Protein AF-0000000074030271 (afdb_homodimer)

Structure (mmCIF, N/CA/C/O backbone):
data_AF-0000000074030271-model_v1
#
loop_
_entity.id
_entity.type
_entity.pdbx_description
1 polymer 'Four helix bundle sensory module for signal transduction'
#
loop_
_atom_site.group_PDB
_atom_site.id
_atom_site.type_symbol
_atom_site.label_atom_id
_atom_site.label_alt_id
_atom_site.label_comp_id
_atom_site.label_asym_id
_atom_site.label_entity_id
_atom_site.label_seq_id
_atom_site.pdbx_PDB_ins_code
_atom_site.Cartn_x
_atom_site.Cartn_y
_atom_site.Cartn_z
_atom_site.occupancy
_atom_site.B_iso_or_equiv
_atom_site.auth_seq_id
_atom_site.auth_comp_id
_atom_site.auth_asym_id
_atom_site.auth_atom_id
_atom_site.pdbx_PDB_model_num
ATOM 1 N N . MET A 1 1 ? -1.617 58.812 40.75 1 40.09 1 MET A N 1
ATOM 2 C CA . MET A 1 1 ? -1.594 57.375 41.031 1 40.09 1 MET A CA 1
ATOM 3 C C . MET A 1 1 ? -2.535 56.625 40.062 1 40.09 1 MET A C 1
ATOM 5 O O . MET A 1 1 ? -2.219 55.531 39.594 1 40.09 1 MET A O 1
ATOM 9 N N . LYS A 1 2 ? -3.684 57.156 39.75 1 51.41 2 LYS A N 1
ATOM 10 C CA . LYS A 1 2 ? -4.723 56.469 38.969 1 51.41 2 LYS A CA 1
ATOM 11 C C . LYS A 1 2 ? -4.305 56.344 37.5 1 51.41 2 LYS A C 1
ATOM 13 O O . LYS A 1 2 ? -4.676 55.375 36.844 1 51.41 2 LYS A O 1
ATOM 18 N N . LYS A 1 3 ? -3.527 57.219 36.969 1 54.62 3 LYS A N 1
ATOM 19 C CA . LYS A 1 3 ? -3.115 57.344 35.562 1 54.62 3 LYS A CA 1
ATOM 20 C C . LYS A 1 3 ? -2.092 56.25 35.219 1 54.62 3 LYS A C 1
ATOM 22 O O . LYS A 1 3 ? -2.176 55.656 34.156 1 54.62 3 LYS A O 1
ATOM 27 N N . LEU A 1 4 ? -1.103 56.094 36.094 1 49.91 4 LEU A N 1
ATOM 28 C CA . LEU A 1 4 ? -0.085 55.062 35.969 1 49.91 4 LEU A CA 1
ATOM 29 C C . LEU A 1 4 ? -0.724 53.688 35.938 1 49.91 4 LEU A C 1
ATOM 31 O O . LEU A 1 4 ? -0.273 52.812 35.188 1 49.91 4 LEU A O 1
ATOM 35 N N . THR A 1 5 ? -1.769 53.594 36.594 1 52.84 5 THR A N 1
ATOM 36 C CA . THR A 1 5 ? -2.416 52.281 36.688 1 52.84 5 THR A CA 1
ATOM 37 C C . THR A 1 5 ? -3.115 51.938 35.406 1 52.84 5 THR A C 1
ATOM 39 O O . THR A 1 5 ? -3.135 50.75 35 1 52.84 5 THR A O 1
ATOM 42 N N . LYS A 1 6 ? -3.594 52.938 34.75 1 62.94 6 LYS A N 1
ATOM 43 C CA . LYS A 1 6 ? -4.363 52.688 33.531 1 62.94 6 LYS A CA 1
ATOM 44 C C . LYS A 1 6 ? -3.443 52.312 32.375 1 62.94 6 LYS A C 1
ATOM 46 O O . LYS A 1 6 ? -3.75 51.438 31.594 1 62.94 6 LYS A O 1
ATOM 51 N N . ASN A 1 7 ? -2.359 53 32.219 1 60.28 7 ASN A N 1
ATOM 52 C CA . ASN A 1 7 ? -1.354 52.656 31.234 1 60.28 7 ASN A CA 1
ATOM 53 C C . ASN A 1 7 ? -0.821 51.25 31.422 1 60.28 7 ASN A C 1
ATOM 55 O O . ASN A 1 7 ? -0.583 50.531 30.453 1 60.28 7 ASN A O 1
ATOM 59 N N . MET A 1 8 ? -0.765 50.969 32.656 1 60.94 8 MET A N 1
ATOM 60 C CA . MET A 1 8 ? -0.316 49.625 32.969 1 60.94 8 MET A CA 1
ATOM 61 C C . MET A 1 8 ? -1.331 48.594 32.531 1 60.94 8 MET A C 1
ATOM 63 O O . MET A 1 8 ? -0.954 47.531 32.031 1 60.94 8 MET A O 1
ATOM 67 N N . ARG A 1 9 ? -2.414 49.125 32.5 1 74.38 9 ARG A N 1
ATOM 68 C CA . ARG A 1 9 ? -3.475 48.188 32.125 1 74.38 9 ARG A CA 1
ATOM 69 C C . ARG A 1 9 ? -3.469 47.938 30.609 1 74.38 9 ARG A C 1
ATOM 71 O O . ARG A 1 9 ? -3.637 46.812 30.156 1 74.38 9 ARG A O 1
ATOM 78 N N . ILE A 1 10 ? -3.137 48.969 29.812 1 74.81 10 ILE A N 1
ATOM 79 C CA . ILE A 1 10 ? -3.121 48.844 28.359 1 74.81 10 ILE A CA 1
ATOM 80 C C . ILE A 1 10 ? -1.909 48 27.922 1 74.81 10 ILE A C 1
ATOM 82 O O . ILE A 1 10 ? -2.021 47.125 27.078 1 74.81 10 ILE A O 1
ATOM 86 N N . THR A 1 11 ? -0.782 48.312 28.578 1 75.88 11 THR A N 1
ATOM 87 C CA . THR A 1 11 ? 0.435 47.594 28.281 1 75.88 11 THR A CA 1
ATOM 88 C C . THR A 1 11 ? 0.246 46.094 28.562 1 75.88 11 THR A C 1
ATOM 90 O O . THR A 1 11 ? 0.6 45.25 27.734 1 75.88 11 THR A O 1
ATOM 93 N N . HIS A 1 12 ? -0.32 45.781 29.656 1 80.62 12 HIS A N 1
ATOM 94 C CA . HIS A 1 12 ? -0.56 44.406 30.016 1 80.62 12 HIS A CA 1
ATOM 95 C C . HIS A 1 12 ? -1.546 43.75 29.062 1 80.62 12 HIS A C 1
ATOM 97 O O . HIS A 1 12 ? -1.407 42.562 28.75 1 80.62 12 HIS A O 1
ATOM 103 N N . SER A 1 13 ? -2.465 44.531 28.609 1 79 13 SER A N 1
ATOM 104 C CA . SER A 1 13 ? -3.459 44 27.688 1 79 13 SER A CA 1
ATOM 105 C C . SER A 1 13 ? -2.83 43.656 26.344 1 79 13 SER A C 1
ATOM 107 O O . SER A 1 13 ? -3.152 42.625 25.75 1 79 13 SER A O 1
ATOM 109 N N . ILE A 1 14 ? -1.935 44.469 25.922 1 77.94 14 ILE A N 1
ATOM 110 C CA . ILE A 1 14 ? -1.261 44.219 24.641 1 77.94 14 ILE A CA 1
ATOM 111 C C . ILE A 1 14 ? -0.367 43 24.766 1 77.94 14 ILE A C 1
ATOM 113 O O . ILE A 1 14 ? -0.355 42.125 23.875 1 77.94 14 ILE A O 1
ATOM 117 N N . ILE A 1 15 ? 0.317 42.906 25.828 1 81.12 15 ILE A N 1
ATOM 118 C CA . ILE A 1 15 ? 1.186 41.75 26.062 1 81.12 15 ILE A CA 1
ATOM 119 C C . ILE A 1 15 ? 0.352 40.469 26.125 1 81.12 15 ILE A C 1
ATOM 121 O O . ILE A 1 15 ? 0.75 39.438 25.578 1 81.12 15 ILE A O 1
ATOM 125 N N . MET A 1 16 ? -0.776 40.531 26.688 1 83.44 16 MET A N 1
ATOM 126 C CA . MET A 1 16 ? -1.656 39.375 26.797 1 83.44 16 MET A CA 1
ATOM 127 C C . MET A 1 16 ? -2.129 38.938 25.422 1 83.44 16 MET A C 1
ATOM 129 O O . MET A 1 16 ? -2.195 37.75 25.141 1 83.44 16 MET A O 1
ATOM 133 N N . VAL A 1 17 ? -2.41 39.875 24.516 1 82.19 17 VAL A N 1
ATOM 134 C CA . VAL A 1 17 ? -2.861 39.531 23.172 1 82.19 17 VAL A CA 1
ATOM 135 C C . VAL A 1 17 ? -1.744 38.812 22.406 1 82.19 17 VAL A C 1
ATOM 137 O O . VAL A 1 17 ? -1.992 37.844 21.703 1 82.19 17 VAL A O 1
ATOM 140 N N . VAL A 1 18 ? -0.563 39.281 22.578 1 83.38 18 VAL A N 1
ATOM 141 C CA . VAL A 1 18 ? 0.571 38.688 21.891 1 83.38 18 VAL A CA 1
ATOM 142 C C . VAL A 1 18 ? 0.82 37.281 22.422 1 83.38 18 VAL A C 1
ATOM 144 O O . VAL A 1 18 ? 1.066 36.344 21.656 1 83.38 18 VAL A O 1
ATOM 147 N N . ILE A 1 19 ? 0.762 37.156 23.688 1 86.81 19 ILE A N 1
ATOM 148 C CA . ILE A 1 19 ? 0.962 35.844 24.297 1 86.81 19 ILE A CA 1
ATOM 149 C C . ILE A 1 19 ? -0.121 34.875 23.828 1 86.81 19 ILE A C 1
ATOM 151 O O . ILE A 1 19 ? 0.172 33.719 23.469 1 86.81 19 ILE A O 1
ATOM 155 N N . LEU A 1 20 ? -1.35 35.312 23.797 1 88.38 20 LEU A N 1
ATOM 156 C CA . LEU A 1 20 ? -2.461 34.5 23.359 1 88.38 20 LEU A CA 1
ATOM 157 C C . LEU A 1 20 ? -2.309 34.125 21.891 1 88.38 20 LEU A C 1
ATOM 159 O O . LEU A 1 20 ? -2.523 32.969 21.516 1 88.38 20 LEU A O 1
ATOM 163 N N . ALA A 1 21 ? -1.987 35.094 21.094 1 88.75 21 ALA A N 1
ATOM 164 C CA . ALA A 1 21 ? -1.786 34.844 19.672 1 88.75 21 ALA A CA 1
ATOM 165 C C . ALA A 1 21 ? -0.687 33.781 19.453 1 88.75 21 ALA A C 1
ATOM 167 O O . ALA A 1 21 ? -0.844 32.875 18.641 1 88.75 21 ALA A O 1
ATOM 168 N N . THR A 1 22 ? 0.373 33.906 20.172 1 88.5 22 THR A N 1
ATOM 169 C CA . THR A 1 22 ? 1.487 32.969 20.047 1 88.5 22 THR A CA 1
ATOM 170 C C . THR A 1 22 ? 1.075 31.562 20.516 1 88.5 22 THR A C 1
ATOM 172 O O . THR A 1 22 ? 1.45 30.562 19.906 1 88.5 22 THR A O 1
ATOM 175 N N . ALA A 1 23 ? 0.358 31.531 21.562 1 91.31 23 ALA A N 1
ATOM 176 C CA . ALA A 1 23 ? -0.125 30.25 22.062 1 91.31 23 ALA A CA 1
ATOM 177 C C . ALA A 1 23 ? -1.013 29.547 21.047 1 91.31 23 ALA A C 1
ATOM 179 O O . ALA A 1 23 ? -0.868 28.359 20.797 1 91.31 23 ALA A O 1
ATOM 180 N N . PHE A 1 24 ? -1.935 30.312 20.469 1 92.12 24 PHE A N 1
ATOM 181 C CA . PHE A 1 24 ? -2.809 29.734 19.453 1 92.12 24 PHE A CA 1
ATOM 182 C C . PHE A 1 24 ? -2.004 29.266 18.25 1 92.12 24 PHE A C 1
ATOM 184 O O . PHE A 1 24 ? -2.297 28.219 17.672 1 92.12 24 PHE A O 1
ATOM 191 N N . LEU A 1 25 ? -1.047 30.016 17.828 1 91 25 LEU A N 1
ATOM 192 C CA . LEU A 1 25 ? -0.182 29.625 16.719 1 91 25 LEU A CA 1
ATOM 193 C C . LEU A 1 25 ? 0.548 28.328 17.031 1 91 25 LEU A C 1
ATOM 195 O O . LEU A 1 25 ? 0.653 27.438 16.172 1 91 25 LEU A O 1
ATOM 199 N N . ALA A 1 26 ? 0.992 28.172 18.234 1 91.38 26 ALA A N 1
ATOM 200 C CA . ALA A 1 26 ? 1.697 26.969 18.656 1 91.38 26 ALA A CA 1
ATOM 201 C C . ALA A 1 26 ? 0.771 25.766 18.641 1 91.38 26 ALA A C 1
ATOM 203 O O . ALA A 1 26 ? 1.164 24.672 18.203 1 91.38 26 ALA A O 1
ATOM 204 N N . ILE A 1 27 ? -0.412 25.969 19.062 1 93.06 27 ILE A N 1
ATOM 205 C CA . ILE A 1 27 ? -1.376 24.875 19.109 1 93.06 27 ILE A CA 1
ATOM 206 C C . ILE A 1 27 ? -1.747 24.438 17.703 1 93.06 27 ILE A C 1
ATOM 208 O O . ILE A 1 27 ? -1.701 23.25 17.375 1 93.06 27 ILE A O 1
ATOM 212 N N . VAL A 1 28 ? -2.072 25.391 16.859 1 91.06 28 VAL A N 1
ATOM 213 C CA . VAL A 1 28 ? -2.443 25.094 15.477 1 91.06 28 VAL A CA 1
ATOM 214 C C . VAL A 1 28 ? -1.264 24.453 14.75 1 91.06 28 VAL A C 1
ATOM 216 O O . VAL A 1 28 ? -1.426 23.438 14.055 1 91.06 28 VAL A O 1
ATOM 219 N N . GLY A 1 29 ? -0.155 25.031 14.922 1 90.06 29 GLY A N 1
ATOM 220 C CA . GLY A 1 29 ? 1.042 24.453 14.328 1 90.06 29 GLY A CA 1
ATOM 221 C C . GLY A 1 29 ? 1.34 23.047 14.828 1 90.06 29 GLY A C 1
ATOM 222 O O . GLY A 1 29 ? 1.712 22.172 14.047 1 90.06 29 GLY A O 1
ATOM 223 N N . GLY A 1 30 ? 1.19 22.844 16.078 1 92.12 30 GLY A N 1
ATOM 224 C CA . GLY A 1 30 ? 1.409 21.531 16.672 1 92.12 30 GLY A CA 1
ATOM 225 C C . GLY A 1 30 ? 0.472 20.469 16.141 1 92.12 30 GLY A C 1
ATOM 226 O O . GLY A 1 30 ? 0.9 19.359 15.828 1 92.12 30 GLY A O 1
ATOM 227 N N . ILE A 1 31 ? -0.787 20.812 16.047 1 91.75 31 ILE A N 1
ATOM 228 C CA . ILE A 1 31 ? -1.775 19.906 15.492 1 91.75 31 ILE A CA 1
ATOM 229 C C . ILE A 1 31 ? -1.393 19.547 14.062 1 91.75 31 ILE A C 1
ATOM 231 O O . ILE A 1 31 ? -1.421 18.359 13.68 1 91.75 31 ILE A O 1
ATOM 235 N N . GLY A 1 32 ? -1.044 20.578 13.312 1 91.06 32 GLY A N 1
ATOM 236 C CA . GLY A 1 32 ? -0.61 20.328 11.953 1 91.06 32 GLY A CA 1
ATOM 237 C C . GLY A 1 32 ? 0.611 19.422 11.859 1 91.06 32 GLY A C 1
ATOM 238 O O . GLY A 1 32 ? 0.625 18.469 11.094 1 91.06 32 GLY A O 1
ATOM 239 N N . TYR A 1 33 ? 1.562 19.703 12.695 1 92.19 33 TYR A N 1
ATOM 240 C CA . TYR A 1 33 ? 2.812 18.953 12.719 1 92.19 33 TYR A CA 1
ATOM 241 C C . TYR A 1 33 ? 2.566 17.484 13.078 1 92.19 33 TYR A C 1
ATOM 243 O O . TYR A 1 33 ? 3.018 16.578 12.375 1 92.19 33 TYR A O 1
ATOM 251 N N . LYS A 1 34 ? 1.853 17.25 14.047 1 93.75 34 LYS A N 1
ATOM 252 C CA . LYS A 1 34 ? 1.583 15.891 14.516 1 93.75 34 LYS A CA 1
ATOM 253 C C . LYS A 1 34 ? 0.728 15.125 13.508 1 93.75 34 LYS A C 1
ATOM 255 O O . LYS A 1 34 ? 0.978 13.945 13.25 1 93.75 34 LYS A O 1
ATOM 260 N N . GLY A 1 35 ? -0.294 15.812 13.039 1 94.69 35 GLY A N 1
ATOM 261 C CA . GLY A 1 35 ? -1.165 15.172 12.07 1 94.69 35 GLY A CA 1
ATOM 262 C C . GLY A 1 35 ? -0.434 14.727 10.82 1 94.69 35 GLY A C 1
ATOM 263 O O . GLY A 1 35 ? -0.551 13.57 10.406 1 94.69 35 GLY A O 1
ATOM 264 N N . ILE A 1 36 ? 0.38 15.578 10.25 1 94.94 36 ILE A N 1
ATOM 265 C CA . ILE A 1 36 ? 1.126 15.297 9.031 1 94.94 36 ILE A CA 1
ATOM 266 C C . ILE A 1 36 ? 2.127 14.172 9.289 1 94.94 36 ILE A C 1
ATOM 268 O O . ILE A 1 36 ? 2.264 13.258 8.477 1 94.94 36 ILE A O 1
ATOM 272 N N . GLY A 1 37 ? 2.811 14.328 10.383 1 96 37 GLY A N 1
ATOM 273 C CA . GLY A 1 37 ? 3.799 13.312 10.719 1 96 37 GLY A CA 1
ATOM 274 C C . GLY A 1 37 ? 3.197 11.938 10.906 1 96 37 GLY A C 1
ATOM 275 O O . GLY A 1 37 ? 3.75 10.945 10.43 1 96 37 GLY A O 1
ATOM 276 N N . SER A 1 38 ? 2.076 11.852 11.539 1 96.56 38 SER A N 1
ATOM 277 C CA . SER A 1 38 ? 1.425 10.57 11.82 1 96.56 38 SER A CA 1
ATOM 278 C C . SER A 1 38 ? 0.935 9.906 10.539 1 96.56 38 SER A C 1
ATOM 280 O O . SER A 1 38 ? 1.139 8.703 10.344 1 96.56 38 SER A O 1
ATOM 282 N N . ILE A 1 39 ? 0.315 10.625 9.695 1 97.25 39 ILE A N 1
ATOM 283 C CA . ILE A 1 39 ? -0.21 10.039 8.469 1 97.25 39 ILE A CA 1
ATOM 284 C C . ILE A 1 39 ? 0.944 9.656 7.543 1 97.25 39 ILE A C 1
ATOM 286 O O . ILE A 1 39 ? 0.882 8.641 6.852 1 97.25 39 ILE A O 1
ATOM 290 N N . ASN A 1 40 ? 1.958 10.484 7.531 1 96.88 40 ASN A N 1
ATOM 291 C CA . ASN A 1 40 ? 3.135 10.141 6.738 1 96.88 40 ASN A CA 1
ATOM 292 C C . ASN A 1 40 ? 3.775 8.844 7.227 1 96.88 40 ASN A C 1
ATOM 294 O O . ASN A 1 40 ? 4.266 8.055 6.422 1 96.88 40 ASN A O 1
ATOM 298 N N . ASN A 1 41 ? 3.828 8.703 8.484 1 97.44 41 ASN A N 1
ATOM 299 C CA . ASN A 1 41 ? 4.32 7.445 9.039 1 97.44 41 ASN A CA 1
ATOM 300 C C . ASN A 1 41 ? 3.48 6.258 8.578 1 97.44 41 ASN A C 1
ATOM 302 O O . ASN A 1 41 ? 4.02 5.191 8.281 1 97.44 41 ASN A O 1
ATOM 306 N N . ASN A 1 42 ? 2.17 6.453 8.508 1 97.31 42 ASN A N 1
ATOM 307 C CA . ASN A 1 42 ? 1.295 5.402 8.008 1 97.31 42 ASN A CA 1
ATOM 308 C C . ASN A 1 42 ? 1.606 5.066 6.551 1 97.31 42 ASN A C 1
ATOM 310 O O . ASN A 1 42 ? 1.612 3.895 6.164 1 97.31 42 ASN A O 1
ATOM 314 N N . VAL A 1 43 ? 1.882 6.078 5.727 1 97.81 43 VAL A N 1
ATOM 315 C CA . VAL A 1 43 ? 2.277 5.859 4.34 1 97.81 43 VAL A CA 1
ATOM 316 C C . VAL A 1 43 ? 3.529 4.984 4.293 1 97.81 43 VAL A C 1
ATOM 318 O O . VAL A 1 43 ? 3.586 4.012 3.537 1 97.81 43 VAL A O 1
ATOM 321 N N . SER A 1 44 ? 4.473 5.359 5.121 1 97.25 44 SER A N 1
ATOM 322 C CA . SER A 1 44 ? 5.734 4.629 5.16 1 97.25 44 SER A CA 1
ATOM 323 C C . SER A 1 44 ? 5.516 3.17 5.555 1 97.25 44 SER A C 1
ATOM 325 O O . SER A 1 44 ? 6.094 2.266 4.945 1 97.25 44 SER A O 1
ATOM 327 N N . GLN A 1 45 ? 4.691 2.955 6.477 1 96.44 45 GLN A N 1
ATOM 328 C CA . GLN A 1 45 ? 4.41 1.602 6.941 1 96.44 45 GLN A CA 1
ATOM 329 C C . GLN A 1 45 ? 3.668 0.799 5.875 1 96.44 45 GLN A C 1
ATOM 331 O O . GLN A 1 45 ? 3.99 -0.365 5.629 1 96.44 45 GLN A O 1
ATOM 336 N N . ILE A 1 46 ? 2.709 1.427 5.246 1 97.38 46 ILE A N 1
ATOM 337 C CA . ILE A 1 46 ? 1.968 0.732 4.199 1 97.38 46 ILE A CA 1
ATOM 338 C C . ILE A 1 46 ? 2.918 0.33 3.074 1 97.38 46 ILE A C 1
ATOM 340 O O . ILE A 1 46 ? 2.875 -0.804 2.594 1 97.38 46 ILE A O 1
ATOM 344 N N . TYR A 1 47 ? 3.777 1.213 2.693 1 97.31 47 TYR A N 1
ATOM 345 C CA . TYR A 1 47 ? 4.676 0.932 1.58 1 97.31 47 TYR A CA 1
ATOM 346 C C . TYR A 1 47 ? 5.68 -0.154 1.952 1 97.31 47 TYR A C 1
ATOM 348 O O . TYR A 1 47 ? 5.828 -1.143 1.229 1 97.31 47 TYR A O 1
ATOM 356 N N . ASN A 1 48 ? 6.305 -0.022 3.098 1 93.94 48 ASN A N 1
ATOM 357 C CA . ASN A 1 48 ? 7.422 -0.889 3.463 1 93.94 48 ASN A CA 1
ATOM 358 C C . ASN A 1 48 ? 6.934 -2.232 4 1 93.94 48 ASN A C 1
ATOM 360 O O . ASN A 1 48 ? 7.547 -3.268 3.738 1 93.94 48 ASN A O 1
ATOM 364 N N . GLU A 1 49 ? 5.797 -2.188 4.691 1 92.25 49 GLU A N 1
ATOM 365 C CA . GLU A 1 49 ? 5.402 -3.379 5.438 1 92.25 49 GLU A CA 1
ATOM 366 C C . GLU A 1 49 ? 4.23 -4.086 4.766 1 92.25 49 GLU A C 1
ATOM 368 O O . GLU A 1 49 ? 3.902 -5.223 5.117 1 92.25 49 GLU A O 1
ATOM 373 N N . ALA A 1 50 ? 3.629 -3.451 3.787 1 93.62 50 ALA A N 1
ATOM 374 C CA . ALA A 1 50 ? 2.533 -4.113 3.08 1 93.62 50 ALA A CA 1
ATOM 375 C C . ALA A 1 50 ? 2.852 -4.266 1.596 1 93.62 50 ALA A C 1
ATOM 377 O O . ALA A 1 50 ? 2.951 -5.383 1.088 1 93.62 50 ALA A O 1
ATOM 378 N N . VAL A 1 51 ? 3.168 -3.197 0.96 1 95.5 51 VAL A N 1
ATOM 379 C CA . VAL A 1 51 ? 3.355 -3.215 -0.487 1 95.5 51 VAL A CA 1
ATOM 380 C C . VAL A 1 51 ? 4.613 -4.008 -0.835 1 95.5 51 VAL A C 1
ATOM 382 O O . VAL A 1 51 ? 4.555 -4.973 -1.602 1 95.5 51 VAL A O 1
ATOM 385 N N . LEU A 1 52 ? 5.766 -3.699 -0.262 1 94.19 52 LEU A N 1
ATOM 386 C CA . LEU A 1 52 ? 7.023 -4.363 -0.596 1 94.19 52 LEU A CA 1
ATOM 387 C C . LEU A 1 52 ? 6.992 -5.828 -0.174 1 94.19 52 LEU A C 1
ATOM 389 O O . LEU A 1 52 ? 7.48 -6.695 -0.9 1 94.19 52 LEU A O 1
ATOM 393 N N . LYS A 1 53 ? 6.43 -6.078 0.937 1 93.06 53 LYS A N 1
ATOM 394 C CA . LYS A 1 53 ? 6.348 -7.457 1.415 1 93.06 53 LYS A CA 1
ATOM 395 C C . LYS A 1 53 ? 5.426 -8.289 0.53 1 93.06 53 LYS A C 1
ATOM 397 O O . LYS A 1 53 ? 5.723 -9.453 0.242 1 93.06 53 LYS A O 1
ATOM 402 N N . THR A 1 54 ? 4.324 -7.684 0.145 1 93.88 54 THR A N 1
ATOM 403 C CA . THR A 1 54 ? 3.418 -8.383 -0.761 1 93.88 54 THR A CA 1
ATOM 404 C C . THR A 1 54 ? 4.102 -8.672 -2.094 1 93.88 54 THR A C 1
ATOM 406 O O . THR A 1 54 ? 3.93 -9.75 -2.664 1 93.88 54 THR A O 1
ATOM 409 N N . GLN A 1 55 ? 4.887 -7.754 -2.574 1 93.31 55 GLN A N 1
ATOM 410 C CA . GLN A 1 55 ? 5.637 -7.969 -3.807 1 93.31 55 GLN A CA 1
ATOM 411 C C . GLN A 1 55 ? 6.605 -9.141 -3.664 1 93.31 55 GLN A C 1
ATOM 413 O O . GLN A 1 55 ? 6.711 -9.977 -4.562 1 93.31 55 GLN A O 1
ATOM 418 N N . LEU A 1 56 ? 7.273 -9.203 -2.625 1 93.38 56 LEU A N 1
ATOM 419 C CA . LEU A 1 56 ? 8.227 -10.281 -2.383 1 93.38 56 LEU A CA 1
ATOM 420 C C . LEU A 1 56 ? 7.52 -11.625 -2.326 1 93.38 56 LEU A C 1
ATOM 422 O O . LEU A 1 56 ? 7.98 -12.602 -2.93 1 93.38 56 LEU A O 1
ATOM 426 N N . VAL A 1 57 ? 6.414 -11.688 -1.634 1 93.94 57 VAL A N 1
ATOM 427 C CA . VAL A 1 57 ? 5.668 -12.93 -1.515 1 93.94 57 VAL A CA 1
ATOM 428 C C . VAL A 1 57 ? 5.129 -13.344 -2.883 1 93.94 57 VAL A C 1
ATOM 430 O O . VAL A 1 57 ? 5.066 -14.531 -3.201 1 93.94 57 VAL A O 1
ATOM 433 N N . THR A 1 58 ? 4.695 -12.398 -3.635 1 92.5 58 THR A N 1
ATOM 434 C CA . THR A 1 58 ? 4.211 -12.68 -4.98 1 92.5 58 THR A CA 1
ATOM 435 C C . THR A 1 58 ? 5.32 -13.281 -5.84 1 92.5 58 THR A C 1
ATOM 437 O O . THR A 1 58 ? 5.082 -14.219 -6.605 1 92.5 58 THR A O 1
ATOM 440 N N . GLU A 1 59 ? 6.512 -12.781 -5.707 1 93 59 GLU A N 1
ATOM 441 C CA . GLU A 1 59 ? 7.648 -13.336 -6.434 1 93 59 GLU A CA 1
ATOM 442 C C . GLU A 1 59 ? 7.957 -14.758 -5.965 1 93 59 GLU A C 1
ATOM 444 O O . GLU A 1 59 ? 8.25 -15.641 -6.781 1 93 59 GLU A O 1
ATOM 449 N N . ILE A 1 60 ? 7.914 -14.969 -4.691 1 95.06 60 ILE A N 1
ATOM 450 C CA . ILE A 1 60 ? 8.102 -16.312 -4.137 1 95.06 60 ILE A CA 1
ATOM 451 C C . ILE A 1 60 ? 7.062 -17.266 -4.727 1 95.06 60 ILE A C 1
ATOM 453 O O . ILE A 1 60 ? 7.406 -18.359 -5.188 1 95.06 60 ILE A O 1
ATOM 457 N N . ASN A 1 61 ? 5.844 -16.844 -4.664 1 93.81 61 ASN A N 1
ATOM 458 C CA . ASN A 1 61 ? 4.758 -17.641 -5.227 1 93.81 61 ASN A CA 1
ATOM 459 C C . ASN A 1 61 ? 4.992 -17.953 -6.699 1 93.81 61 ASN A C 1
ATOM 461 O O . ASN A 1 61 ? 4.793 -19.078 -7.137 1 93.81 61 ASN A O 1
ATOM 465 N N . HIS A 1 62 ? 5.387 -16.969 -7.43 1 91.19 62 HIS A N 1
ATOM 466 C CA . HIS A 1 62 ? 5.664 -17.141 -8.852 1 91.19 62 HIS A CA 1
ATOM 467 C C . HIS A 1 62 ? 6.746 -18.203 -9.07 1 91.19 62 HIS A C 1
ATOM 469 O O . HIS A 1 62 ? 6.59 -19.094 -9.914 1 91.19 62 HIS A O 1
ATOM 475 N N . LYS A 1 63 ? 7.805 -18.062 -8.406 1 94.38 63 LYS A N 1
ATOM 476 C CA . LYS A 1 63 ? 8.891 -19.031 -8.539 1 94.38 63 LYS A CA 1
ATOM 477 C C . LYS A 1 63 ? 8.422 -20.438 -8.148 1 94.38 63 LYS A C 1
ATOM 479 O O . LYS A 1 63 ? 8.727 -21.406 -8.844 1 94.38 63 LYS A O 1
ATOM 484 N N . PHE A 1 64 ? 7.664 -20.578 -7.098 1 96.38 64 PHE A N 1
ATOM 485 C CA . PHE A 1 64 ? 7.211 -21.891 -6.629 1 96.38 64 PHE A CA 1
ATOM 486 C C . PHE A 1 64 ? 6.27 -22.531 -7.645 1 96.38 64 PHE A C 1
ATOM 488 O O . PHE A 1 64 ? 6.359 -23.719 -7.914 1 96.38 64 PHE A O 1
ATOM 495 N N . MET A 1 65 ? 5.387 -21.703 -8.102 1 92.38 65 MET A N 1
ATOM 496 C CA . MET A 1 65 ? 4.438 -22.234 -9.078 1 92.38 65 MET A CA 1
ATOM 497 C C . MET A 1 65 ? 5.16 -22.719 -10.328 1 92.38 65 MET A C 1
ATOM 499 O O . MET A 1 65 ? 4.785 -23.734 -10.914 1 92.38 65 MET A O 1
ATOM 503 N N . ASN A 1 66 ? 6.203 -22 -10.75 1 92.31 66 ASN A N 1
ATOM 504 C CA . ASN A 1 66 ? 7.012 -22.453 -11.875 1 92.31 66 ASN A CA 1
ATOM 505 C C . ASN A 1 66 ? 7.699 -23.781 -11.57 1 92.31 66 ASN A C 1
ATOM 507 O O . ASN A 1 66 ? 7.781 -24.656 -12.43 1 92.31 66 ASN A O 1
ATOM 511 N N . ILE A 1 67 ? 8.172 -23.891 -10.391 1 96.19 67 ILE A N 1
ATOM 512 C CA . ILE A 1 67 ? 8.781 -25.141 -9.977 1 96.19 67 ILE A CA 1
ATOM 513 C C . ILE A 1 67 ? 7.758 -26.266 -10.062 1 96.19 67 ILE A C 1
ATOM 515 O O . ILE A 1 67 ? 8.047 -27.344 -10.602 1 96.19 67 ILE A O 1
ATOM 519 N N . ARG A 1 68 ? 6.559 -26.031 -9.547 1 94 68 ARG A N 1
ATOM 520 C CA . ARG A 1 68 ? 5.504 -27.047 -9.578 1 94 68 ARG A CA 1
ATOM 521 C C . ARG A 1 68 ? 5.188 -27.469 -11.008 1 94 68 ARG A C 1
ATOM 523 O O . ARG A 1 68 ? 5.016 -28.656 -11.289 1 94 68 ARG A O 1
ATOM 530 N N . ILE A 1 69 ? 5.145 -26.5 -11.836 1 91.44 69 ILE A N 1
ATOM 531 C CA . ILE A 1 69 ? 4.848 -26.766 -13.234 1 91.44 69 ILE A CA 1
ATOM 532 C C . ILE A 1 69 ? 5.953 -27.641 -13.836 1 91.44 69 ILE A C 1
ATOM 534 O O . ILE A 1 69 ? 5.676 -28.625 -14.508 1 91.44 69 ILE A O 1
ATOM 538 N N . GLU A 1 70 ? 7.207 -27.312 -13.633 1 93.44 70 GLU A N 1
ATOM 539 C CA . GLU A 1 70 ? 8.336 -28.078 -14.148 1 93.44 70 GLU A CA 1
ATOM 540 C C . GLU A 1 70 ? 8.328 -29.5 -13.586 1 93.44 70 GLU A C 1
ATOM 542 O O . GLU A 1 70 ? 8.633 -30.453 -14.305 1 93.44 70 GLU A O 1
ATOM 547 N N . VAL A 1 71 ? 8.016 -29.641 -12.352 1 95.38 71 VAL A N 1
ATOM 548 C CA . VAL A 1 71 ? 7.949 -30.938 -11.703 1 95.38 71 VAL A CA 1
ATOM 549 C C . VAL A 1 71 ? 6.895 -31.812 -12.391 1 95.38 71 VAL A C 1
ATOM 551 O O . VAL A 1 71 ? 7.152 -32.969 -12.727 1 95.38 71 VAL A O 1
ATOM 554 N N . LEU A 1 72 ? 5.75 -31.25 -12.617 1 91.19 72 LEU A N 1
ATOM 555 C CA . LEU A 1 72 ? 4.672 -32 -13.266 1 91.19 72 LEU A CA 1
ATOM 556 C C . LEU A 1 72 ? 5.035 -32.344 -14.711 1 91.19 72 LEU A C 1
ATOM 558 O O . LEU A 1 72 ? 4.688 -33.406 -15.203 1 91.19 72 LEU A O 1
ATOM 562 N N . ARG A 1 73 ? 5.727 -31.453 -15.391 1 89.19 73 ARG A N 1
ATOM 563 C CA . ARG A 1 73 ? 6.207 -31.719 -16.734 1 89.19 73 ARG A CA 1
ATOM 564 C C . ARG A 1 73 ? 7.176 -32.906 -16.75 1 89.19 73 ARG A C 1
ATOM 566 O O . ARG A 1 73 ? 7.109 -33.75 -17.625 1 89.19 73 ARG A O 1
ATOM 573 N N . ALA A 1 74 ? 8.062 -32.906 -15.82 1 92.5 74 ALA A N 1
ATOM 574 C CA . ALA A 1 74 ? 9.023 -34 -15.719 1 92.5 74 ALA A CA 1
ATOM 575 C C . ALA A 1 74 ? 8.32 -35.312 -15.477 1 92.5 74 ALA A C 1
ATOM 577 O O . ALA A 1 74 ? 8.711 -36.344 -16.031 1 92.5 74 ALA A O 1
ATOM 578 N N . ILE A 1 75 ? 7.324 -35.281 -14.656 1 89.25 75 ILE A N 1
ATOM 579 C CA . ILE A 1 75 ? 6.574 -36.5 -14.336 1 89.25 75 ILE A CA 1
ATOM 580 C C . ILE A 1 75 ? 5.859 -37 -15.586 1 89.25 75 ILE A C 1
ATOM 582 O O . ILE A 1 75 ? 5.785 -38.219 -15.82 1 89.25 75 ILE A O 1
ATOM 586 N N . ASP A 1 76 ? 5.391 -36.125 -16.375 1 83.19 76 ASP A N 1
ATOM 587 C CA . ASP A 1 76 ? 4.664 -36.5 -17.594 1 83.19 76 ASP A CA 1
ATOM 588 C C . ASP A 1 76 ? 5.621 -36.969 -18.688 1 83.19 76 ASP A C 1
ATOM 590 O O . ASP A 1 76 ? 5.398 -38.031 -19.281 1 83.19 76 ASP A O 1
ATOM 594 N N . LEU A 1 77 ? 6.781 -36.219 -18.891 1 85.06 77 LEU A N 1
ATOM 595 C CA . LEU A 1 77 ? 7.668 -36.469 -20.031 1 85.06 77 LEU A CA 1
ATOM 596 C C . LEU A 1 77 ? 8.75 -37.469 -19.672 1 85.06 77 LEU A C 1
ATOM 598 O O . LEU A 1 77 ? 9.391 -38.031 -20.562 1 85.06 77 LEU A O 1
ATOM 602 N N . GLY A 1 78 ? 8.953 -37.781 -18.406 1 88.62 78 GLY A N 1
ATOM 603 C CA . GLY A 1 78 ? 10.07 -38.594 -17.953 1 88.62 78 GLY A CA 1
ATOM 604 C C . GLY A 1 78 ? 11.32 -37.781 -17.672 1 88.62 78 GLY A C 1
ATOM 605 O O . GLY A 1 78 ? 11.273 -36.562 -17.656 1 88.62 78 GLY A O 1
ATOM 606 N N . TYR A 1 79 ? 12.359 -38.469 -17.406 1 92.81 79 TYR A N 1
ATOM 607 C CA . TYR A 1 79 ? 13.609 -37.844 -17.031 1 92.81 79 TYR A CA 1
ATOM 608 C C . TYR A 1 79 ? 14.094 -36.906 -18.125 1 92.81 79 TYR A C 1
ATOM 610 O O . TYR A 1 79 ? 14.266 -37.312 -19.281 1 92.81 79 TYR A O 1
ATOM 618 N N . ASN A 1 80 ? 14.266 -35.688 -17.828 1 93.44 80 ASN A N 1
ATOM 619 C CA . ASN A 1 80 ? 14.758 -34.625 -18.703 1 93.44 80 ASN A CA 1
ATOM 620 C C . ASN A 1 80 ? 15.727 -33.719 -17.969 1 93.44 80 ASN A C 1
ATOM 622 O O . ASN A 1 80 ? 15.312 -32.938 -17.125 1 93.44 80 ASN A O 1
ATOM 626 N N . PRO A 1 81 ? 17 -33.719 -18.359 1 95.12 81 PRO A N 1
ATOM 627 C CA . PRO A 1 81 ? 18.016 -32.938 -17.641 1 95.12 81 PRO A CA 1
ATOM 628 C C . PRO A 1 81 ? 17.734 -31.453 -17.672 1 95.12 81 PRO A C 1
ATOM 630 O O . PRO A 1 81 ? 18.062 -30.734 -16.734 1 95.12 81 PRO A O 1
ATOM 633 N N . SER A 1 82 ? 17.203 -30.953 -18.766 1 95.56 82 SER A N 1
ATOM 634 C CA . SER A 1 82 ? 16.906 -29.516 -18.875 1 95.56 82 SER A CA 1
ATOM 635 C C . SER A 1 82 ? 15.867 -29.094 -17.859 1 95.56 82 SER A C 1
ATOM 637 O O . SER A 1 82 ? 15.992 -28.031 -17.234 1 95.56 82 SER A O 1
ATOM 639 N N . ILE A 1 83 ? 14.859 -29.922 -17.641 1 95.19 83 ILE A N 1
ATOM 640 C CA . ILE A 1 83 ? 13.812 -29.625 -16.656 1 95.19 83 ILE A CA 1
ATOM 641 C C . ILE A 1 83 ? 14.406 -29.625 -1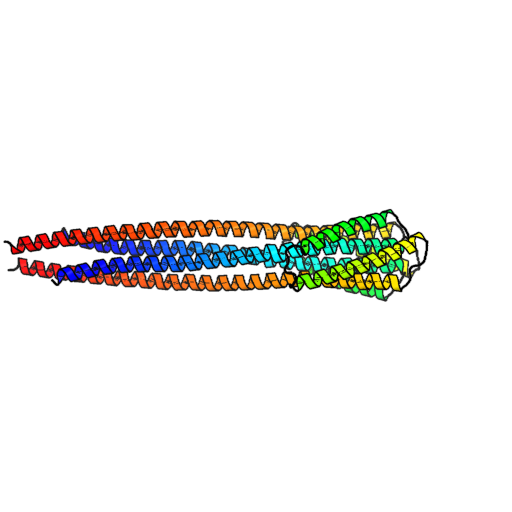5.258 1 95.19 83 ILE A C 1
ATOM 643 O O . ILE A 1 83 ? 14.133 -28.719 -14.461 1 95.19 83 ILE A O 1
ATOM 647 N N . ILE A 1 84 ? 15.234 -30.625 -14.992 1 96.56 84 ILE A N 1
ATOM 648 C CA . ILE A 1 84 ? 15.844 -30.766 -13.672 1 96.56 84 ILE A CA 1
ATOM 649 C C . ILE A 1 84 ? 16.719 -29.547 -13.375 1 96.56 84 ILE A C 1
ATOM 651 O O . ILE A 1 84 ? 16.656 -29 -12.273 1 96.56 84 ILE A O 1
ATOM 655 N N . ARG A 1 85 ? 17.516 -29.125 -14.312 1 96.25 85 ARG A N 1
ATOM 656 C CA . ARG A 1 85 ? 18.359 -27.953 -14.148 1 96.25 85 ARG A CA 1
ATOM 657 C C . ARG A 1 85 ? 17.531 -26.703 -13.906 1 96.25 85 ARG A C 1
ATOM 659 O O . ARG A 1 85 ? 17.906 -25.844 -13.094 1 96.25 85 ARG A O 1
ATOM 666 N N . ASN A 1 86 ? 16.406 -26.562 -14.617 1 96.31 86 ASN A N 1
ATOM 667 C CA . ASN A 1 86 ? 15.516 -25.406 -14.422 1 96.31 86 ASN A CA 1
ATOM 668 C C . ASN A 1 86 ? 14.945 -25.375 -13 1 96.31 86 ASN A C 1
ATOM 670 O O . ASN A 1 86 ? 14.898 -24.312 -12.375 1 96.31 86 ASN A O 1
ATOM 674 N N . VAL A 1 87 ? 14.531 -26.516 -12.516 1 97.69 87 VAL A N 1
ATOM 675 C CA . VAL A 1 87 ? 14 -26.609 -11.156 1 97.69 87 VAL A CA 1
ATOM 676 C C . VAL A 1 87 ? 15.078 -26.203 -10.148 1 97.69 87 VAL A C 1
ATOM 678 O O . VAL A 1 87 ? 14.805 -25.484 -9.195 1 97.69 87 VAL A O 1
ATOM 681 N N . ASP A 1 88 ? 16.328 -26.672 -10.398 1 97.5 88 ASP A N 1
ATOM 682 C CA . ASP A 1 88 ? 17.438 -26.344 -9.508 1 97.5 88 ASP A CA 1
ATOM 683 C C . ASP A 1 88 ? 17.672 -24.828 -9.469 1 97.5 88 ASP A C 1
ATOM 685 O O . ASP A 1 88 ? 17.875 -24.25 -8.398 1 97.5 88 ASP A O 1
ATOM 689 N N . ASN A 1 89 ? 17.656 -24.203 -10.594 1 97.75 89 ASN A N 1
ATOM 690 C CA . ASN A 1 89 ? 17.828 -22.75 -10.672 1 97.75 89 ASN A CA 1
ATOM 691 C C . ASN A 1 89 ? 16.719 -22.016 -9.953 1 97.75 89 ASN A C 1
ATOM 693 O O . ASN A 1 89 ? 16.969 -21.062 -9.203 1 97.75 89 ASN A O 1
ATOM 697 N N . LEU A 1 90 ? 15.5 -22.406 -10.219 1 97.62 90 LEU A N 1
ATOM 698 C CA . LEU A 1 90 ? 14.344 -21.781 -9.57 1 97.62 90 LEU A CA 1
ATOM 699 C C . LEU A 1 90 ? 14.398 -21.984 -8.062 1 97.62 90 LEU A C 1
ATOM 701 O O . LEU A 1 90 ? 14.016 -21.094 -7.301 1 97.62 90 LEU A O 1
ATOM 705 N N . ASP A 1 91 ? 14.852 -23.188 -7.645 1 98.19 91 ASP A N 1
ATOM 706 C CA . ASP A 1 91 ? 15.008 -23.484 -6.227 1 98.19 91 ASP A CA 1
ATOM 707 C C . ASP A 1 91 ? 15.953 -22.5 -5.551 1 98.19 91 ASP A C 1
ATOM 709 O O . ASP A 1 91 ? 15.648 -21.969 -4.48 1 98.19 91 ASP A O 1
ATOM 713 N N . GLN A 1 92 ? 17.062 -22.25 -6.172 1 97.75 92 GLN A N 1
ATOM 714 C CA . GLN A 1 92 ? 18.031 -21.312 -5.633 1 97.75 92 GLN A CA 1
ATOM 715 C C . GLN A 1 92 ? 17.438 -19.922 -5.488 1 97.75 92 GLN A C 1
ATOM 717 O O . GLN A 1 92 ? 17.562 -19.281 -4.445 1 97.75 92 GLN A O 1
ATOM 722 N N . GLU A 1 93 ? 16.781 -19.453 -6.516 1 97 93 GLU A N 1
ATOM 723 C CA . GLU A 1 93 ? 16.172 -18.125 -6.508 1 97 93 GLU A CA 1
ATOM 724 C C . GLU A 1 93 ? 15.094 -18.031 -5.434 1 97 93 GLU A C 1
ATOM 726 O O . GLU A 1 93 ? 15 -17.031 -4.727 1 97 93 GLU A O 1
ATOM 731 N N . LEU A 1 94 ? 14.273 -19.062 -5.371 1 97.88 94 LEU A N 1
ATOM 732 C CA . LEU A 1 94 ? 13.18 -19.078 -4.406 1 97.88 94 LEU A CA 1
ATOM 733 C C . LEU A 1 94 ? 13.711 -19 -2.98 1 97.88 94 LEU A C 1
ATOM 735 O O . LEU A 1 94 ? 13.195 -18.25 -2.154 1 97.88 94 LEU A O 1
ATOM 739 N N . ARG A 1 95 ? 14.742 -19.766 -2.678 1 97.12 95 ARG A N 1
ATOM 740 C CA . ARG A 1 95 ? 15.336 -19.781 -1.342 1 97.12 95 ARG A CA 1
ATOM 741 C C . ARG A 1 95 ? 15.906 -18.406 -0.989 1 97.12 95 ARG A C 1
ATOM 743 O O . ARG A 1 95 ? 15.75 -17.938 0.141 1 97.12 95 ARG A O 1
ATOM 750 N N . GLU A 1 96 ? 16.516 -17.75 -1.916 1 96.44 96 GLU A N 1
ATOM 751 C CA . GLU A 1 96 ? 17.031 -16.406 -1.695 1 96.44 96 GLU A CA 1
ATOM 752 C C . GLU A 1 96 ? 15.914 -15.43 -1.361 1 96.44 96 GLU A C 1
ATOM 754 O O . GLU A 1 96 ? 16.047 -14.594 -0.467 1 96.44 96 GLU A O 1
ATOM 759 N N . LEU A 1 97 ? 14.836 -15.555 -2.08 1 95.75 97 LEU A N 1
ATOM 760 C CA . LEU A 1 97 ? 13.688 -14.688 -1.851 1 95.75 97 LEU A CA 1
ATOM 761 C C . LEU A 1 97 ? 13.078 -14.938 -0.477 1 95.75 97 LEU A C 1
ATOM 763 O O . LEU A 1 97 ? 12.711 -14 0.229 1 95.75 97 LEU A O 1
ATOM 767 N N . MET A 1 98 ? 12.961 -16.203 -0.097 1 95 98 MET A N 1
ATOM 768 C CA . MET A 1 98 ? 12.414 -16.547 1.212 1 95 98 MET A CA 1
ATOM 769 C C . MET A 1 98 ? 13.305 -16.016 2.332 1 95 98 MET A C 1
ATOM 771 O O . MET A 1 98 ? 12.805 -15.469 3.318 1 95 98 MET A O 1
ATOM 775 N N . ASP A 1 99 ? 14.586 -16.141 2.156 1 93.75 99 ASP A N 1
ATOM 776 C CA . ASP A 1 99 ? 15.531 -15.633 3.148 1 93.75 99 ASP A CA 1
ATOM 777 C C . ASP A 1 99 ? 15.453 -14.109 3.254 1 93.75 99 ASP A C 1
ATOM 779 O O . ASP A 1 99 ? 15.477 -13.555 4.355 1 93.75 99 ASP A O 1
ATOM 783 N N . ALA A 1 100 ? 15.336 -13.469 2.1 1 91.94 100 ALA A N 1
ATOM 784 C CA . ALA A 1 100 ? 15.227 -12.016 2.078 1 91.94 100 ALA A CA 1
ATOM 785 C C . ALA A 1 100 ? 13.977 -11.547 2.818 1 91.94 100 ALA A C 1
ATOM 787 O O . ALA A 1 100 ? 14 -10.523 3.508 1 91.94 100 ALA A O 1
ATOM 788 N N . TYR A 1 101 ? 12.875 -12.242 2.645 1 91.25 101 TYR A N 1
ATOM 789 C CA . TYR A 1 101 ? 11.633 -11.898 3.332 1 91.25 101 TYR A CA 1
ATOM 790 C C . TYR A 1 101 ? 11.789 -12.047 4.84 1 91.25 101 TYR A C 1
ATOM 792 O O . TYR A 1 101 ? 11.312 -11.203 5.605 1 91.25 101 TYR A O 1
ATOM 800 N N . LEU A 1 102 ? 12.438 -13.062 5.242 1 89.69 102 LEU A N 1
ATOM 801 C CA . LEU A 1 102 ? 12.523 -13.414 6.656 1 89.69 102 LEU A CA 1
ATOM 802 C C . LEU A 1 102 ? 13.578 -12.562 7.363 1 89.69 102 LEU A C 1
ATOM 804 O O . LEU A 1 102 ? 13.523 -12.391 8.586 1 89.69 102 LEU A O 1
ATOM 808 N N . GLU A 1 103 ? 14.383 -11.93 6.527 1 84.62 103 GLU A N 1
ATOM 809 C CA . GLU A 1 103 ? 15.438 -11.109 7.105 1 84.62 103 GLU A CA 1
ATOM 810 C C . GLU A 1 103 ? 14.867 -9.844 7.742 1 84.62 103 GLU A C 1
ATOM 812 O O . GLU A 1 103 ? 14.086 -9.125 7.109 1 84.62 103 GLU A O 1
ATOM 817 N N . GLY A 1 104 ? 15.156 -9.617 8.977 1 74.19 104 GLY A N 1
ATOM 818 C CA . GLY A 1 104 ? 14.82 -8.391 9.695 1 74.19 104 GLY A CA 1
ATOM 819 C C . GLY A 1 104 ? 13.406 -8.383 10.234 1 74.19 104 GLY A C 1
ATOM 820 O O . GLY A 1 104 ? 12.945 -7.383 10.789 1 74.19 104 GLY A O 1
ATOM 821 N N . GLN A 1 105 ? 12.758 -9.508 9.984 1 78.19 105 GLN A N 1
ATOM 822 C CA . GLN A 1 105 ? 11.391 -9.578 10.484 1 78.19 105 GLN A CA 1
ATOM 823 C C . GLN A 1 105 ? 11.359 -10.031 11.945 1 78.19 105 GLN A C 1
ATOM 825 O O . GLN A 1 105 ? 12.281 -10.695 12.414 1 78.19 105 GLN A O 1
ATOM 830 N N . ASP A 1 106 ? 10.398 -9.5 12.594 1 76.31 106 ASP A N 1
ATOM 831 C CA . ASP A 1 106 ? 10.102 -10.023 13.922 1 76.31 106 ASP A CA 1
ATOM 832 C C . ASP A 1 106 ? 9.75 -11.508 13.867 1 76.31 106 ASP A C 1
ATOM 834 O O . ASP A 1 106 ? 8.75 -11.891 13.258 1 76.31 106 ASP A O 1
ATOM 838 N N . GLU A 1 107 ? 10.508 -12.336 14.57 1 79.06 107 GLU A N 1
ATOM 839 C CA . GLU A 1 107 ? 10.359 -13.789 14.516 1 79.06 107 GLU A CA 1
ATOM 840 C C . GLU A 1 107 ? 9.023 -14.234 15.094 1 79.06 107 GLU A C 1
ATOM 842 O O . GLU A 1 107 ? 8.492 -15.281 14.719 1 79.06 107 GLU A O 1
ATOM 847 N N . GLU A 1 108 ? 8.484 -13.336 15.82 1 82.56 108 GLU A N 1
ATOM 848 C CA . GLU A 1 108 ? 7.262 -13.742 16.5 1 82.56 108 GLU A CA 1
ATOM 849 C C . GLU A 1 108 ? 6.023 -13.289 15.734 1 82.56 108 GLU A C 1
ATOM 851 O O . GLU A 1 108 ? 4.902 -13.672 16.078 1 82.56 108 GLU A O 1
ATOM 856 N N . SER A 1 109 ? 6.277 -12.609 14.664 1 86.56 109 SER A N 1
ATOM 857 C CA . SER A 1 109 ? 5.105 -12.18 13.906 1 86.56 109 SER A CA 1
ATOM 858 C C . SER A 1 109 ? 4.43 -13.367 13.227 1 86.56 109 SER A C 1
ATOM 860 O O . SER A 1 109 ? 5.098 -14.312 12.805 1 86.56 109 SER A O 1
ATOM 862 N N . MET A 1 110 ? 3.129 -13.328 13.203 1 87.12 110 MET A N 1
ATOM 863 C CA . MET A 1 110 ? 2.363 -14.414 12.594 1 87.12 110 MET A CA 1
ATOM 864 C C . MET A 1 110 ? 2.789 -14.633 11.148 1 87.12 110 MET A C 1
ATOM 866 O O . MET A 1 110 ? 2.879 -15.773 10.688 1 87.12 110 MET A O 1
ATOM 870 N N . GLU A 1 111 ? 3.102 -13.57 10.461 1 87.5 111 GLU A N 1
ATOM 871 C CA . GLU A 1 111 ? 3.549 -13.664 9.07 1 87.5 111 GLU A CA 1
ATOM 872 C C . GLU A 1 111 ? 4.848 -14.453 8.961 1 87.5 111 GLU A C 1
ATOM 874 O O . GLU A 1 111 ? 5.004 -15.289 8.07 1 87.5 111 GLU A O 1
ATOM 879 N N . ASN A 1 112 ? 5.695 -14.242 9.906 1 88.56 112 ASN A N 1
ATOM 880 C CA . ASN A 1 112 ? 6.965 -14.961 9.906 1 88.56 112 ASN A CA 1
ATOM 881 C C . ASN A 1 112 ? 6.77 -16.438 10.227 1 88.56 112 ASN A C 1
ATOM 883 O O . ASN A 1 112 ? 7.41 -17.297 9.617 1 88.56 112 ASN A O 1
ATOM 887 N N . VAL A 1 113 ? 5.922 -16.734 11.141 1 91.56 113 VAL A N 1
ATOM 888 C CA . VAL A 1 113 ? 5.641 -18.125 11.508 1 91.56 113 VAL A CA 1
ATOM 889 C C . VAL A 1 113 ? 5.07 -18.859 10.305 1 91.56 113 VAL A C 1
ATOM 891 O O . VAL A 1 113 ? 5.484 -19.984 10.008 1 91.56 113 VAL A O 1
ATOM 894 N N . VAL A 1 114 ? 4.195 -18.234 9.641 1 93.88 114 VAL A N 1
ATOM 895 C CA . VAL A 1 114 ? 3.531 -18.844 8.492 1 93.88 114 VAL A CA 1
ATOM 896 C C . VAL A 1 114 ? 4.539 -19.062 7.367 1 93.88 114 VAL A C 1
ATOM 898 O O . VAL A 1 114 ? 4.551 -20.125 6.734 1 93.88 114 VAL A O 1
ATOM 901 N N . LEU A 1 115 ? 5.387 -18.094 7.152 1 93.56 115 LEU A N 1
ATOM 902 C CA . LEU A 1 115 ? 6.367 -18.234 6.078 1 93.56 115 LEU A CA 1
ATOM 903 C C . LEU A 1 115 ? 7.418 -19.281 6.43 1 93.56 115 LEU A C 1
ATOM 905 O O . LEU A 1 115 ? 7.906 -20 5.551 1 93.56 115 LEU A O 1
ATOM 909 N N . GLU A 1 116 ? 7.758 -19.406 7.684 1 92.88 116 GLU A N 1
ATOM 910 C CA . GLU A 1 116 ? 8.672 -20.453 8.109 1 92.88 116 GLU A CA 1
ATOM 911 C C . GLU A 1 116 ? 8.062 -21.828 7.887 1 92.88 116 GLU A C 1
ATOM 913 O O . GLU A 1 116 ? 8.758 -22.766 7.469 1 92.88 116 GLU A O 1
ATOM 918 N N . SER A 1 117 ? 6.805 -21.906 8.18 1 94.81 117 SER A N 1
ATOM 919 C CA . SER A 1 117 ? 6.098 -23.156 7.898 1 94.81 117 SER A CA 1
ATOM 920 C C . SER A 1 117 ? 6.113 -23.469 6.406 1 94.81 117 SER A C 1
ATOM 922 O O . SER A 1 117 ? 6.285 -24.625 6.016 1 94.81 117 SER A O 1
ATOM 924 N N . ALA A 1 118 ? 5.906 -22.422 5.59 1 96.69 118 ALA A N 1
ATOM 925 C CA . ALA A 1 118 ? 5.98 -22.609 4.145 1 96.69 118 ALA A CA 1
ATOM 926 C C . ALA A 1 118 ? 7.367 -23.094 3.721 1 96.69 118 ALA A C 1
ATOM 928 O O . ALA A 1 118 ? 7.488 -23.953 2.848 1 96.69 118 ALA A O 1
ATOM 929 N N . LYS A 1 119 ? 8.367 -22.547 4.344 1 96 119 LYS A N 1
ATOM 930 C CA . LYS A 1 119 ? 9.742 -22.938 4.043 1 96 119 LYS A CA 1
ATOM 931 C C . LYS A 1 119 ? 9.984 -24.406 4.398 1 96 119 LYS A C 1
ATOM 933 O O . LYS A 1 119 ? 10.594 -25.141 3.623 1 96 119 LYS A O 1
ATOM 938 N N . ASN A 1 120 ? 9.492 -24.875 5.504 1 96.56 120 ASN A N 1
ATOM 939 C CA . ASN A 1 120 ? 9.602 -26.281 5.91 1 96.56 120 ASN A CA 1
ATOM 940 C C . ASN A 1 120 ? 8.867 -27.203 4.945 1 96.56 120 ASN A C 1
ATOM 942 O O . ASN A 1 120 ? 9.375 -28.266 4.578 1 96.56 120 ASN A O 1
ATOM 946 N N . ASN A 1 121 ? 7.703 -26.828 4.617 1 97.44 121 ASN A N 1
ATOM 947 C CA . ASN A 1 121 ? 6.953 -27.594 3.627 1 97.44 121 ASN A CA 1
ATOM 948 C C . ASN A 1 121 ? 7.684 -27.656 2.289 1 97.44 121 ASN A C 1
ATOM 950 O O . ASN A 1 121 ? 7.645 -28.672 1.594 1 97.44 121 ASN A O 1
ATOM 954 N N . TYR A 1 122 ? 8.297 -26.547 1.956 1 98.19 122 TYR A N 1
ATOM 955 C CA . TYR A 1 122 ? 9.062 -26.484 0.713 1 98.19 122 TYR A CA 1
ATOM 956 C C . TYR A 1 122 ? 10.25 -27.438 0.755 1 98.19 122 TYR A C 1
ATOM 958 O O . TYR A 1 122 ? 10.547 -28.125 -0.231 1 98.19 122 TYR A O 1
ATOM 966 N N . ASP A 1 123 ? 10.961 -27.516 1.865 1 97.75 123 ASP A N 1
ATOM 967 C CA . ASP A 1 123 ? 12.062 -28.453 2.021 1 97.75 123 ASP A CA 1
ATOM 968 C C . ASP A 1 123 ? 11.586 -29.891 1.812 1 97.75 123 ASP A C 1
ATOM 970 O O . ASP A 1 123 ? 12.234 -30.672 1.116 1 97.75 123 ASP A O 1
ATOM 974 N N . THR A 1 124 ? 10.445 -30.188 2.402 1 97.56 124 THR A N 1
ATOM 975 C CA . THR A 1 124 ? 9.883 -31.516 2.244 1 97.56 124 THR A CA 1
ATOM 976 C C . THR A 1 124 ? 9.492 -31.781 0.79 1 97.56 124 THR A C 1
ATOM 978 O O . THR A 1 124 ? 9.703 -32.875 0.269 1 97.56 124 THR A O 1
ATOM 981 N N . PHE A 1 125 ? 8.883 -30.734 0.146 1 98.06 125 PHE A N 1
ATOM 982 C CA . PHE A 1 125 ? 8.539 -30.812 -1.268 1 98.06 125 PHE A CA 1
ATOM 983 C C . PHE A 1 125 ? 9.758 -31.141 -2.111 1 98.06 125 PHE A C 1
ATOM 985 O O . PHE A 1 125 ? 9.727 -32.062 -2.941 1 98.06 125 PHE A O 1
ATOM 992 N N . MET A 1 126 ? 10.875 -30.484 -1.865 1 98 126 MET A N 1
ATOM 993 C CA . MET A 1 126 ? 12.094 -30.656 -2.656 1 98 126 MET A CA 1
ATOM 994 C C . MET A 1 126 ? 12.75 -32 -2.361 1 98 126 MET A C 1
ATOM 996 O O . MET A 1 126 ? 13.344 -32.594 -3.25 1 98 126 MET A O 1
ATOM 1000 N N . ASN A 1 127 ? 12.664 -32.469 -1.14 1 97.62 127 ASN A N 1
ATOM 1001 C CA . ASN A 1 127 ? 13.141 -33.812 -0.822 1 97.62 127 ASN A CA 1
ATOM 1002 C C . ASN A 1 127 ? 12.367 -34.875 -1.585 1 97.62 127 ASN A C 1
ATOM 1004 O O . ASN A 1 127 ? 12.961 -35.844 -2.098 1 97.62 127 ASN A O 1
ATOM 1008 N N . THR A 1 128 ? 11.062 -34.719 -1.591 1 97.38 128 THR A N 1
ATOM 1009 C CA . THR A 1 128 ? 10.242 -35.625 -2.375 1 97.38 128 THR A CA 1
ATOM 1010 C C . THR A 1 128 ? 10.609 -35.562 -3.854 1 97.38 128 THR A C 1
ATOM 1012 O O . THR A 1 128 ? 10.711 -36.594 -4.527 1 97.38 128 THR A O 1
ATOM 1015 N N . TRP A 1 129 ? 10.789 -34.344 -4.359 1 97.5 129 TRP A N 1
ATOM 1016 C CA . TRP A 1 129 ? 11.195 -34.156 -5.746 1 97.5 129 TRP A CA 1
ATOM 1017 C C . TRP A 1 129 ? 12.5 -34.875 -6.047 1 97.5 129 TRP A C 1
ATOM 1019 O O . TRP A 1 129 ? 12.633 -35.531 -7.086 1 97.5 129 TRP A O 1
ATOM 1029 N N . ALA A 1 130 ? 13.477 -34.812 -5.16 1 96.88 130 ALA A N 1
ATOM 1030 C CA . ALA A 1 130 ? 14.75 -35.5 -5.344 1 96.88 130 ALA A CA 1
ATOM 1031 C C . ALA A 1 130 ? 14.539 -37 -5.488 1 96.88 130 ALA A C 1
ATOM 1033 O O . ALA A 1 130 ? 15.172 -37.656 -6.324 1 96.88 130 ALA A O 1
ATOM 1034 N N . SER A 1 131 ? 13.648 -37.531 -4.656 1 96.38 131 SER A N 1
ATOM 1035 C CA . SER A 1 131 ? 13.312 -38.969 -4.746 1 96.38 131 SER A CA 1
ATOM 1036 C C . SER A 1 131 ? 12.664 -39.281 -6.086 1 96.38 131 SER A C 1
ATOM 1038 O O . SER A 1 131 ? 12.953 -40.312 -6.684 1 96.38 131 SER A O 1
ATOM 1040 N N . VAL A 1 132 ? 11.797 -38.406 -6.527 1 96.25 132 VAL A N 1
ATOM 1041 C CA . VAL A 1 132 ? 11.109 -38.594 -7.801 1 96.25 132 VAL A CA 1
ATOM 1042 C C . VAL A 1 132 ? 12.117 -38.562 -8.945 1 96.25 132 VAL A C 1
ATOM 1044 O O . VAL A 1 132 ? 12.055 -39.406 -9.852 1 96.25 132 VAL A O 1
ATOM 1047 N N . VAL A 1 133 ? 13.07 -37.625 -8.914 1 96.81 133 VAL A N 1
ATOM 1048 C CA . VAL A 1 133 ? 14.094 -37.531 -9.945 1 96.81 133 VAL A CA 1
ATOM 1049 C C . VAL A 1 133 ? 14.891 -38.844 -10.016 1 96.81 133 VAL A C 1
ATOM 1051 O O . VAL A 1 133 ? 15.164 -39.344 -11.109 1 96.81 133 VAL A O 1
ATOM 1054 N N . ALA A 1 134 ? 15.25 -39.406 -8.867 1 96.19 134 ALA A N 1
ATOM 1055 C CA . ALA A 1 134 ? 15.992 -40.656 -8.828 1 96.19 134 ALA A CA 1
ATOM 1056 C C . ALA A 1 134 ? 15.195 -41.781 -9.477 1 96.19 134 ALA A C 1
ATOM 1058 O O . ALA A 1 134 ? 15.75 -42.594 -10.219 1 96.19 134 ALA A O 1
ATOM 1059 N N . LYS A 1 135 ? 13.938 -41.812 -9.242 1 95.81 135 LYS A N 1
ATOM 1060 C CA . LYS A 1 135 ? 13.078 -42.812 -9.844 1 95.81 135 LYS A CA 1
ATOM 1061 C C . LYS A 1 135 ? 12.969 -42.625 -11.352 1 95.81 135 LYS A C 1
ATOM 1063 O O . LYS A 1 135 ? 13.031 -43.594 -12.109 1 95.81 135 LYS A O 1
ATOM 1068 N N . LEU A 1 136 ? 12.773 -41.375 -11.781 1 95.06 136 LEU A N 1
ATOM 1069 C CA . LEU A 1 136 ? 12.672 -41.094 -13.203 1 95.06 136 LEU A CA 1
ATOM 1070 C C . LEU A 1 136 ? 13.953 -41.469 -13.93 1 95.06 136 LEU A C 1
ATOM 1072 O O . LEU A 1 136 ? 13.906 -42 -15.047 1 95.06 136 LEU A O 1
ATOM 1076 N N . GLN A 1 137 ? 15.133 -41.25 -13.344 1 94.56 137 GLN A N 1
ATOM 1077 C CA . GLN A 1 137 ? 16.422 -41.594 -13.922 1 94.56 137 GLN A CA 1
ATOM 1078 C C . GLN A 1 137 ? 16.516 -43.125 -14.141 1 94.56 137 GLN A C 1
ATOM 1080 O O . GLN A 1 137 ? 17.172 -43.562 -15.086 1 94.56 137 GLN A O 1
ATOM 1085 N N . ARG A 1 138 ? 15.875 -43.938 -13.289 1 95.44 138 ARG A N 1
ATOM 1086 C CA . ARG A 1 138 ? 15.906 -45.375 -13.367 1 95.44 138 ARG A CA 1
ATOM 1087 C C . ARG A 1 138 ? 14.727 -45.906 -14.188 1 95.44 138 ARG A C 1
ATOM 1089 O O . ARG A 1 138 ? 14.484 -47.125 -14.227 1 95.44 138 ARG A O 1
ATOM 1096 N N . HIS A 1 139 ? 13.898 -45 -14.734 1 92.25 139 HIS A N 1
ATOM 1097 C CA . HIS A 1 139 ? 12.727 -45.312 -15.539 1 92.25 139 HIS A CA 1
ATOM 1098 C C . HIS A 1 139 ? 11.703 -46.094 -14.734 1 92.25 139 HIS A C 1
ATOM 1100 O O . HIS A 1 139 ? 11.094 -47.031 -15.25 1 92.25 139 HIS A O 1
ATOM 1106 N N . GLU A 1 140 ? 11.641 -45.719 -13.445 1 91.44 140 GLU A N 1
ATOM 1107 C CA . GLU A 1 140 ? 10.648 -46.344 -12.562 1 91.44 140 GLU A CA 1
ATOM 1108 C C . GLU A 1 140 ? 9.359 -45.531 -12.539 1 91.44 140 GLU A C 1
ATOM 1110 O O . GLU A 1 140 ? 9.383 -44.312 -12.734 1 91.44 140 GLU A O 1
ATOM 1115 N N . GLU A 1 141 ? 8.305 -46.25 -12.375 1 84.5 141 GLU A N 1
ATOM 1116 C CA . GLU A 1 141 ? 7.02 -45.562 -12.25 1 84.5 141 GLU A CA 1
ATOM 1117 C C . GLU A 1 141 ? 6.918 -44.844 -10.914 1 84.5 141 GLU A C 1
ATOM 1119 O O . GLU A 1 141 ? 7.414 -45.312 -9.898 1 84.5 141 GLU A O 1
ATOM 1124 N N . LEU A 1 142 ? 6.254 -43.719 -10.992 1 87.56 142 LEU A N 1
ATOM 1125 C CA . LEU A 1 142 ? 6.031 -42.969 -9.766 1 87.56 142 LEU A CA 1
ATOM 1126 C C . LEU A 1 142 ? 4.883 -43.562 -8.961 1 87.56 142 LEU A C 1
ATOM 1128 O O . LEU A 1 142 ? 3.865 -43.969 -9.523 1 87.56 142 LEU A O 1
ATOM 1132 N N . ASP A 1 143 ? 5.141 -43.688 -7.668 1 87.31 143 ASP A N 1
ATOM 1133 C CA . ASP A 1 143 ? 4.066 -44.188 -6.824 1 87.31 143 ASP A CA 1
ATOM 1134 C C . ASP A 1 143 ? 3.102 -43.062 -6.426 1 87.31 143 ASP A C 1
ATOM 1136 O O . ASP A 1 143 ? 3.438 -41.906 -6.523 1 87.31 143 ASP A O 1
ATOM 1140 N N . ASP A 1 144 ? 1.917 -43.469 -6.043 1 87.62 144 ASP A N 1
ATOM 1141 C CA . ASP A 1 144 ? 0.857 -42.531 -5.648 1 87.62 144 ASP A CA 1
ATOM 1142 C C . ASP A 1 144 ? 1.271 -41.719 -4.43 1 87.62 144 ASP A C 1
ATOM 1144 O O . ASP A 1 144 ? 0.861 -40.562 -4.285 1 87.62 144 ASP A O 1
ATOM 1148 N N . GLN A 1 145 ? 2.061 -42.281 -3.66 1 90.62 145 GLN A N 1
ATOM 1149 C CA . GLN A 1 145 ? 2.498 -41.594 -2.455 1 90.62 145 GLN A CA 1
ATOM 1150 C C . GLN A 1 145 ? 3.348 -40.375 -2.801 1 90.62 145 GLN A C 1
ATOM 1152 O O . GLN A 1 145 ? 3.211 -39.312 -2.178 1 90.62 145 GLN A O 1
ATOM 1157 N N . ASP A 1 146 ? 4.227 -40.5 -3.793 1 91.75 146 ASP A N 1
ATOM 1158 C CA . ASP A 1 146 ? 5.047 -39.375 -4.238 1 91.75 146 ASP A CA 1
ATOM 1159 C C . ASP A 1 146 ? 4.18 -38.25 -4.812 1 91.75 146 ASP A C 1
ATOM 1161 O O . ASP A 1 146 ? 4.355 -37.094 -4.465 1 91.75 146 ASP A O 1
ATOM 1165 N N . ARG A 1 147 ? 3.268 -38.625 -5.656 1 88.88 147 ARG A N 1
ATOM 1166 C CA . ARG A 1 147 ? 2.361 -37.656 -6.262 1 88.88 147 ARG A CA 1
ATOM 1167 C C . ARG A 1 147 ? 1.553 -36.906 -5.199 1 88.88 147 ARG A C 1
ATOM 1169 O O . ARG A 1 147 ? 1.422 -35.688 -5.246 1 88.88 147 ARG A O 1
ATOM 1176 N N . PHE A 1 148 ? 1.088 -37.688 -4.277 1 90.44 148 PHE A N 1
ATOM 1177 C CA . PHE A 1 148 ? 0.285 -37.125 -3.207 1 90.44 148 PHE A CA 1
ATOM 1178 C C . PHE A 1 148 ? 1.117 -36.156 -2.361 1 90.44 148 PHE A C 1
ATOM 1180 O O . PHE A 1 148 ? 0.654 -35.062 -2.002 1 90.44 148 PHE A O 1
ATOM 1187 N N . SER A 1 149 ? 2.268 -36.562 -1.982 1 94 149 SER A N 1
ATOM 1188 C CA . SER A 1 149 ? 3.143 -35.719 -1.167 1 94 149 SER A CA 1
ATOM 1189 C C . SER A 1 149 ? 3.441 -34.406 -1.859 1 94 149 SER A C 1
ATOM 1191 O O . SER A 1 149 ? 3.357 -33.344 -1.24 1 94 149 SER A O 1
ATOM 1193 N N . LEU A 1 150 ? 3.779 -34.438 -3.141 1 94.62 150 LEU A N 1
ATOM 1194 C CA . LEU A 1 150 ? 4.051 -33.219 -3.906 1 94.62 150 LEU A CA 1
ATOM 1195 C C . LEU A 1 150 ? 2.824 -32.312 -3.936 1 94.62 150 LEU A C 1
ATOM 1197 O O . LEU A 1 150 ? 2.939 -31.109 -3.727 1 94.62 150 LEU A O 1
ATOM 1201 N N . GLU A 1 151 ? 1.702 -32.875 -4.113 1 90.75 151 GLU A N 1
ATOM 1202 C CA . GLU A 1 151 ? 0.466 -32.094 -4.199 1 90.75 151 GLU A CA 1
ATOM 1203 C C . GLU A 1 151 ? 0.101 -31.5 -2.846 1 90.75 151 GLU A C 1
ATOM 1205 O O . GLU A 1 151 ? -0.236 -30.312 -2.762 1 90.75 151 GLU A O 1
ATOM 1210 N N . ALA A 1 152 ? 0.146 -32.344 -1.822 1 92.94 152 ALA A N 1
ATOM 1211 C CA . ALA A 1 152 ? -0.23 -31.875 -0.486 1 92.94 152 ALA A CA 1
ATOM 1212 C C . ALA A 1 152 ? 0.697 -30.766 -0.003 1 92.94 152 ALA A C 1
ATOM 1214 O O . ALA A 1 152 ? 0.236 -29.75 0.519 1 92.94 152 ALA A O 1
ATOM 1215 N N . ARG A 1 153 ? 1.991 -30.969 -0.178 1 95.88 153 ARG A N 1
ATOM 1216 C CA . ARG A 1 153 ? 2.953 -29.953 0.226 1 95.88 153 ARG A CA 1
ATOM 1217 C C . ARG A 1 153 ? 2.809 -28.688 -0.627 1 95.88 153 ARG A C 1
ATOM 1219 O O . ARG A 1 153 ? 2.883 -27.578 -0.113 1 95.88 153 ARG A O 1
ATOM 1226 N N . GLY A 1 154 ? 2.641 -28.875 -1.891 1 94.75 154 GLY A N 1
ATOM 1227 C CA . GLY A 1 154 ? 2.428 -27.734 -2.768 1 94.75 154 GLY A CA 1
ATOM 1228 C C . GLY A 1 154 ? 1.241 -26.875 -2.361 1 94.75 154 GLY A C 1
ATOM 1229 O O . GLY A 1 154 ? 1.342 -25.656 -2.307 1 94.75 154 GLY A O 1
ATOM 1230 N N . SER A 1 155 ? 0.174 -27.516 -2.045 1 91.12 155 SER A N 1
ATOM 1231 C CA . SER A 1 155 ? -1.037 -26.812 -1.63 1 91.12 155 SER A CA 1
ATOM 1232 C C . SER A 1 155 ? -0.827 -26.078 -0.309 1 91.12 155 SER A C 1
ATOM 1234 O O . SER A 1 155 ? -1.321 -24.969 -0.126 1 91.12 155 SER A O 1
ATOM 1236 N N . ALA A 1 156 ? -0.14 -26.734 0.555 1 94.75 156 ALA A N 1
ATOM 1237 C CA . ALA A 1 156 ? 0.137 -26.125 1.852 1 94.75 156 ALA A CA 1
ATOM 1238 C C . ALA A 1 156 ? 0.991 -24.875 1.695 1 94.75 156 ALA A C 1
ATOM 1240 O O . ALA A 1 156 ? 0.742 -23.859 2.352 1 94.75 156 ALA A O 1
ATOM 1241 N N . ILE A 1 157 ? 1.987 -24.922 0.888 1 96.31 157 ILE A N 1
ATOM 1242 C CA . ILE A 1 157 ? 2.857 -23.781 0.626 1 96.31 157 ILE A CA 1
ATOM 1243 C C . ILE A 1 157 ? 2.035 -22.625 0.056 1 96.31 157 ILE A C 1
ATOM 1245 O O . ILE A 1 157 ? 2.125 -21.5 0.538 1 96.31 157 ILE A O 1
ATOM 1249 N N . LEU A 1 158 ? 1.202 -22.906 -0.882 1 93.5 158 LEU A N 1
ATOM 1250 C CA . LEU A 1 158 ? 0.384 -21.891 -1.525 1 93.5 158 LEU A CA 1
ATOM 1251 C C . LEU A 1 158 ? -0.567 -21.234 -0.523 1 93.5 158 LEU A C 1
ATOM 1253 O O . LEU A 1 158 ? -0.745 -20.016 -0.525 1 93.5 158 LEU A O 1
ATOM 1257 N N . SER A 1 159 ? -1.144 -22.078 0.304 1 92.06 159 SER A N 1
ATOM 1258 C CA . SER A 1 159 ? -2.053 -21.562 1.322 1 92.06 159 SER A CA 1
ATOM 1259 C C . SER A 1 159 ? -1.34 -20.594 2.268 1 92.06 159 SER A C 1
ATOM 1261 O O . SER A 1 159 ? -1.899 -19.578 2.654 1 92.06 159 SER A O 1
ATOM 1263 N N . SER A 1 160 ? -0.175 -20.938 2.619 1 94.56 160 SER A N 1
ATOM 1264 C CA . SER A 1 160 ? 0.625 -20.078 3.486 1 94.56 160 SER A CA 1
ATOM 1265 C C . SER A 1 160 ? 0.919 -18.734 2.816 1 94.56 160 SER A C 1
ATOM 1267 O O . SER A 1 160 ? 0.804 -17.688 3.447 1 94.56 160 SER A O 1
ATOM 1269 N N . LEU A 1 161 ? 1.294 -18.766 1.564 1 94.5 161 LEU A N 1
ATOM 1270 C CA . LEU A 1 161 ? 1.645 -17.547 0.844 1 94.5 161 LEU A CA 1
ATOM 1271 C C . LEU A 1 161 ? 0.425 -16.656 0.671 1 94.5 161 LEU A C 1
ATOM 1273 O O . LEU A 1 161 ? 0.522 -15.43 0.819 1 94.5 161 LEU A O 1
ATOM 1277 N N . VAL A 1 162 ? -0.745 -17.234 0.469 1 91.31 162 VAL A N 1
ATOM 1278 C CA . VAL A 1 162 ? -1.995 -16.5 0.354 1 91.31 162 VAL A CA 1
ATOM 1279 C C . VAL A 1 162 ? -2.326 -15.828 1.688 1 91.31 162 VAL A C 1
ATOM 1281 O O . VAL A 1 162 ? -2.775 -14.68 1.725 1 91.31 162 VAL A O 1
ATOM 1284 N N . TYR A 1 163 ? -2.105 -16.562 2.723 1 93.94 163 TYR A N 1
ATOM 1285 C CA . TYR A 1 163 ? -2.34 -16 4.051 1 93.94 163 TYR A CA 1
ATOM 1286 C C . TYR A 1 163 ? -1.502 -14.75 4.273 1 93.94 163 TYR A C 1
ATOM 1288 O O . TYR A 1 163 ? -2.006 -13.734 4.77 1 93.94 163 TYR A O 1
ATOM 1296 N N . VAL A 1 164 ? -0.265 -14.789 3.922 1 93.5 164 VAL A N 1
ATOM 1297 C CA . VAL A 1 164 ? 0.643 -13.664 4.133 1 93.5 164 VAL A CA 1
ATOM 1298 C C . VAL A 1 164 ? 0.17 -12.461 3.32 1 93.5 164 VAL A C 1
ATOM 1300 O O . VAL A 1 164 ? 0.162 -11.336 3.82 1 93.5 164 VAL A O 1
ATOM 1303 N N . VAL A 1 165 ? -0.237 -12.648 2.086 1 93.31 165 VAL A N 1
ATOM 1304 C CA . VAL A 1 165 ? -0.727 -11.57 1.233 1 93.31 165 VAL A CA 1
ATOM 1305 C C . VAL A 1 165 ? -1.957 -10.93 1.87 1 93.31 165 VAL A C 1
ATOM 1307 O O . VAL A 1 165 ? -2.059 -9.703 1.939 1 93.31 165 VAL A O 1
ATOM 1310 N N . ASN A 1 166 ? -2.848 -11.742 2.379 1 93.88 166 ASN A N 1
ATOM 1311 C CA . ASN A 1 166 ? -4.066 -11.242 3.002 1 93.88 166 ASN A CA 1
ATOM 1312 C C . ASN A 1 166 ? -3.766 -10.477 4.289 1 93.88 166 ASN A C 1
ATOM 1314 O O . ASN A 1 166 ? -4.406 -9.469 4.582 1 93.88 166 ASN A O 1
ATOM 1318 N N . SER A 1 167 ? -2.855 -10.992 5.012 1 94.81 167 SER A N 1
ATOM 1319 C CA . SER A 1 167 ? -2.457 -10.312 6.242 1 94.81 167 SER A CA 1
ATOM 1320 C C . SER A 1 167 ? -1.879 -8.93 5.953 1 94.81 167 SER A C 1
ATOM 1322 O O . SER A 1 167 ? -2.156 -7.973 6.672 1 94.81 167 SER A O 1
ATOM 1324 N N . ASN A 1 168 ? -1.081 -8.875 4.938 1 93.69 168 ASN A N 1
ATOM 1325 C CA . ASN A 1 168 ? -0.52 -7.594 4.535 1 93.69 168 ASN A CA 1
ATOM 1326 C C . ASN A 1 168 ? -1.609 -6.613 4.109 1 93.69 168 ASN A C 1
ATOM 1328 O O . ASN A 1 168 ? -1.536 -5.422 4.414 1 93.69 168 ASN A O 1
ATOM 1332 N N . LYS A 1 169 ? -2.584 -7.062 3.41 1 96 169 LYS A N 1
ATOM 1333 C CA . LYS A 1 169 ? -3.721 -6.238 3.018 1 96 169 LYS A CA 1
ATOM 1334 C C . LYS A 1 169 ? -4.473 -5.719 4.238 1 96 169 LYS A C 1
ATOM 1336 O O . LYS A 1 169 ? -4.832 -4.543 4.301 1 96 169 LYS A O 1
ATOM 1341 N N . GLU A 1 170 ? -4.691 -6.578 5.172 1 96.12 170 GLU A N 1
ATOM 1342 C CA . GLU A 1 170 ? -5.387 -6.184 6.395 1 96.12 170 GLU A CA 1
ATOM 1343 C C . GLU A 1 170 ? -4.594 -5.137 7.168 1 96.12 170 GLU A C 1
ATOM 1345 O O . GLU A 1 170 ? -5.168 -4.184 7.699 1 96.12 170 GLU A O 1
ATOM 1350 N N . PHE A 1 171 ? -3.305 -5.344 7.215 1 96.12 171 PHE A N 1
ATOM 1351 C CA . PHE A 1 171 ? -2.42 -4.379 7.859 1 96.12 171 PHE A CA 1
ATOM 1352 C C . PHE A 1 171 ? -2.527 -3.016 7.191 1 96.12 171 PHE A C 1
ATOM 1354 O O . PHE A 1 171 ? -2.646 -1.993 7.871 1 96.12 171 PHE A O 1
ATOM 1361 N N . ALA A 1 172 ? -2.521 -3 5.887 1 97.25 172 ALA A N 1
ATOM 1362 C CA . ALA A 1 172 ? -2.658 -1.758 5.129 1 97.25 172 ALA A CA 1
ATOM 1363 C C . ALA A 1 172 ? -4.02 -1.116 5.367 1 97.25 172 ALA A C 1
ATOM 1365 O O . ALA A 1 172 ? -4.129 0.108 5.465 1 97.25 172 ALA A O 1
ATOM 1366 N N . GLU A 1 173 ? -5.055 -1.939 5.426 1 97.31 173 GLU A N 1
ATOM 1367 C CA . GLU A 1 173 ? -6.406 -1.446 5.672 1 97.31 173 GLU A CA 1
ATOM 1368 C C . GLU A 1 173 ? -6.504 -0.754 7.027 1 97.31 173 GLU A C 1
ATOM 1370 O O . GLU A 1 173 ? -7.129 0.301 7.148 1 97.31 173 GLU A O 1
ATOM 1375 N N . GLU A 1 174 ? -5.859 -1.304 8.023 1 97.62 174 GLU A N 1
ATOM 1376 C CA . GLU A 1 174 ? -5.848 -0.703 9.352 1 97.62 174 GLU A CA 1
ATOM 1377 C C . GLU A 1 174 ? -5.18 0.668 9.328 1 97.62 174 GLU A C 1
ATOM 1379 O O . GLU A 1 174 ? -5.68 1.618 9.938 1 97.62 174 GLU A O 1
ATOM 1384 N N . LEU A 1 175 ? -4.102 0.755 8.648 1 97.69 175 LEU A N 1
ATOM 1385 C CA . LEU A 1 175 ? -3.371 2.016 8.562 1 97.69 175 LEU A CA 1
ATOM 1386 C C . LEU A 1 175 ? -4.141 3.037 7.734 1 97.69 175 LEU A C 1
ATOM 1388 O O . LEU A 1 175 ? -4.082 4.238 8.016 1 97.69 175 LEU A O 1
ATOM 1392 N N . TYR A 1 176 ? -4.816 2.539 6.73 1 98 176 TYR A N 1
ATOM 1393 C CA . TYR A 1 176 ? -5.711 3.387 5.945 1 98 176 TYR A CA 1
ATOM 1394 C C . TYR A 1 176 ? -6.805 3.982 6.824 1 98 176 TYR A C 1
ATOM 1396 O O . TYR A 1 176 ? -7.031 5.195 6.809 1 98 176 TYR A O 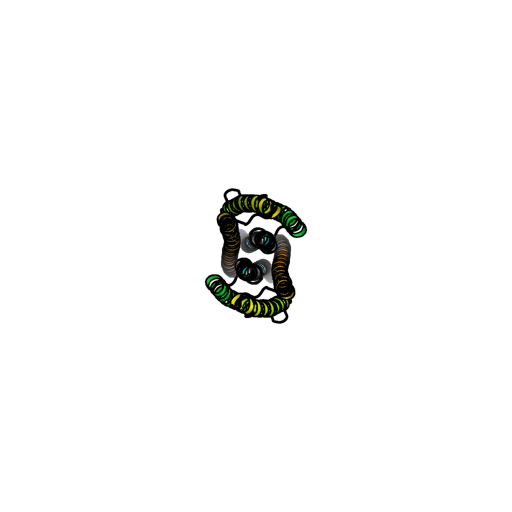1
ATOM 1404 N N . ASP A 1 177 ? -7.43 3.209 7.648 1 97.75 177 ASP A N 1
ATOM 1405 C CA . ASP A 1 177 ? -8.492 3.656 8.547 1 97.75 177 ASP A CA 1
ATOM 1406 C C . ASP A 1 177 ? -7.945 4.609 9.609 1 97.75 177 ASP A C 1
ATOM 1408 O O . ASP A 1 177 ? -8.578 5.621 9.93 1 97.75 177 ASP A O 1
ATOM 1412 N N . GLU A 1 178 ? -6.781 4.273 10.109 1 97.75 178 GLU A N 1
ATOM 1413 C CA . GLU A 1 178 ? -6.137 5.145 11.086 1 97.75 178 GLU A CA 1
ATOM 1414 C C . GLU A 1 178 ? -5.844 6.52 10.5 1 97.75 178 GLU A C 1
ATOM 1416 O O . GLU A 1 178 ? -6.074 7.543 11.148 1 97.75 178 GLU A O 1
ATOM 1421 N N . SER A 1 179 ? -5.363 6.445 9.297 1 97.75 179 SER A N 1
ATOM 1422 C CA . SER A 1 179 ? -5.062 7.707 8.625 1 97.75 179 SER A CA 1
ATOM 1423 C C . SER A 1 179 ? -6.32 8.555 8.453 1 97.75 179 SER A C 1
ATOM 1425 O O . SER A 1 179 ? -6.289 9.766 8.672 1 97.75 179 SER A O 1
ATOM 1427 N N . MET A 1 180 ? -7.383 7.953 8.062 1 96.75 180 MET A N 1
ATOM 1428 C CA . MET A 1 180 ? -8.656 8.656 7.926 1 96.75 180 MET A CA 1
ATOM 1429 C C . MET A 1 180 ? -9.117 9.219 9.266 1 96.75 180 MET A C 1
ATOM 1431 O O . MET A 1 180 ? -9.609 10.344 9.336 1 96.75 180 MET A O 1
ATOM 1435 N N . GLY A 1 181 ? -8.906 8.43 10.289 1 96.69 181 GLY A N 1
ATOM 1436 C CA . GLY A 1 181 ? -9.227 8.906 11.633 1 96.69 181 GLY A CA 1
ATOM 1437 C C . GLY A 1 181 ? -8.406 10.109 12.047 1 96.69 181 GLY A C 1
ATOM 1438 O O . GLY A 1 181 ? -8.945 11.086 12.578 1 96.69 181 GLY A O 1
ATOM 1439 N N . ILE A 1 182 ? -7.145 10.047 11.82 1 96.19 182 ILE A N 1
ATOM 1440 C CA . ILE A 1 182 ? -6.242 11.148 12.141 1 96.19 182 ILE A CA 1
ATOM 1441 C C . ILE A 1 182 ? -6.617 12.375 11.32 1 96.19 182 ILE A C 1
ATOM 1443 O O . ILE A 1 182 ? -6.668 13.492 11.852 1 96.19 182 ILE A O 1
ATOM 1447 N N . TYR A 1 183 ? -6.898 12.172 10.078 1 96.56 183 TYR A N 1
ATOM 1448 C CA . TYR A 1 183 ? -7.305 13.258 9.195 1 96.56 183 TYR A CA 1
ATOM 1449 C C . TYR A 1 183 ? -8.539 13.969 9.734 1 96.56 183 TYR A C 1
ATOM 1451 O O . TYR A 1 183 ? -8.539 15.188 9.898 1 96.56 183 TYR A O 1
ATOM 1459 N N . ASN A 1 184 ? -9.539 13.234 10.055 1 95.94 184 ASN A N 1
ATOM 1460 C CA . ASN A 1 184 ? -10.797 13.797 10.531 1 95.94 184 ASN A CA 1
ATOM 1461 C C . ASN A 1 184 ? -10.617 14.516 11.867 1 95.94 184 ASN A C 1
ATOM 1463 O O . ASN A 1 184 ? -11.141 15.609 12.07 1 95.94 184 ASN A O 1
ATOM 1467 N N . ALA A 1 185 ? -9.852 13.938 12.75 1 94.88 185 ALA A N 1
ATOM 1468 C CA . ALA A 1 185 ? -9.586 14.539 14.055 1 94.88 185 ALA A CA 1
ATOM 1469 C C . ALA A 1 185 ? -8.805 15.844 13.906 1 94.88 185 ALA A C 1
ATOM 1471 O O . ALA A 1 185 ? -9.102 16.828 14.594 1 94.88 185 ALA A O 1
ATOM 1472 N N . ASN A 1 186 ? -7.852 15.828 13.062 1 94.19 186 ASN A N 1
ATOM 1473 C CA . ASN A 1 186 ? -7.012 17.016 12.867 1 94.19 186 ASN A CA 1
ATOM 1474 C C . ASN A 1 186 ? -7.789 18.156 12.219 1 94.19 186 ASN A C 1
ATOM 1476 O O . ASN A 1 186 ? -7.652 19.312 12.617 1 94.19 186 ASN A O 1
ATOM 1480 N N . ILE A 1 187 ? -8.617 17.844 11.242 1 93.69 187 ILE A N 1
ATOM 1481 C CA . ILE A 1 187 ? -9.43 18.859 10.586 1 93.69 187 ILE A CA 1
ATOM 1482 C C . ILE A 1 187 ? -10.398 19.469 11.594 1 93.69 187 ILE A C 1
ATOM 1484 O O . ILE A 1 187 ? -10.555 20.688 11.641 1 93.69 187 ILE A O 1
ATOM 1488 N N . ARG A 1 188 ? -10.953 18.672 12.359 1 94.69 188 ARG A N 1
ATOM 1489 C CA . ARG A 1 188 ? -11.852 19.172 13.391 1 94.69 188 ARG A CA 1
ATOM 1490 C C . ARG A 1 188 ? -11.102 20 14.422 1 94.69 188 ARG A C 1
ATOM 1492 O O . ARG A 1 188 ? -11.555 21.078 14.82 1 94.69 188 ARG A O 1
ATOM 1499 N N . GLY A 1 189 ? -9.953 19.5 14.828 1 93.31 189 GLY A N 1
ATOM 1500 C CA . GLY A 1 189 ? -9.133 20.234 15.781 1 93.31 189 GLY A CA 1
ATOM 1501 C C . GLY A 1 189 ? -8.664 21.578 15.266 1 93.31 189 GLY A C 1
ATOM 1502 O O . GLY A 1 189 ? -8.789 22.594 15.953 1 93.31 189 GLY A O 1
ATOM 1503 N N . LEU A 1 190 ? -8.156 21.578 14.078 1 92.62 190 LEU A N 1
ATOM 1504 C CA . LEU A 1 190 ? -7.68 22.812 13.469 1 92.62 190 LEU A CA 1
ATOM 1505 C C . LEU A 1 190 ? -8.812 23.828 13.312 1 92.62 190 LEU A C 1
ATOM 1507 O O . LEU A 1 190 ? -8.648 25 13.625 1 92.62 190 LEU A O 1
ATOM 1511 N N . SER A 1 191 ? -9.969 23.375 12.867 1 92.38 191 SER A N 1
ATOM 1512 C CA . SER A 1 191 ? -11.125 24.25 12.68 1 92.38 191 SER A CA 1
ATOM 1513 C C . SER A 1 191 ? -11.602 24.812 14.008 1 92.38 191 SER A C 1
ATOM 1515 O O . SER A 1 191 ? -11.828 26.031 14.125 1 92.38 191 SER A O 1
ATOM 1517 N N . THR A 1 192 ? -11.688 24.016 15.008 1 94 192 THR A N 1
ATOM 1518 C CA . THR A 1 192 ? -12.188 24.422 16.312 1 94 192 THR A CA 1
ATOM 1519 C C . THR A 1 192 ? -11.25 25.453 16.953 1 94 192 THR A C 1
ATOM 1521 O O . THR A 1 192 ? -11.695 26.516 17.391 1 94 192 THR A O 1
ATOM 1524 N N . ILE A 1 193 ? -9.961 25.125 16.906 1 93.12 193 ILE A N 1
ATOM 1525 C CA . ILE A 1 193 ? -8.992 26 17.547 1 93.12 193 ILE A CA 1
ATOM 1526 C C . ILE A 1 193 ? -8.914 27.328 16.781 1 93.12 193 ILE A C 1
ATOM 1528 O O . ILE A 1 193 ? -8.734 28.391 17.391 1 93.12 193 ILE A O 1
ATOM 1532 N N . SER A 1 194 ? -9.047 27.281 15.492 1 90.31 194 SER A N 1
ATOM 1533 C CA . SER A 1 194 ? -9.008 28.5 14.688 1 90.31 194 SER A CA 1
ATOM 1534 C C . SER A 1 194 ? -10.195 29.391 15 1 90.31 194 SER A C 1
ATOM 1536 O O . SER A 1 194 ? -10.047 30.609 15.125 1 90.31 194 SER A O 1
ATOM 1538 N N . ILE A 1 195 ? -11.336 28.859 15.188 1 91.12 195 ILE A N 1
ATOM 1539 C CA . ILE A 1 195 ? -12.531 29.625 15.508 1 91.12 195 ILE A CA 1
ATOM 1540 C C . ILE A 1 195 ? -12.406 30.234 16.906 1 91.12 195 ILE A C 1
ATOM 1542 O O . ILE A 1 195 ? -12.664 31.422 17.094 1 91.12 195 ILE A O 1
ATOM 1546 N N . ILE A 1 196 ? -11.938 29.469 17.844 1 93.19 196 ILE A N 1
ATOM 1547 C CA . ILE A 1 196 ? -11.742 29.953 19.203 1 93.19 196 ILE A CA 1
ATOM 1548 C C . ILE A 1 196 ? -10.719 31.094 19.203 1 93.19 196 ILE A C 1
ATOM 1550 O O . ILE A 1 196 ? -10.914 32.094 19.875 1 93.19 196 ILE A O 1
ATOM 1554 N N . ALA A 1 197 ? -9.625 30.875 18.453 1 91.56 197 ALA A N 1
ATOM 1555 C CA . ALA A 1 197 ? -8.586 31.891 18.359 1 91.56 197 ALA A CA 1
ATOM 1556 C C . ALA A 1 197 ? -9.133 33.188 17.781 1 91.56 197 ALA A C 1
ATOM 1558 O O . ALA A 1 197 ? -8.859 34.281 18.312 1 91.56 197 ALA A O 1
ATOM 1559 N N . LEU A 1 198 ? -9.938 33.125 16.75 1 89.31 198 LEU A N 1
ATOM 1560 C CA . LEU A 1 198 ? -10.516 34.281 16.125 1 89.31 198 LEU A CA 1
ATOM 1561 C C . LEU A 1 198 ? -11.438 35.031 17.078 1 89.31 198 LEU A C 1
ATOM 1563 O O . LEU A 1 198 ? -11.336 36.25 17.234 1 89.31 198 LEU A O 1
ATOM 1567 N N . ILE A 1 199 ? -12.25 34.344 17.812 1 91.5 199 ILE A N 1
ATOM 1568 C CA . ILE A 1 199 ? -13.203 34.938 18.75 1 91.5 199 ILE A CA 1
ATOM 1569 C C . ILE A 1 199 ? -12.453 35.594 19.906 1 91.5 199 ILE A C 1
ATOM 1571 O O . ILE A 1 199 ? -12.766 36.719 20.297 1 91.5 199 ILE A O 1
ATOM 1575 N N . THR A 1 200 ? -11.461 34.906 20.391 1 91.06 200 THR A N 1
ATOM 1576 C CA . THR A 1 200 ? -10.688 35.406 21.516 1 91.06 200 THR A CA 1
ATOM 1577 C C . THR A 1 200 ? -9.914 36.656 21.141 1 91.06 200 THR A C 1
ATOM 1579 O O . THR A 1 200 ? -9.93 37.656 21.875 1 91.06 200 THR A O 1
ATOM 1582 N N . LEU A 1 201 ? -9.242 36.625 20 1 87.69 201 LEU A N 1
ATOM 1583 C CA . LEU A 1 201 ? -8.438 37.75 19.562 1 87.69 201 LEU A CA 1
ATOM 1584 C C . LEU A 1 201 ? -9.32 38.969 19.266 1 87.69 201 LEU A C 1
ATOM 1586 O O . LEU A 1 201 ? -8.977 40.094 19.625 1 87.69 201 LEU A O 1
ATOM 1590 N N . LEU A 1 202 ? -10.492 38.75 18.672 1 85.88 202 LEU A N 1
ATOM 1591 C CA . LEU A 1 202 ? -11.445 39.844 18.422 1 85.88 202 LEU A CA 1
ATOM 1592 C C . LEU A 1 202 ? -12.008 40.375 19.734 1 85.88 202 LEU A C 1
ATOM 1594 O O . LEU A 1 202 ? -12.133 41.594 19.891 1 85.88 202 LEU A O 1
ATOM 1598 N N . GLY A 1 203 ? -12.336 39.531 20.609 1 86.75 203 GLY A N 1
ATOM 1599 C CA . GLY A 1 203 ? -12.828 39.938 21.922 1 86.75 203 GLY A CA 1
ATOM 1600 C C . GLY A 1 203 ? -11.844 40.812 22.688 1 86.75 203 GLY A C 1
ATOM 1601 O O . GLY A 1 203 ? -12.211 41.875 23.219 1 86.75 203 GLY A O 1
ATOM 1602 N N . PHE A 1 204 ? -10.594 40.406 22.719 1 84.12 204 PHE A N 1
ATOM 1603 C CA . PHE A 1 204 ? -9.562 41.156 23.406 1 84.12 204 PHE A CA 1
ATOM 1604 C C . PHE A 1 204 ? -9.336 42.5 22.734 1 84.12 204 PHE A C 1
ATOM 1606 O O . PHE A 1 204 ? -9.094 43.5 23.406 1 84.12 204 PHE A O 1
ATOM 1613 N N . SER A 1 205 ? -9.391 42.469 21.438 1 80.75 205 SER A N 1
ATOM 1614 C CA . SER A 1 205 ? -9.242 43.719 20.703 1 80.75 205 SER A CA 1
ATOM 1615 C C . SER A 1 205 ? -10.328 44.719 21.078 1 80.75 205 SER A C 1
ATOM 1617 O O . SER A 1 205 ? -10.047 45.875 21.328 1 80.75 205 SER A O 1
ATOM 1619 N N . PHE A 1 206 ? -11.508 44.312 21.234 1 83.31 206 PHE A N 1
ATOM 1620 C CA . PHE A 1 206 ? -12.625 45.156 21.625 1 83.31 206 PHE A CA 1
ATOM 1621 C C . PHE A 1 206 ? -12.445 45.688 23.047 1 83.31 206 PHE A C 1
ATOM 1623 O O . PHE A 1 206 ? -12.719 46.844 23.328 1 83.31 206 PHE A O 1
ATOM 1630 N N . LEU A 1 207 ? -11.992 44.812 23.875 1 84.19 207 LEU A N 1
ATOM 1631 C CA . LEU A 1 207 ? -11.781 45.188 25.266 1 84.19 207 LEU A CA 1
ATOM 1632 C C . LEU A 1 207 ? -10.695 46.25 25.375 1 84.19 207 LEU A C 1
ATOM 1634 O O . LEU A 1 207 ? -10.859 47.25 26.094 1 84.19 207 LEU A O 1
ATOM 1638 N N . ILE A 1 208 ? -9.633 46.062 24.672 1 81.19 208 ILE A N 1
ATOM 1639 C CA . ILE A 1 208 ? -8.508 47 24.75 1 81.19 208 ILE A CA 1
ATOM 1640 C C . ILE A 1 208 ? -8.922 48.344 24.172 1 81.19 208 ILE A C 1
ATOM 1642 O O . ILE A 1 208 ? -8.609 49.406 24.766 1 81.19 208 ILE A O 1
ATOM 1646 N N . ILE A 1 209 ? -9.656 48.312 23.078 1 78.12 209 ILE A N 1
ATOM 1647 C CA . ILE A 1 209 ? -10.141 49.531 22.469 1 78.12 209 ILE A CA 1
ATOM 1648 C C . ILE A 1 209 ? -11.07 50.281 23.438 1 78.12 209 ILE A C 1
ATOM 1650 O O . ILE A 1 209 ? -11.008 51.5 23.562 1 78.12 209 ILE A O 1
ATOM 1654 N N . GLY A 1 210 ? -11.891 49.531 24.109 1 81.31 210 GLY A N 1
ATOM 1655 C CA . GLY A 1 210 ? -12.758 50.125 25.125 1 81.31 210 GLY A CA 1
ATOM 1656 C C . GLY A 1 210 ? -11.992 50.812 26.25 1 81.31 210 GLY A C 1
ATOM 1657 O O . GLY A 1 210 ? -12.328 51.906 26.656 1 81.31 210 GLY A O 1
ATOM 1658 N N . ILE A 1 211 ? -11.031 50.094 26.734 1 78.44 211 ILE A N 1
ATOM 1659 C CA . ILE A 1 211 ? -10.203 50.625 27.812 1 78.44 211 ILE A CA 1
ATOM 1660 C C . ILE A 1 211 ? -9.5 51.906 27.328 1 78.44 211 ILE A C 1
ATOM 1662 O O . ILE A 1 211 ? -9.422 52.875 28.062 1 78.44 211 ILE A O 1
ATOM 1666 N N . LEU A 1 212 ? -9.055 51.906 26.141 1 76.56 212 LEU A N 1
ATOM 1667 C CA . LEU A 1 212 ? -8.359 53.062 25.562 1 76.56 212 LEU A CA 1
ATOM 1668 C C . LEU A 1 212 ? -9.297 54.25 25.438 1 76.56 212 LEU A C 1
ATOM 1670 O O . LEU A 1 212 ? -8.93 55.375 25.766 1 76.56 212 LEU A O 1
ATOM 1674 N N . LYS A 1 213 ? -10.484 54 24.984 1 78.38 213 LYS A N 1
ATOM 1675 C CA . LYS A 1 213 ? -11.461 55.062 24.828 1 78.38 213 LYS A CA 1
ATOM 1676 C C . LYS A 1 213 ? -11.812 55.688 26.188 1 78.38 213 LYS A C 1
ATOM 1678 O O . LYS A 1 213 ? -11.914 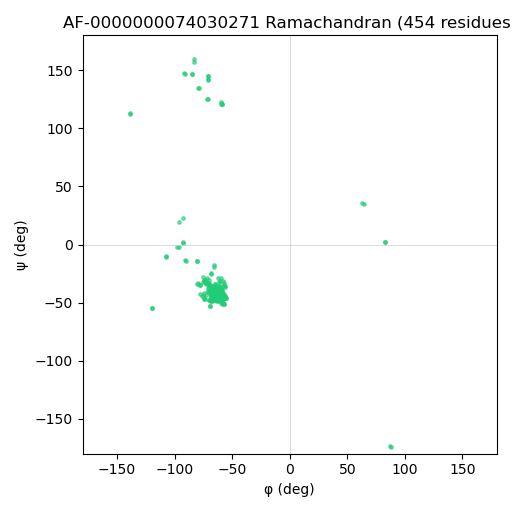56.906 26.312 1 78.38 213 LYS A O 1
ATOM 1683 N N . LYS A 1 214 ? -12 54.906 27.094 1 80.38 214 LYS A N 1
ATOM 1684 C CA . LYS A 1 214 ? -12.305 55.375 28.438 1 80.38 214 LYS A CA 1
ATOM 1685 C C . LYS A 1 214 ? -11.156 56.219 29 1 80.38 214 LYS A C 1
ATOM 1687 O O . LYS A 1 214 ? -11.375 57.25 29.609 1 80.38 214 LYS A O 1
ATOM 1692 N N . SER A 1 215 ? -9.969 55.688 28.766 1 73.94 215 SER A N 1
ATOM 1693 C CA . SER A 1 215 ? -8.781 56.375 29.234 1 73.94 215 SER A CA 1
ATOM 1694 C C . SER A 1 215 ? -8.648 57.75 28.578 1 73.94 215 SER A C 1
ATOM 1696 O O . SER A 1 215 ? -8.297 58.75 29.25 1 73.94 215 SER A O 1
ATOM 1698 N N . ILE A 1 216 ? -8.969 57.844 27.375 1 73.56 216 ILE A N 1
ATOM 1699 C CA . ILE A 1 216 ? -8.891 59.094 26.625 1 73.56 216 ILE A CA 1
ATOM 1700 C C . ILE A 1 216 ? -9.961 60.062 27.141 1 73.56 216 ILE A C 1
ATOM 1702 O O . ILE A 1 216 ? -9.688 61.25 27.328 1 73.56 216 ILE A O 1
ATOM 1706 N N . LYS A 1 217 ? -11.047 59.594 27.391 1 78.94 217 LYS A N 1
ATOM 1707 C CA . LYS A 1 217 ? -12.133 60.438 27.891 1 78.94 217 LYS A CA 1
ATOM 1708 C C . LYS A 1 217 ? -11.789 61 29.266 1 78.94 217 LYS A C 1
ATOM 1710 O O . LYS A 1 217 ? -12.047 62.188 29.531 1 78.94 217 LYS A O 1
ATOM 1715 N N . GLU A 1 218 ? -11.297 60.219 30.016 1 76.56 218 GLU A N 1
ATOM 1716 C CA . GLU A 1 218 ? -10.914 60.656 31.359 1 76.56 218 GLU A CA 1
ATOM 1717 C C . GLU A 1 218 ? -9.828 61.75 31.281 1 76.56 218 GLU A C 1
ATOM 1719 O O . GLU A 1 218 ? -9.883 62.719 32.031 1 76.56 218 GLU A O 1
ATOM 1724 N N . MET A 1 219 ? -8.914 61.5 30.438 1 73 219 MET A N 1
ATOM 1725 C CA . MET A 1 219 ? -7.836 62.469 30.281 1 73 219 MET A CA 1
ATOM 1726 C C . MET A 1 219 ? -8.375 63.781 29.766 1 73 219 MET A C 1
ATOM 1728 O O . MET A 1 219 ? -7.965 64.875 30.25 1 73 219 MET A O 1
ATOM 1732 N N . ASN A 1 220 ? -9.242 63.719 28.844 1 73.44 220 ASN A N 1
ATOM 1733 C CA . ASN A 1 220 ? -9.883 64.938 28.344 1 73.44 220 ASN A CA 1
ATOM 1734 C C . ASN A 1 220 ? -10.633 65.688 29.453 1 73.44 220 ASN A C 1
ATOM 1736 O O . ASN A 1 220 ? -10.609 66.938 29.5 1 73.44 220 ASN A O 1
ATOM 1740 N N . GLY A 1 221 ? -11.242 64.938 30.266 1 75.19 221 GLY A N 1
ATOM 1741 C CA . GLY A 1 221 ? -11.93 65.562 31.375 1 75.19 221 GLY A CA 1
ATOM 1742 C C . GLY A 1 221 ? -10.992 66.312 32.312 1 75.19 221 GLY A C 1
ATOM 1743 O O . GLY A 1 221 ? -11.297 67.375 32.781 1 75.19 221 GLY A O 1
ATOM 1744 N N . ILE A 1 222 ? -9.953 65.688 32.531 1 74.75 222 ILE A N 1
ATOM 1745 C CA . ILE A 1 222 ? -8.977 66.312 33.438 1 74.75 222 ILE A CA 1
ATOM 1746 C C . ILE A 1 222 ? -8.438 67.625 32.812 1 74.75 222 ILE A C 1
ATOM 1748 O O . ILE A 1 222 ? -8.312 68.625 33.5 1 74.75 222 ILE A O 1
ATOM 1752 N N . PHE A 1 223 ? -8.172 67.562 31.547 1 73.62 223 PHE A N 1
ATOM 1753 C CA . PHE A 1 223 ? -7.672 68.75 30.828 1 73.62 223 PHE A CA 1
ATOM 1754 C C . PHE A 1 223 ? -8.688 69.875 30.859 1 73.62 223 PHE A C 1
ATOM 1756 O O . PHE A 1 223 ? -8.328 71.062 31.031 1 73.62 223 PHE A O 1
ATOM 1763 N N . GLU A 1 224 ? -9.836 69.5 30.688 1 77.06 224 GLU A N 1
ATOM 1764 C CA . GLU A 1 224 ? -10.898 70.5 30.703 1 77.06 224 GLU A CA 1
ATOM 1765 C C . GLU A 1 224 ? -11.047 71.125 32.094 1 77.06 224 GLU A C 1
ATOM 1767 O O . GLU A 1 224 ? -11.227 72.312 32.219 1 77.06 224 GLU A O 1
ATOM 1772 N N . ASN A 1 225 ? -10.875 70.375 33.094 1 79.69 225 ASN A N 1
ATOM 1773 C CA . ASN A 1 225 ? -10.992 70.875 34.469 1 79.69 225 ASN A CA 1
ATOM 1774 C C . ASN A 1 225 ? -9.828 71.812 34.812 1 79.69 225 ASN A C 1
ATOM 1776 O O . ASN A 1 225 ? -10.023 72.875 35.5 1 79.69 225 ASN A O 1
ATOM 1780 N N . VAL A 1 226 ? -8.75 71.438 34.375 1 72.62 226 VAL A N 1
ATOM 1781 C CA . VAL A 1 226 ? -7.562 72.25 34.688 1 72.62 226 VAL A CA 1
ATOM 1782 C C . VAL A 1 226 ? -7.598 73.562 33.875 1 72.62 226 VAL A C 1
ATOM 1784 O O . VAL A 1 226 ? -7.195 74.625 34.375 1 72.62 226 VAL A O 1
ATOM 1787 N N . ALA A 1 227 ? -8.195 73.438 32.719 1 73.75 227 ALA A N 1
ATOM 1788 C CA . ALA A 1 227 ? -8.273 74.625 31.859 1 73.75 227 ALA A CA 1
ATOM 1789 C C . ALA A 1 227 ? -9.328 75.625 32.375 1 73.75 227 ALA A C 1
ATOM 1791 O O . ALA A 1 227 ? -9.219 76.812 32.125 1 73.75 227 ALA A O 1
ATOM 1792 N N . THR A 1 228 ? -10.297 74.875 33 1 76.31 228 THR A N 1
ATOM 1793 C CA . THR A 1 228 ? -11.375 75.75 33.469 1 76.31 228 THR A CA 1
ATOM 1794 C C . THR A 1 228 ? -11.125 76.188 34.906 1 76.31 228 THR A C 1
ATOM 1796 O O . THR A 1 228 ? -11.859 77.062 35.438 1 76.31 228 THR A O 1
ATOM 1799 N N . GLY A 1 229 ? -10.07 76.25 35.562 1 67.5 229 GLY A N 1
ATOM 1800 C CA . GLY A 1 229 ? -9.711 76.688 36.906 1 67.5 229 GLY A CA 1
ATOM 1801 C C . GLY A 1 229 ? -10.234 75.812 38 1 67.5 229 GLY A C 1
ATOM 1802 O O . GLY A 1 229 ? -11.352 75.312 37.938 1 67.5 229 GLY A O 1
ATOM 1803 N N . MET B 1 1 ? -4.969 68.75 19.359 1 40.59 1 MET B N 1
ATOM 1804 C CA . MET B 1 1 ? -4.879 68.062 18.078 1 40.59 1 MET B CA 1
ATOM 1805 C C . MET B 1 1 ? -3.842 66.938 18.156 1 40.59 1 MET B C 1
ATOM 1807 O O . MET B 1 1 ? -4.062 65.812 17.625 1 40.59 1 MET B O 1
ATOM 1811 N N . LYS B 1 2 ? -2.738 67.125 18.812 1 51.66 2 LYS B N 1
ATOM 1812 C CA . LYS B 1 2 ? -1.617 66.188 18.844 1 51.66 2 LYS B CA 1
ATOM 1813 C C . LYS B 1 2 ? -1.964 64.938 19.641 1 51.66 2 LYS B C 1
ATOM 1815 O O . LYS B 1 2 ? -1.504 63.812 19.312 1 51.66 2 LYS B O 1
ATOM 1820 N N . LYS B 1 3 ? -2.793 65 20.625 1 54.84 3 LYS B N 1
ATOM 1821 C CA . LYS B 1 3 ? -3.152 63.969 21.594 1 54.84 3 LYS B CA 1
ATOM 1822 C C . LYS B 1 3 ? -4.066 62.906 20.969 1 54.84 3 LYS B C 1
ATOM 1824 O O . LYS B 1 3 ? -3.885 61.719 21.172 1 54.84 3 LYS B O 1
ATOM 1829 N N . LEU B 1 4 ? -5.082 63.375 20.234 1 50.56 4 LEU B N 1
ATOM 1830 C CA . LEU B 1 4 ? -5.996 62.562 19.469 1 50.56 4 LEU B CA 1
ATOM 1831 C C . LEU B 1 4 ? -5.238 61.688 18.453 1 50.56 4 LEU B C 1
ATOM 1833 O O . LEU B 1 4 ? -5.582 60.531 18.234 1 50.56 4 LEU B O 1
ATOM 1837 N N . THR B 1 5 ? -4.23 62.25 18.031 1 53.66 5 THR B N 1
ATOM 1838 C CA . THR B 1 5 ? -3.467 61.562 16.984 1 53.66 5 THR B CA 1
ATOM 1839 C C . THR B 1 5 ? -2.693 60.375 17.578 1 53.66 5 THR B C 1
ATOM 1841 O O . THR B 1 5 ? -2.545 59.344 16.922 1 53.66 5 THR B O 1
ATOM 1844 N N . LYS B 1 6 ? -2.309 60.562 18.781 1 63.28 6 LYS B N 1
ATOM 1845 C CA . LYS B 1 6 ? -1.477 59.531 19.391 1 63.28 6 LYS B CA 1
ATOM 1846 C C . LYS B 1 6 ? -2.316 58.344 19.828 1 63.28 6 LYS B C 1
ATOM 1848 O O . LYS B 1 6 ? -1.902 57.188 19.656 1 63.28 6 LYS B O 1
ATOM 1853 N N . ASN B 1 7 ? -3.441 58.562 20.406 1 60.19 7 ASN B N 1
ATOM 1854 C CA . ASN B 1 7 ? -4.379 57.5 20.719 1 60.19 7 ASN B CA 1
ATOM 1855 C C . ASN B 1 7 ? -4.789 56.719 19.484 1 60.19 7 ASN B C 1
ATOM 1857 O O . ASN B 1 7 ? -4.938 55.5 19.531 1 60.19 7 ASN B O 1
ATOM 1861 N N . MET B 1 8 ? -4.844 57.5 18.484 1 60.94 8 MET B N 1
ATOM 1862 C CA . MET B 1 8 ? -5.176 56.844 17.219 1 60.94 8 MET B CA 1
ATOM 1863 C C . MET B 1 8 ? -4.059 55.938 16.75 1 60.94 8 MET B C 1
ATOM 1865 O O . MET B 1 8 ? -4.32 54.844 16.219 1 60.94 8 MET B O 1
ATOM 1869 N N . ARG B 1 9 ? -3.027 56.312 17.219 1 74.69 9 ARG B N 1
ATOM 1870 C CA . ARG B 1 9 ? -1.876 55.5 16.812 1 74.69 9 ARG B CA 1
ATOM 1871 C C . ARG B 1 9 ? -1.81 54.188 17.578 1 74.69 9 ARG B C 1
ATOM 1873 O O . ARG B 1 9 ? -1.527 53.156 16.984 1 74.69 9 ARG B O 1
ATOM 1880 N N . ILE B 1 10 ? -2.215 54.219 18.844 1 74.75 10 ILE B N 1
ATOM 1881 C CA . ILE B 1 10 ? -2.166 53 19.672 1 74.75 10 ILE B CA 1
ATOM 1882 C C . ILE B 1 10 ? -3.287 52.062 19.266 1 74.75 10 ILE B C 1
ATOM 1884 O O . ILE B 1 10 ? -3.07 50.844 19.141 1 74.75 10 ILE B O 1
ATOM 1888 N N . THR B 1 11 ? -4.461 52.688 19.031 1 75.94 11 THR B N 1
ATOM 1889 C CA . THR B 1 11 ? -5.594 51.875 18.594 1 75.94 11 THR B CA 1
ATOM 1890 C C . THR B 1 11 ? -5.285 51.156 17.266 1 75.94 11 THR B C 1
ATOM 1892 O O . THR B 1 11 ? -5.531 49.969 17.125 1 75.94 11 THR B O 1
ATOM 1895 N N . HIS B 1 12 ? -4.742 51.875 16.375 1 80.94 12 HIS B N 1
ATOM 1896 C CA . HIS B 1 12 ? -4.391 51.281 15.07 1 80.94 12 HIS B CA 1
ATOM 1897 C C . HIS B 1 12 ? -3.316 50.219 15.219 1 80.94 12 HIS B C 1
ATOM 1899 O O . HIS B 1 12 ? -3.34 49.219 14.508 1 80.94 12 HIS B O 1
ATOM 1905 N N . SER B 1 13 ? -2.453 50.438 16.141 1 79.06 13 SER B N 1
ATOM 1906 C CA . SER B 1 13 ? -1.382 49.469 16.359 1 79.06 13 SER B CA 1
ATOM 1907 C C . SER B 1 13 ? -1.927 48.156 16.922 1 79.06 13 SER B C 1
ATOM 1909 O O . SER B 1 13 ? -1.491 47.062 16.531 1 79.06 13 SER B O 1
ATOM 1911 N N . ILE B 1 14 ? -2.875 48.25 17.781 1 78.12 14 ILE B N 1
ATOM 1912 C CA . ILE B 1 14 ? -3.473 47.062 18.375 1 78.12 14 ILE B CA 1
ATOM 1913 C C . ILE B 1 14 ? -4.258 46.312 17.312 1 78.12 14 ILE B C 1
ATOM 1915 O O . ILE B 1 14 ? -4.156 45.062 17.203 1 78.12 14 ILE B O 1
ATOM 1919 N N . ILE B 1 15 ? -4.969 47 16.531 1 81.31 15 ILE B N 1
ATOM 1920 C CA . ILE B 1 15 ? -5.734 46.406 15.453 1 81.31 15 ILE B CA 1
ATOM 1921 C C . ILE B 1 15 ? -4.793 45.719 14.477 1 81.31 15 ILE B C 1
ATOM 1923 O O . ILE B 1 15 ? -5.074 44.594 14.008 1 81.31 15 ILE B O 1
ATOM 1927 N N . MET B 1 16 ? -3.695 46.281 14.211 1 83.75 16 MET B N 1
ATOM 1928 C CA . MET B 1 16 ? -2.717 45.719 13.289 1 83.75 16 MET B CA 1
ATOM 1929 C C . MET B 1 16 ? -2.152 44.406 13.844 1 83.75 16 MET B C 1
ATOM 1931 O O . MET B 1 16 ? -1.97 43.438 13.102 1 83.75 16 MET B O 1
ATOM 1935 N N . VAL B 1 17 ? -1.924 44.312 15.141 1 82.38 17 VAL B N 1
ATOM 1936 C CA . VAL B 1 17 ? -1.391 43.125 15.766 1 82.38 17 VAL B CA 1
ATOM 1937 C C . VAL B 1 17 ? -2.408 42 15.648 1 82.38 17 VAL B C 1
ATOM 1939 O O . VAL B 1 17 ? -2.045 40.844 15.359 1 82.38 17 VAL B O 1
ATOM 1942 N N . VAL B 1 18 ? -3.637 42.312 15.852 1 83.69 18 VAL B N 1
ATOM 1943 C CA . VAL B 1 18 ? -4.684 41.312 15.781 1 83.69 18 VAL B CA 1
ATOM 1944 C C . VAL B 1 18 ? -4.82 40.812 14.352 1 83.69 18 VAL B C 1
ATOM 1946 O O . VAL B 1 18 ? -4.953 39.594 14.117 1 83.69 18 VAL B O 1
ATOM 1949 N N . ILE B 1 19 ? -4.793 41.688 13.438 1 86.94 19 ILE B N 1
ATOM 1950 C CA . ILE B 1 19 ? -4.895 41.312 12.031 1 86.94 19 ILE B CA 1
ATOM 1951 C C . ILE B 1 19 ? -3.713 40.438 11.641 1 86.94 19 ILE B C 1
ATOM 1953 O O . ILE B 1 19 ? -3.887 39.406 10.984 1 86.94 19 ILE B O 1
ATOM 1957 N N . LEU B 1 20 ? -2.533 40.781 12.07 1 88.38 20 LEU B N 1
ATOM 1958 C CA . LEU B 1 20 ? -1.335 40.031 11.766 1 88.38 20 LEU B CA 1
ATOM 1959 C C . LEU B 1 20 ? -1.397 38.656 12.406 1 88.38 20 LEU B C 1
ATOM 1961 O O . LEU B 1 20 ? -1.067 37.625 11.766 1 88.38 20 LEU B O 1
ATOM 1965 N N . ALA B 1 21 ? -1.768 38.625 13.648 1 88.69 21 ALA B N 1
ATOM 1966 C CA . ALA B 1 21 ? -1.89 37.344 14.352 1 88.69 21 ALA B CA 1
ATOM 1967 C C . ALA B 1 21 ? -2.883 36.438 13.648 1 88.69 21 ALA B C 1
ATOM 1969 O O . ALA B 1 21 ? -2.611 35.25 13.469 1 88.69 21 ALA B O 1
ATOM 1970 N N . THR B 1 22 ? -3.973 36.938 13.234 1 88.44 22 THR B N 1
ATOM 1971 C CA . THR B 1 22 ? -4.992 36.156 12.539 1 88.44 22 THR B CA 1
ATOM 1972 C C . THR B 1 22 ? -4.48 35.656 11.188 1 88.44 22 THR B C 1
ATOM 1974 O O . THR B 1 22 ? -4.738 34.531 10.797 1 88.44 22 THR B O 1
ATOM 1977 N N . ALA B 1 23 ? -3.805 36.5 10.523 1 91.5 23 ALA B N 1
ATOM 1978 C CA . ALA B 1 23 ? -3.234 36.125 9.234 1 91.5 23 ALA B CA 1
ATOM 1979 C C . ALA B 1 23 ? -2.246 34.969 9.391 1 91.5 23 ALA B C 1
ATOM 1981 O O . ALA B 1 23 ? -2.277 34.031 8.617 1 91.5 23 ALA B O 1
ATOM 1982 N N . PHE B 1 24 ? -1.381 35.094 10.383 1 92.06 24 PHE B N 1
ATOM 1983 C CA . PHE B 1 24 ? -0.416 34.031 10.625 1 92.06 24 PHE B CA 1
ATOM 1984 C C . PHE B 1 24 ? -1.125 32.719 11 1 92.06 24 PHE B C 1
ATOM 1986 O O . PHE B 1 24 ? -0.718 31.656 10.57 1 92.06 24 PHE B O 1
ATOM 1993 N N . LEU B 1 25 ? -2.129 32.812 11.789 1 91.19 25 LEU B N 1
ATOM 1994 C CA . LEU B 1 25 ? -2.906 31.625 12.164 1 91.19 25 LEU B CA 1
ATOM 1995 C C . LEU B 1 25 ? -3.533 30.984 10.93 1 91.19 25 LEU B C 1
ATOM 1997 O O . LEU B 1 25 ? -3.527 29.75 10.797 1 91.19 25 LEU B O 1
ATOM 2001 N N . ALA B 1 26 ? -4.004 31.766 10.039 1 91.38 26 ALA B N 1
ATOM 2002 C CA . ALA B 1 26 ? -4.617 31.266 8.812 1 91.38 26 ALA B CA 1
ATOM 2003 C C . ALA B 1 26 ? -3.588 30.578 7.93 1 91.38 26 ALA B C 1
ATOM 2005 O O . ALA B 1 26 ? -3.863 29.516 7.355 1 91.38 26 ALA B O 1
ATOM 2006 N N . ILE B 1 27 ? -2.443 31.141 7.855 1 93.19 27 ILE B N 1
ATOM 2007 C CA . ILE B 1 27 ? -1.391 30.578 7.016 1 93.19 27 ILE B CA 1
ATOM 2008 C C . ILE B 1 27 ? -0.92 29.25 7.598 1 93.19 27 ILE B C 1
ATOM 2010 O O . ILE B 1 27 ? -0.848 28.234 6.887 1 93.19 27 ILE B O 1
ATOM 2014 N N . VAL B 1 28 ? -0.641 29.219 8.898 1 91.25 28 VAL B N 1
ATOM 2015 C CA . VAL B 1 28 ? -0.185 28.016 9.562 1 91.25 28 VAL B CA 1
ATOM 2016 C C . VAL B 1 28 ? -1.272 26.938 9.484 1 91.25 28 VAL B C 1
ATOM 2018 O O . VAL B 1 28 ? -0.993 25.781 9.164 1 91.25 28 VAL B O 1
ATOM 2021 N N . GLY B 1 29 ? -2.445 27.344 9.773 1 90.06 29 GLY B N 1
ATOM 2022 C CA . GLY B 1 29 ? -3.562 26.406 9.656 1 90.06 29 GLY B CA 1
ATOM 2023 C C . GLY B 1 29 ? -3.756 25.891 8.25 1 90.06 29 GLY B C 1
ATOM 2024 O O . GLY B 1 29 ? -4.023 24.688 8.062 1 90.06 29 GLY B O 1
ATOM 2025 N N . GLY B 1 30 ? -3.637 26.734 7.301 1 92.12 30 GLY B N 1
ATOM 2026 C CA . GLY B 1 30 ? -3.764 26.344 5.906 1 92.12 30 GLY B CA 1
ATOM 2027 C C . GLY B 1 30 ? -2.717 25.328 5.473 1 92.12 30 GLY B C 1
ATOM 2028 O O . GLY B 1 30 ? -3.035 24.344 4.805 1 92.12 30 GLY B O 1
ATOM 2029 N N . ILE B 1 31 ? -1.485 25.594 5.844 1 91.75 31 ILE B N 1
ATOM 2030 C CA . ILE B 1 31 ? -0.397 24.672 5.535 1 91.75 31 ILE B CA 1
ATOM 2031 C C . ILE B 1 31 ? -0.683 23.312 6.156 1 91.75 31 ILE B C 1
ATOM 2033 O O . ILE B 1 31 ? -0.537 22.266 5.5 1 91.75 31 ILE B O 1
ATOM 2037 N N . GLY B 1 32 ? -1.094 23.359 7.395 1 90.94 32 GLY B N 1
ATOM 2038 C CA . GLY B 1 32 ? -1.441 22.109 8.062 1 90.94 32 GLY B CA 1
ATOM 2039 C C . GLY B 1 32 ? -2.576 21.359 7.387 1 90.94 32 GLY B C 1
ATOM 2040 O O . GLY B 1 32 ? -2.475 20.156 7.133 1 90.94 32 GLY B O 1
ATOM 2041 N N . TYR B 1 33 ? -3.572 22.078 7.035 1 92.12 33 TYR B N 1
ATOM 2042 C CA . TYR B 1 33 ? -4.754 21.516 6.398 1 92.12 33 TYR B CA 1
ATOM 2043 C C . TYR B 1 33 ? -4.398 20.891 5.055 1 92.12 33 TYR B C 1
ATOM 2045 O O . TYR B 1 33 ? -4.742 19.734 4.793 1 92.12 33 TYR B O 1
ATOM 2053 N N . LYS B 1 34 ? -3.723 21.547 4.273 1 93.81 34 LYS B N 1
ATOM 2054 C CA . LYS B 1 34 ? -3.357 21.062 2.943 1 93.81 34 LYS B CA 1
ATOM 2055 C C . LYS B 1 34 ? -2.389 19.891 3.027 1 93.81 34 LYS B C 1
ATOM 2057 O O . LYS B 1 34 ? -2.518 18.922 2.277 1 93.81 34 LYS B O 1
ATOM 2062 N N . GLY B 1 35 ? -1.423 20.062 3.902 1 94.69 35 GLY B N 1
ATOM 2063 C CA . GLY B 1 35 ? -0.455 18.984 4.07 1 94.69 35 GLY B CA 1
ATOM 2064 C C . GLY B 1 35 ? -1.085 17.672 4.5 1 94.69 35 GLY B C 1
ATOM 2065 O O . GLY B 1 35 ? -0.848 16.641 3.879 1 94.69 35 GLY B O 1
ATOM 2066 N N . ILE B 1 36 ? -1.94 17.703 5.48 1 94.94 36 ILE B N 1
ATOM 2067 C CA . ILE B 1 36 ? -2.604 16.516 6.012 1 94.94 36 ILE B CA 1
ATOM 2068 C C . ILE B 1 36 ? -3.51 15.914 4.941 1 94.94 36 ILE B C 1
ATOM 2070 O O . ILE B 1 36 ? -3.527 14.695 4.75 1 94.94 36 ILE B O 1
ATOM 2074 N N . GLY B 1 37 ? -4.254 16.797 4.328 1 96 37 GLY B N 1
ATOM 2075 C CA . GLY B 1 37 ? -5.156 16.328 3.291 1 96 37 GLY B CA 1
ATOM 2076 C C . GLY B 1 37 ? -4.441 15.641 2.137 1 96 37 GLY B C 1
ATOM 2077 O O . GLY B 1 37 ? -4.883 14.602 1.656 1 96 37 GLY B O 1
ATOM 2078 N N . SER B 1 38 ? -3.342 16.188 1.707 1 96.5 38 SER B N 1
ATOM 2079 C CA . SER B 1 38 ? -2.59 15.656 0.576 1 96.5 38 SER B CA 1
ATOM 2080 C C . SER B 1 38 ? -1.992 14.289 0.904 1 96.5 38 SER B C 1
ATOM 2082 O O . SER B 1 38 ? -2.078 13.359 0.101 1 96.5 38 SER B O 1
ATOM 2084 N N . ILE B 1 39 ? -1.415 14.148 2.031 1 97.25 39 ILE B N 1
ATOM 2085 C CA . ILE B 1 39 ? -0.789 12.883 2.387 1 97.25 39 ILE B CA 1
ATOM 2086 C C . ILE B 1 39 ? -1.865 11.828 2.637 1 97.25 39 ILE B C 1
ATOM 2088 O O . ILE B 1 39 ? -1.685 10.656 2.301 1 97.25 39 ILE B O 1
ATOM 2092 N N . ASN B 1 40 ? -2.934 12.258 3.227 1 96.88 40 ASN B N 1
ATOM 2093 C CA . ASN B 1 40 ? -4.039 11.328 3.416 1 96.88 40 ASN B CA 1
ATOM 2094 C C . ASN B 1 40 ? -4.578 10.82 2.082 1 96.88 40 ASN B C 1
ATOM 2096 O O . ASN B 1 40 ? -4.961 9.656 1.964 1 96.88 40 ASN B O 1
ATOM 2100 N N . ASN B 1 41 ? -4.676 11.695 1.163 1 97.5 41 ASN B N 1
ATOM 2101 C CA . ASN B 1 41 ? -5.078 11.281 -0.178 1 97.5 41 ASN B CA 1
ATOM 2102 C C . ASN B 1 41 ? -4.117 10.242 -0.757 1 97.5 41 ASN B C 1
ATOM 2104 O O . ASN B 1 41 ? -4.543 9.289 -1.408 1 97.5 41 ASN B O 1
ATOM 2108 N N . ASN B 1 42 ? -2.826 10.438 -0.513 1 97.31 42 ASN B N 1
ATOM 2109 C CA . ASN B 1 42 ? -1.838 9.461 -0.963 1 97.31 42 ASN B CA 1
ATOM 2110 C C . ASN B 1 42 ? -2.055 8.102 -0.307 1 97.31 42 ASN B C 1
ATOM 2112 O O . ASN B 1 42 ? -1.935 7.066 -0.963 1 97.31 42 ASN B O 1
ATOM 2116 N N . VAL B 1 43 ? -2.383 8.102 0.974 1 97.88 43 VAL B N 1
ATOM 2117 C CA . VAL B 1 43 ? -2.695 6.855 1.672 1 97.88 43 VAL B CA 1
ATOM 2118 C C . VAL B 1 43 ? -3.861 6.156 0.981 1 97.88 43 VAL B C 1
ATOM 2120 O O . VAL B 1 43 ? -3.799 4.953 0.708 1 97.88 43 VAL B O 1
ATOM 2123 N N . SER B 1 44 ? -4.867 6.934 0.704 1 97.31 44 SER B N 1
ATOM 2124 C CA . SER B 1 44 ? -6.059 6.391 0.062 1 97.31 44 SER B CA 1
ATOM 2125 C C . SER B 1 44 ? -5.727 5.785 -1.299 1 97.31 44 SER B C 1
ATOM 2127 O O . SER B 1 44 ? -6.191 4.691 -1.628 1 97.31 44 SER B O 1
ATOM 2129 N N . GLN B 1 45 ? -4.93 6.445 -2.023 1 96.56 45 GLN B N 1
ATOM 2130 C CA . GLN B 1 45 ? -4.547 5.973 -3.35 1 96.56 45 GLN B CA 1
ATOM 2131 C C . GLN B 1 45 ? -3.691 4.711 -3.258 1 96.56 45 GLN B C 1
ATOM 2133 O O . GLN B 1 45 ? -3.898 3.758 -4.012 1 96.56 45 GLN B O 1
ATOM 2138 N N . ILE B 1 46 ? -2.766 4.707 -2.33 1 97.38 46 ILE B N 1
ATOM 2139 C CA . ILE B 1 46 ? -1.921 3.529 -2.168 1 97.38 46 ILE B CA 1
ATOM 2140 C C . ILE B 1 46 ? -2.781 2.322 -1.804 1 97.38 46 ILE B C 1
ATOM 2142 O O . ILE B 1 46 ? -2.617 1.239 -2.371 1 97.38 46 ILE B O 1
ATOM 2146 N N . TYR B 1 47 ? -3.691 2.514 -0.918 1 97.25 47 TYR B N 1
ATOM 2147 C CA . TYR B 1 47 ? -4.516 1.397 -0.466 1 97.25 47 TYR B CA 1
ATOM 2148 C C . TYR B 1 47 ? -5.434 0.91 -1.58 1 97.25 47 TYR B C 1
ATOM 2150 O O . TYR B 1 47 ? -5.461 -0.282 -1.894 1 97.25 47 TYR B O 1
ATOM 2158 N N . ASN B 1 48 ? -6.129 1.824 -2.223 1 94 48 ASN B N 1
ATOM 2159 C CA . ASN B 1 48 ? -7.18 1.463 -3.17 1 94 48 ASN B CA 1
ATOM 2160 C C . ASN B 1 48 ? -6.602 1.071 -4.527 1 94 48 ASN B C 1
ATOM 2162 O O . ASN B 1 48 ? -7.113 0.166 -5.188 1 94 48 ASN B O 1
ATOM 2166 N N . GLU B 1 49 ? -5.492 1.726 -4.887 1 92.44 49 GLU B N 1
ATOM 2167 C CA . GLU B 1 49 ? -5.027 1.582 -6.262 1 92.44 49 GLU B CA 1
ATOM 2168 C C . GLU B 1 49 ? -3.773 0.716 -6.332 1 92.44 49 GLU B C 1
ATOM 2170 O O . GLU B 1 49 ? -3.371 0.283 -7.414 1 92.44 49 GLU B O 1
ATOM 2175 N N . ALA B 1 50 ? -3.193 0.425 -5.203 1 93.75 50 ALA B N 1
ATOM 2176 C CA . ALA B 1 50 ? -2.016 -0.441 -5.219 1 93.75 50 ALA B CA 1
ATOM 2177 C C . ALA B 1 50 ? -2.256 -1.709 -4.406 1 93.75 50 ALA B C 1
ATOM 2179 O O . ALA B 1 50 ? -2.227 -2.816 -4.945 1 93.75 50 ALA B O 1
ATOM 2180 N N . VAL B 1 51 ? -2.641 -1.553 -3.195 1 95.62 51 VAL B N 1
ATOM 2181 C CA . VAL B 1 51 ? -2.76 -2.695 -2.295 1 95.62 51 VAL B CA 1
ATOM 2182 C C . VAL B 1 51 ? -3.926 -3.578 -2.73 1 95.62 51 VAL B C 1
ATOM 2184 O O . VAL B 1 51 ? -3.748 -4.773 -2.982 1 95.62 51 VAL B O 1
ATOM 2187 N N . LEU B 1 52 ? -5.125 -3.035 -2.908 1 94.31 52 LEU B N 1
ATOM 2188 C CA . LEU B 1 52 ? -6.301 -3.822 -3.256 1 94.31 52 LEU B CA 1
ATOM 2189 C C . LEU B 1 52 ? -6.164 -4.422 -4.652 1 94.31 52 LEU B C 1
ATOM 2191 O O . LEU B 1 52 ? -6.535 -5.578 -4.875 1 94.31 52 LEU B O 1
ATOM 2195 N N .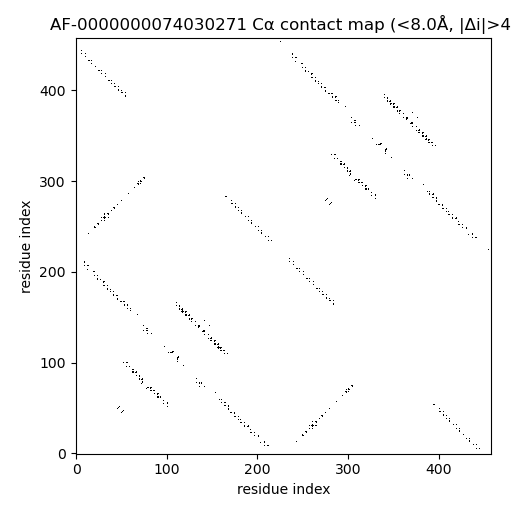 LYS B 1 53 ? -5.621 -3.684 -5.527 1 93.12 53 LYS B N 1
ATOM 2196 C CA . LYS B 1 53 ? -5.441 -4.18 -6.887 1 93.12 53 LYS B CA 1
ATOM 2197 C C . LYS B 1 53 ? -4.414 -5.309 -6.93 1 93.12 53 LYS B C 1
ATOM 2199 O O . LYS B 1 53 ? -4.59 -6.289 -7.652 1 93.12 53 LYS B O 1
ATOM 2204 N N . THR B 1 54 ? -3.359 -5.121 -6.18 1 93.88 54 THR B N 1
ATOM 2205 C CA . THR B 1 54 ? -2.354 -6.176 -6.102 1 93.88 54 THR B CA 1
ATOM 2206 C C . THR B 1 54 ? -2.949 -7.449 -5.5 1 93.88 54 THR B C 1
ATOM 2208 O O . THR B 1 54 ? -2.658 -8.555 -5.961 1 93.88 54 THR B O 1
ATOM 2211 N N . GLN B 1 55 ? -3.787 -7.301 -4.516 1 93.38 55 GLN B N 1
ATOM 2212 C CA . GLN B 1 55 ? -4.461 -8.453 -3.926 1 93.38 55 GLN B CA 1
ATOM 2213 C C . GLN B 1 55 ? -5.332 -9.164 -4.957 1 93.38 55 GLN B C 1
ATOM 2215 O O . GLN B 1 55 ? -5.328 -10.398 -5.035 1 93.38 55 GLN B O 1
ATOM 2220 N N . LEU B 1 56 ? -6.035 -8.453 -5.695 1 93.38 56 LEU B N 1
ATOM 2221 C CA . LEU B 1 56 ? -6.902 -9.039 -6.715 1 93.38 56 LEU B CA 1
ATOM 2222 C C . LEU B 1 56 ? -6.082 -9.781 -7.762 1 93.38 56 LEU B C 1
ATOM 2224 O O . LEU B 1 56 ? -6.426 -10.906 -8.141 1 93.38 56 LEU B O 1
ATOM 2228 N N . VAL B 1 57 ? -5.012 -9.195 -8.211 1 94.06 57 VAL B N 1
ATOM 2229 C CA . VAL B 1 57 ? -4.16 -9.828 -9.219 1 94.06 57 VAL B CA 1
ATOM 2230 C C . VAL B 1 57 ? -3.527 -11.094 -8.641 1 94.06 57 VAL B C 1
ATOM 2232 O O . VAL B 1 57 ? -3.348 -12.086 -9.352 1 94.06 57 VAL B O 1
ATOM 2235 N N . THR B 1 58 ? -3.143 -11.039 -7.418 1 92.56 58 THR B N 1
ATOM 2236 C CA . THR B 1 58 ? -2.576 -12.211 -6.762 1 92.56 58 THR B CA 1
ATOM 2237 C C . THR B 1 58 ? -3.592 -13.352 -6.715 1 92.56 58 THR B C 1
ATOM 2239 O O . THR B 1 58 ? -3.24 -14.516 -6.938 1 92.56 58 THR B O 1
ATOM 2242 N N . GLU B 1 59 ? -4.828 -13.023 -6.457 1 93.12 59 GLU B N 1
ATOM 2243 C CA . GLU B 1 59 ? -5.879 -14.039 -6.473 1 93.12 59 GLU B CA 1
ATOM 2244 C C . GLU B 1 59 ? -6.082 -14.602 -7.875 1 93.12 59 GLU B C 1
ATOM 2246 O O . GLU B 1 59 ? -6.262 -15.812 -8.039 1 93.12 59 GLU B O 1
ATOM 2251 N N . ILE B 1 60 ? -6.078 -13.75 -8.836 1 95.19 60 ILE B N 1
ATOM 2252 C CA . ILE B 1 60 ? -6.176 -14.188 -10.227 1 95.19 60 ILE B CA 1
ATOM 2253 C C . ILE B 1 60 ? -5.035 -15.148 -10.547 1 95.19 60 ILE B C 1
ATOM 2255 O O . ILE B 1 60 ? -5.262 -16.234 -11.102 1 95.19 60 ILE B O 1
ATOM 2259 N N . ASN B 1 61 ? -3.857 -14.734 -10.219 1 94 61 ASN B N 1
ATOM 2260 C CA . ASN B 1 61 ? -2.684 -15.57 -10.43 1 94 61 ASN B CA 1
ATOM 2261 C C . ASN B 1 61 ? -2.826 -16.922 -9.742 1 94 61 ASN B C 1
ATOM 2263 O O . ASN B 1 61 ? -2.506 -17.953 -10.328 1 94 61 ASN B O 1
ATOM 2267 N N . HIS B 1 62 ? -3.275 -16.906 -8.539 1 91.31 62 HIS B N 1
ATOM 2268 C CA . HIS B 1 62 ? -3.475 -18.141 -7.785 1 91.31 62 HIS B CA 1
ATOM 2269 C C . HIS B 1 62 ? -4.453 -19.062 -8.492 1 91.31 62 HIS B C 1
ATOM 2271 O O . HIS B 1 62 ? -4.18 -20.266 -8.641 1 91.31 62 HIS B O 1
ATOM 2277 N N . LYS B 1 63 ? -5.535 -18.562 -8.859 1 94.5 63 LYS B N 1
ATOM 2278 C CA . LYS B 1 63 ? -6.527 -19.375 -9.562 1 94.5 63 LYS B CA 1
ATOM 2279 C C . LYS B 1 63 ? -5.961 -19.922 -10.867 1 94.5 63 LYS B C 1
ATOM 2281 O O . LYS B 1 63 ? -6.145 -21.094 -11.188 1 94.5 63 LYS B O 1
ATOM 2286 N N . PHE B 1 64 ? -5.242 -19.125 -11.617 1 96.44 64 PHE B N 1
ATOM 2287 C CA . PHE B 1 64 ? -4.703 -19.547 -12.906 1 96.44 64 PHE B CA 1
ATOM 2288 C C . PHE B 1 64 ? -3.666 -20.656 -12.719 1 96.44 64 PHE B C 1
ATOM 2290 O O . PHE B 1 64 ? -3.645 -21.625 -13.477 1 96.44 64 PHE B O 1
ATOM 2297 N N . MET B 1 65 ? -2.842 -20.406 -11.773 1 92.5 65 MET B N 1
ATOM 2298 C CA . MET B 1 65 ? -1.809 -21.422 -11.523 1 92.5 65 MET B CA 1
ATOM 2299 C C . MET B 1 65 ? -2.43 -22.75 -11.117 1 92.5 65 MET B C 1
ATOM 2301 O O . MET B 1 65 ? -1.943 -23.812 -11.516 1 92.5 65 MET B O 1
ATOM 2305 N N . ASN B 1 66 ? -3.51 -22.703 -10.336 1 92.31 66 ASN B N 1
ATOM 2306 C CA . ASN B 1 66 ? -4.227 -23.938 -10 1 92.31 66 ASN B CA 1
ATOM 2307 C C . ASN B 1 66 ? -4.809 -24.594 -11.25 1 92.31 66 ASN B C 1
ATOM 2309 O O . ASN B 1 66 ? -4.777 -25.828 -11.375 1 92.31 66 ASN B O 1
ATOM 2313 N N . ILE B 1 67 ? -5.32 -23.812 -12.102 1 96.19 67 ILE B N 1
ATOM 2314 C CA . ILE B 1 67 ? -5.84 -24.328 -13.359 1 96.19 67 ILE B CA 1
ATOM 2315 C C . ILE B 1 67 ? -4.719 -25.031 -14.133 1 96.19 67 ILE B C 1
ATOM 2317 O O . ILE B 1 67 ? -4.891 -26.141 -14.625 1 96.19 67 ILE B O 1
ATOM 2321 N N . ARG B 1 68 ? -3.572 -24.375 -14.234 1 94 68 ARG B N 1
ATOM 2322 C CA . ARG B 1 68 ? -2.436 -24.938 -14.953 1 94 68 ARG B CA 1
ATOM 2323 C C . ARG B 1 68 ? -2.021 -26.281 -14.359 1 94 68 ARG B C 1
ATOM 2325 O O . ARG B 1 68 ? -1.735 -27.234 -15.086 1 94 68 ARG B O 1
ATOM 2332 N N . ILE B 1 69 ? -2.023 -26.297 -13.07 1 91.56 69 ILE B N 1
ATOM 2333 C CA . ILE B 1 69 ? -1.646 -27.516 -12.375 1 91.56 69 ILE B CA 1
ATOM 2334 C C . ILE B 1 69 ? -2.646 -28.625 -12.695 1 91.56 69 ILE B C 1
ATOM 2336 O O . ILE B 1 69 ? -2.256 -29.75 -13.023 1 91.56 69 ILE B O 1
ATOM 2340 N N . GLU B 1 70 ? -3.924 -28.375 -12.625 1 93.56 70 GLU B N 1
ATOM 2341 C CA . GLU B 1 70 ? -4.957 -29.359 -12.938 1 93.56 70 GLU B CA 1
ATOM 2342 C C . GLU B 1 70 ? -4.859 -29.828 -14.383 1 93.56 70 GLU B C 1
ATOM 2344 O O . GLU B 1 70 ? -5.043 -31 -14.68 1 93.56 70 GLU B O 1
ATOM 2349 N N . VAL B 1 71 ? -4.598 -28.938 -15.266 1 95.56 71 VAL B N 1
ATOM 2350 C CA . VAL B 1 71 ? -4.445 -29.25 -16.688 1 95.56 71 VAL B CA 1
ATOM 2351 C C . VAL B 1 71 ? -3.293 -30.234 -16.875 1 95.56 71 VAL B C 1
ATOM 2353 O O . VAL B 1 71 ? -3.438 -31.25 -17.562 1 95.56 71 VAL B O 1
ATOM 2356 N N . LEU B 1 72 ? -2.176 -29.969 -16.266 1 91.12 72 LEU B N 1
ATOM 2357 C CA . LEU B 1 72 ? -1.011 -30.828 -16.375 1 91.12 72 LEU B CA 1
ATOM 2358 C C . LEU B 1 72 ? -1.279 -32.188 -15.734 1 91.12 72 LEU B C 1
ATOM 2360 O O . LEU B 1 72 ? -0.823 -33.219 -16.234 1 91.12 72 LEU B O 1
ATOM 2364 N N . ARG B 1 73 ? -2.025 -32.219 -14.648 1 89.31 73 ARG B N 1
ATOM 2365 C CA . ARG B 1 73 ? -2.418 -33.469 -14.023 1 89.31 73 ARG B CA 1
ATOM 2366 C C . ARG B 1 73 ? -3.289 -34.312 -14.953 1 89.31 73 ARG B C 1
ATOM 2368 O O . ARG B 1 73 ? -3.111 -35.531 -15.062 1 89.31 73 ARG B O 1
ATOM 2375 N N . ALA B 1 74 ? -4.215 -33.656 -15.578 1 92.56 74 ALA B N 1
ATOM 2376 C CA . ALA B 1 74 ? -5.086 -34.344 -16.516 1 92.56 74 ALA B CA 1
ATOM 2377 C C . ALA B 1 74 ? -4.285 -34.938 -17.672 1 92.56 74 ALA B C 1
ATOM 2379 O O . ALA B 1 74 ? -4.566 -36.062 -18.125 1 92.56 74 ALA B O 1
ATOM 2380 N N . ILE B 1 75 ? -3.334 -34.219 -18.125 1 89.31 75 ILE B N 1
ATOM 2381 C CA . ILE B 1 75 ? -2.5 -34.656 -19.234 1 89.31 75 ILE B CA 1
ATOM 2382 C C . ILE B 1 75 ? -1.691 -35.906 -18.812 1 89.31 75 ILE B C 1
ATOM 2384 O O . ILE B 1 75 ? -1.513 -36.844 -19.594 1 89.31 75 ILE B O 1
ATOM 2388 N N . ASP B 1 76 ? -1.253 -35.906 -17.625 1 83.12 76 ASP B N 1
ATOM 2389 C CA . ASP B 1 76 ? -0.45 -37 -17.078 1 83.12 76 ASP B CA 1
ATOM 2390 C C . ASP B 1 76 ? -1.315 -38.219 -16.797 1 83.12 76 ASP B C 1
ATOM 2392 O O . ASP B 1 76 ? -0.986 -39.344 -17.219 1 83.12 76 ASP B O 1
ATOM 2396 N N . LEU B 1 77 ? -2.521 -38.031 -16.125 1 84.94 77 LEU B N 1
ATOM 2397 C CA . LEU B 1 77 ? -3.336 -39.125 -15.625 1 84.94 77 LEU B CA 1
ATOM 2398 C C . LEU B 1 77 ? -4.344 -39.594 -16.672 1 84.94 77 LEU B C 1
ATOM 2400 O O . LEU B 1 77 ? -4.891 -40.688 -16.578 1 84.94 77 LEU B O 1
ATOM 2404 N N . GLY B 1 78 ? -4.562 -38.812 -17.734 1 88.81 78 GLY B N 1
ATOM 2405 C CA . GLY B 1 78 ? -5.629 -39.094 -18.688 1 88.81 78 GLY B CA 1
ATOM 2406 C C . GLY B 1 78 ? -6.953 -38.469 -18.281 1 88.81 78 GLY B C 1
ATOM 2407 O O . GLY B 1 78 ? -7.012 -37.656 -17.359 1 88.81 78 GLY B O 1
ATOM 2408 N N . TYR B 1 79 ? -7.941 -38.781 -19.031 1 92.88 79 TYR B N 1
ATOM 2409 C CA . TYR B 1 79 ? -9.258 -38.188 -18.812 1 92.88 79 TYR B CA 1
ATOM 2410 C C . TYR B 1 79 ? -9.773 -38.5 -17.422 1 92.88 79 TYR B C 1
ATOM 2412 O O . TYR B 1 79 ? -9.859 -39.656 -17.016 1 92.88 79 TYR B O 1
ATOM 2420 N N . ASN B 1 80 ? -10.055 -37.531 -16.688 1 93.56 80 ASN B N 1
ATOM 2421 C CA . ASN B 1 80 ? -10.594 -37.562 -15.336 1 93.56 80 ASN B CA 1
ATOM 2422 C C . ASN B 1 80 ? -11.672 -36.5 -15.125 1 93.56 80 ASN B C 1
ATOM 2424 O O . ASN B 1 80 ? -11.367 -35.312 -15.039 1 93.56 80 ASN B O 1
ATOM 2428 N N . PRO B 1 81 ? -12.914 -36.938 -14.945 1 95.25 81 PRO B N 1
ATOM 2429 C CA . PRO B 1 81 ? -14.023 -35.969 -14.836 1 95.25 81 PRO B CA 1
ATOM 2430 C C . PRO B 1 81 ? -13.883 -35.031 -13.641 1 95.25 81 PRO B C 1
ATOM 2432 O O . PRO B 1 81 ? -14.305 -33.875 -13.711 1 95.25 81 PRO B O 1
ATOM 2435 N N . SER B 1 82 ? -13.352 -35.531 -12.547 1 95.56 82 SER B N 1
ATOM 2436 C CA . SER B 1 82 ? -13.18 -34.688 -11.367 1 95.56 82 SER B CA 1
ATOM 2437 C C . SER B 1 82 ? -12.219 -33.531 -11.648 1 95.56 82 SER B C 1
ATOM 2439 O O . SER B 1 82 ? -12.461 -32.406 -11.227 1 95.56 82 SER B O 1
ATOM 2441 N N . ILE B 1 83 ? -11.148 -33.781 -12.383 1 95.12 83 ILE B N 1
ATOM 2442 C CA . ILE B 1 83 ? -10.18 -32.75 -12.727 1 95.12 83 ILE B CA 1
ATOM 2443 C C . ILE B 1 83 ? -10.828 -31.719 -13.641 1 95.12 83 ILE B C 1
ATOM 2445 O O . ILE B 1 83 ? -10.664 -30.5 -13.445 1 95.12 83 ILE B O 1
ATOM 2449 N N . ILE B 1 84 ? -11.586 -32.219 -14.633 1 96.56 84 ILE B N 1
ATOM 2450 C CA . ILE B 1 84 ? -12.227 -31.344 -15.602 1 96.56 84 ILE B CA 1
ATOM 2451 C C . ILE B 1 84 ? -13.219 -30.422 -14.891 1 96.56 84 ILE B C 1
ATOM 2453 O O . ILE B 1 84 ? -13.258 -29.219 -15.156 1 96.56 84 ILE B O 1
ATOM 2457 N N . ARG B 1 85 ? -14.008 -30.953 -13.992 1 96.25 85 ARG B N 1
ATOM 2458 C CA . ARG B 1 85 ? -14.961 -30.156 -13.234 1 96.25 85 ARG B CA 1
ATOM 2459 C C . ARG B 1 85 ? -14.258 -29.109 -12.391 1 96.25 85 ARG B C 1
ATOM 2461 O O . ARG B 1 85 ? -14.734 -27.984 -12.258 1 96.25 85 ARG B O 1
ATOM 2468 N N . ASN B 1 86 ? -13.117 -29.453 -11.781 1 96.38 86 ASN B N 1
ATOM 2469 C CA . ASN B 1 86 ? -12.352 -28.5 -10.992 1 96.38 86 ASN B CA 1
ATOM 2470 C C . ASN B 1 86 ? -11.844 -27.344 -11.844 1 96.38 86 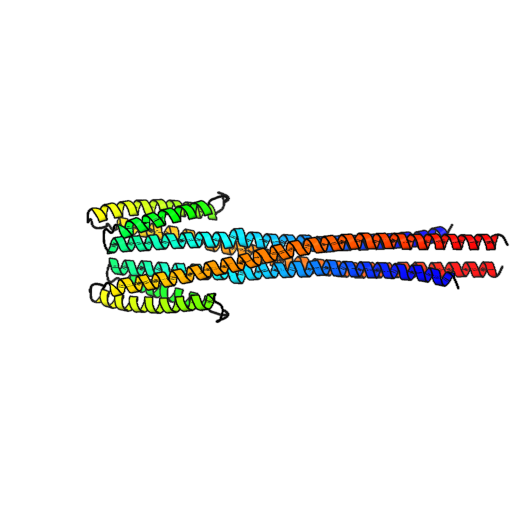ASN B C 1
ATOM 2472 O O . ASN B 1 86 ? -11.906 -26.188 -11.422 1 96.38 86 ASN B O 1
ATOM 2476 N N . VAL B 1 87 ? -11.344 -27.656 -13.016 1 97.75 87 VAL B N 1
ATOM 2477 C CA . VAL B 1 87 ? -10.867 -26.625 -13.93 1 97.75 87 VAL B CA 1
ATOM 2478 C C . VAL B 1 87 ? -12.016 -25.688 -14.305 1 97.75 87 VAL B C 1
ATOM 2480 O O . VAL B 1 87 ? -11.836 -24.469 -14.344 1 97.75 87 VAL B O 1
ATOM 2483 N N . ASP B 1 88 ? -13.211 -26.281 -14.547 1 97.56 88 ASP B N 1
ATOM 2484 C CA . ASP B 1 88 ? -14.375 -25.469 -14.891 1 97.56 88 ASP B CA 1
ATOM 2485 C C . ASP B 1 88 ? -14.734 -24.516 -13.766 1 97.56 88 ASP B C 1
ATOM 2487 O O . ASP B 1 88 ? -15.039 -23.344 -14.008 1 97.56 88 ASP B O 1
ATOM 2491 N N . ASN B 1 89 ? -14.727 -24.984 -12.562 1 97.69 89 ASN B N 1
ATOM 2492 C CA . ASN B 1 89 ? -15.023 -24.141 -11.406 1 97.69 89 ASN B CA 1
ATOM 2493 C C . ASN B 1 89 ? -14.008 -23.016 -11.25 1 97.69 89 ASN B C 1
ATOM 2495 O O . ASN B 1 89 ? -14.375 -21.875 -11.008 1 97.69 89 ASN B O 1
ATOM 2499 N N . LEU B 1 90 ? -12.766 -23.359 -11.344 1 97.69 90 LEU B N 1
ATOM 2500 C CA . LEU B 1 90 ? -11.695 -22.375 -11.234 1 97.69 90 LEU B CA 1
ATOM 2501 C C . LEU B 1 90 ? -11.789 -21.344 -12.352 1 97.69 90 LEU B C 1
ATOM 2503 O O . LEU B 1 90 ? -11.516 -20.156 -12.141 1 97.69 90 LEU B O 1
ATOM 2507 N N . ASP B 1 91 ? -12.156 -21.828 -13.562 1 98.19 91 ASP B N 1
ATOM 2508 C CA . ASP B 1 91 ? -12.344 -20.938 -14.711 1 98.19 91 ASP B CA 1
ATOM 2509 C C . ASP B 1 91 ? -13.398 -19.875 -14.414 1 98.19 91 ASP B C 1
ATOM 2511 O O . ASP B 1 91 ? -13.188 -18.688 -14.68 1 98.19 91 ASP B O 1
ATOM 2515 N N . GLN B 1 92 ? -14.5 -20.297 -13.875 1 97.75 92 GLN B N 1
ATOM 2516 C CA . GLN B 1 92 ? -15.57 -19.375 -13.523 1 97.75 92 GLN B CA 1
ATOM 2517 C C . GLN B 1 92 ? -15.094 -18.328 -12.523 1 97.75 92 GLN B C 1
ATOM 2519 O O . GLN B 1 92 ? -15.328 -17.141 -12.695 1 97.75 92 GLN B O 1
ATOM 2524 N N . GLU B 1 93 ? -14.453 -18.766 -11.484 1 97 93 GLU B N 1
ATOM 2525 C CA . GLU B 1 93 ? -13.945 -17.875 -10.445 1 97 93 GLU B CA 1
ATOM 2526 C C . GLU B 1 93 ? -12.93 -16.891 -11.008 1 97 93 GLU B C 1
ATOM 2528 O O . GLU B 1 93 ? -12.953 -15.703 -10.68 1 97 93 GLU B O 1
ATOM 2533 N N . LEU B 1 94 ? -12.031 -17.422 -11.82 1 97.88 94 LEU B N 1
ATOM 2534 C CA . LEU B 1 94 ? -10.984 -16.594 -12.398 1 97.88 94 LEU B CA 1
ATOM 2535 C C . LEU B 1 94 ? -11.578 -15.492 -13.281 1 97.88 94 LEU B C 1
ATOM 2537 O O . LEU B 1 94 ? -11.164 -14.336 -13.203 1 97.88 94 LEU B O 1
ATOM 2541 N N . ARG B 1 95 ? -12.547 -15.836 -14.094 1 97.19 95 ARG B N 1
ATOM 2542 C CA . ARG B 1 95 ? -13.188 -14.859 -14.969 1 97.19 95 ARG B CA 1
ATOM 2543 C C . ARG B 1 95 ? -13.891 -13.773 -14.164 1 97.19 95 ARG B C 1
ATOM 2545 O O . ARG B 1 95 ? -13.828 -12.594 -14.516 1 97.19 95 ARG B O 1
ATOM 2552 N N . GLU B 1 96 ? -14.516 -14.125 -13.086 1 96.38 96 GLU B N 1
ATOM 2553 C CA . GLU B 1 96 ? -15.156 -13.148 -12.203 1 96.38 96 GLU B CA 1
ATOM 2554 C C . GLU B 1 96 ? -14.133 -12.18 -11.625 1 96.38 96 GLU B C 1
ATOM 2556 O O . GLU B 1 96 ? -14.383 -10.969 -11.547 1 96.38 96 GLU B O 1
ATOM 2561 N N . LEU B 1 97 ? -13.023 -12.719 -11.227 1 95.88 97 LEU B N 1
ATOM 2562 C CA . LEU B 1 97 ? -11.969 -11.891 -10.656 1 95.88 97 LEU B CA 1
ATOM 2563 C C . LEU B 1 97 ? -11.398 -10.938 -11.703 1 95.88 97 LEU B C 1
ATOM 2565 O O . LEU B 1 97 ? -11.148 -9.773 -11.406 1 95.88 97 LEU B O 1
ATOM 2569 N N . MET B 1 98 ? -11.18 -11.438 -12.906 1 95 98 MET B N 1
ATOM 2570 C CA . MET B 1 98 ? -10.664 -10.594 -13.977 1 95 98 MET B CA 1
ATOM 2571 C C . MET B 1 98 ? -11.641 -9.477 -14.32 1 95 98 MET B C 1
ATOM 2573 O O . MET B 1 98 ? -11.234 -8.328 -14.508 1 95 98 MET B O 1
ATOM 2577 N N . ASP B 1 99 ? -12.898 -9.805 -14.352 1 93.81 99 ASP B N 1
ATOM 2578 C CA . ASP B 1 99 ? -13.93 -8.805 -14.625 1 93.81 99 ASP B CA 1
ATOM 2579 C C . ASP B 1 99 ? -13.984 -7.758 -13.516 1 93.81 99 ASP B C 1
ATOM 2581 O O . ASP B 1 99 ? -14.117 -6.562 -13.789 1 93.81 99 ASP B O 1
ATOM 2585 N N . ALA B 1 100 ? -13.875 -8.234 -12.281 1 92.19 100 ALA B N 1
ATOM 2586 C CA . ALA B 1 100 ? -13.883 -7.328 -11.141 1 92.19 100 ALA B CA 1
ATOM 2587 C C . ALA B 1 100 ? -12.711 -6.352 -11.203 1 92.19 100 ALA B C 1
ATOM 2589 O O . ALA B 1 100 ? -12.859 -5.176 -10.859 1 92.19 100 ALA B O 1
ATOM 2590 N N . TYR B 1 101 ? -11.562 -6.82 -11.586 1 91.56 101 TYR B N 1
ATOM 2591 C CA . TYR B 1 101 ? -10.391 -5.961 -11.711 1 91.56 101 TYR B CA 1
ATOM 2592 C C . TYR B 1 101 ? -10.594 -4.902 -12.789 1 91.56 101 TYR B C 1
ATOM 2594 O O . TYR B 1 101 ? -10.227 -3.742 -12.609 1 91.56 101 TYR B O 1
ATOM 2602 N N . LEU B 1 102 ? -11.18 -5.293 -13.852 1 89.94 102 LEU B N 1
ATOM 2603 C CA . LEU B 1 102 ? -11.297 -4.43 -15.023 1 89.94 102 LEU B CA 1
ATOM 2604 C C . LEU B 1 102 ? -12.453 -3.447 -14.859 1 89.94 102 LEU B C 1
ATOM 2606 O O . LEU B 1 102 ? -12.477 -2.398 -15.508 1 89.94 102 LEU B O 1
ATOM 2610 N N . GLU B 1 103 ? -13.266 -3.752 -13.875 1 84.38 103 GLU B N 1
ATOM 2611 C CA . GLU B 1 103 ? -14.414 -2.883 -13.648 1 84.38 103 GLU B CA 1
ATOM 2612 C C . GLU B 1 103 ? -13.984 -1.535 -13.078 1 84.38 103 GLU B C 1
ATOM 2614 O O . GLU B 1 103 ? -13.242 -1.481 -12.094 1 84.38 103 GLU B O 1
ATOM 2619 N N . GLY B 1 104 ? -14.359 -0.454 -13.711 1 74.75 104 GLY B N 1
ATOM 2620 C CA . GLY B 1 104 ? -14.164 0.904 -13.227 1 74.75 104 GLY B CA 1
ATOM 2621 C C . GLY B 1 104 ? -12.773 1.443 -13.516 1 74.75 104 GLY B C 1
ATOM 2622 O O . GLY B 1 104 ? -12.43 2.549 -13.086 1 74.75 104 GLY B O 1
ATOM 2623 N N . GLN B 1 105 ? -12.031 0.584 -14.195 1 78.38 105 GLN B N 1
ATOM 2624 C CA . GLN B 1 105 ? -10.68 1.036 -14.508 1 78.38 105 GLN B CA 1
ATOM 2625 C C . GLN B 1 105 ? -10.656 1.873 -15.781 1 78.38 105 GLN B C 1
ATOM 2627 O O . GLN B 1 105 ? -11.547 1.743 -16.625 1 78.38 105 GLN B O 1
ATOM 2632 N N . ASP B 1 106 ? -9.773 2.803 -15.742 1 75.69 106 ASP B N 1
ATOM 2633 C CA . ASP B 1 106 ? -9.484 3.525 -16.984 1 75.69 106 ASP B CA 1
ATOM 2634 C C . ASP B 1 106 ? -9 2.574 -18.078 1 75.69 106 ASP B C 1
ATOM 2636 O O . ASP B 1 106 ? -7.945 1.952 -17.938 1 75.69 106 ASP B O 1
ATOM 2640 N N . GLU B 1 107 ? -9.703 2.527 -19.188 1 78.88 107 GLU B N 1
ATOM 2641 C CA . GLU B 1 107 ? -9.43 1.584 -20.266 1 78.88 107 GLU B CA 1
ATOM 2642 C C . GLU B 1 107 ? -8.078 1.864 -20.906 1 78.88 107 GLU B C 1
ATOM 2644 O O . GLU B 1 107 ? -7.445 0.959 -21.469 1 78.88 107 GLU B O 1
ATOM 2649 N N . GLU B 1 108 ? -7.656 3.037 -20.672 1 82.12 108 GLU B N 1
ATOM 2650 C CA . GLU B 1 108 ? -6.43 3.418 -21.359 1 82.12 108 GLU B CA 1
ATOM 2651 C C . GLU B 1 108 ? -5.207 3.209 -20.469 1 82.12 108 GLU B C 1
ATOM 2653 O O . GLU B 1 108 ? -4.07 3.314 -20.938 1 82.12 108 GLU B O 1
ATOM 2658 N N . SER B 1 109 ? -5.473 2.783 -19.266 1 86.62 109 SER B N 1
ATOM 2659 C CA . SER B 1 109 ? -4.312 2.561 -18.406 1 86.62 109 SER B CA 1
ATOM 2660 C C . SER B 1 109 ? -3.512 1.345 -18.859 1 86.62 109 SER B C 1
ATOM 2662 O O . SER B 1 109 ? -4.082 0.368 -19.344 1 86.62 109 SER B O 1
ATOM 2664 N N . MET B 1 110 ? -2.217 1.476 -18.766 1 87.31 110 MET B N 1
ATOM 2665 C CA . MET B 1 110 ? -1.339 0.387 -19.188 1 87.31 110 MET B CA 1
ATOM 2666 C C . MET B 1 110 ? -1.686 -0.904 -18.453 1 87.31 110 MET B C 1
ATOM 2668 O O . MET B 1 110 ? -1.658 -1.985 -19.047 1 87.31 110 MET B O 1
ATOM 2672 N N . GLU B 1 111 ? -2.066 -0.806 -17.219 1 87.88 111 GLU B N 1
ATOM 2673 C CA . GLU B 1 111 ? -2.447 -1.976 -16.438 1 87.88 111 GLU B CA 1
ATOM 2674 C C . GLU B 1 111 ? -3.666 -2.67 -17.031 1 87.88 111 GLU B C 1
ATOM 2676 O O . GLU B 1 111 ? -3.709 -3.9 -17.109 1 87.88 111 GLU B O 1
ATOM 2681 N N . ASN B 1 112 ? -4.559 -1.892 -17.5 1 88.62 112 ASN B N 1
ATOM 2682 C CA . ASN B 1 112 ? -5.762 -2.455 -18.109 1 88.62 112 ASN B CA 1
ATOM 2683 C C . ASN B 1 112 ? -5.453 -3.125 -19.453 1 88.62 112 ASN B C 1
ATOM 2685 O O . ASN B 1 112 ? -5.992 -4.188 -19.75 1 88.62 112 ASN B O 1
ATOM 2689 N N . VAL B 1 113 ? -4.625 -2.525 -20.219 1 91.62 113 VAL B N 1
ATOM 2690 C CA . VAL B 1 113 ? -4.238 -3.088 -21.5 1 91.62 113 VAL B CA 1
ATOM 2691 C C . VAL B 1 113 ? -3.557 -4.438 -21.297 1 91.62 113 VAL B C 1
ATOM 2693 O O . VAL B 1 113 ? -3.865 -5.41 -21.984 1 91.62 113 VAL B O 1
ATOM 2696 N N . VAL B 1 114 ? -2.709 -4.477 -20.344 1 94.06 114 VAL B N 1
ATOM 2697 C CA . VAL B 1 114 ? -1.948 -5.688 -20.062 1 94.06 114 VAL B CA 1
ATOM 2698 C C . VAL B 1 114 ? -2.887 -6.781 -19.562 1 94.06 114 VAL B C 1
ATOM 2700 O O . VAL B 1 114 ? -2.783 -7.938 -19.969 1 94.06 114 VAL B O 1
ATOM 2703 N N . LEU B 1 115 ? -3.805 -6.402 -18.703 1 93.62 115 LEU B N 1
ATOM 2704 C CA . LEU B 1 115 ? -4.723 -7.398 -18.172 1 93.62 115 LEU B CA 1
ATOM 2705 C C . LEU B 1 115 ? -5.695 -7.879 -19.234 1 93.62 115 LEU B C 1
ATOM 2707 O O . LEU B 1 115 ? -6.082 -9.055 -19.25 1 93.62 115 LEU B O 1
ATOM 2711 N N . GLU B 1 116 ? -6.082 -7.012 -20.125 1 92.88 116 GLU B N 1
ATOM 2712 C CA . GLU B 1 116 ? -6.922 -7.43 -21.234 1 92.88 116 GLU B CA 1
ATOM 2713 C C . GLU B 1 116 ? -6.191 -8.422 -22.141 1 92.88 116 GLU B C 1
ATOM 2715 O O . GLU B 1 116 ? -6.785 -9.391 -22.609 1 92.88 116 GLU B O 1
ATOM 2720 N N . SER B 1 117 ? -4.945 -8.133 -22.344 1 94.81 117 SER B N 1
ATOM 2721 C CA . SER B 1 117 ? -4.125 -9.078 -23.094 1 94.81 117 SER B CA 1
ATOM 2722 C C . SER B 1 117 ? -4.047 -10.43 -22.391 1 94.81 117 SER B C 1
ATOM 2724 O O . SER B 1 117 ? -4.105 -11.477 -23.047 1 94.81 117 SER B O 1
ATOM 2726 N N . ALA B 1 118 ? -3.893 -10.375 -21.078 1 96.69 118 ALA B N 1
ATOM 2727 C CA . ALA B 1 118 ? -3.887 -11.609 -20.297 1 96.69 118 ALA B CA 1
ATOM 2728 C C . ALA B 1 118 ? -5.203 -12.367 -20.438 1 96.69 118 ALA B C 1
ATOM 2730 O O . ALA B 1 118 ? -5.215 -13.594 -20.562 1 96.69 118 ALA B O 1
ATOM 2731 N N . LYS B 1 119 ? -6.27 -11.633 -20.469 1 96.06 119 LYS B N 1
ATOM 2732 C CA . LYS B 1 119 ? -7.59 -12.234 -20.625 1 96.06 119 LYS B CA 1
ATOM 2733 C C . LYS B 1 119 ? -7.727 -12.906 -21.984 1 96.06 119 LYS B C 1
ATOM 2735 O O . LYS B 1 119 ? -8.242 -14.023 -22.078 1 96.06 119 LYS B O 1
ATOM 2740 N N . ASN B 1 120 ? -7.238 -12.312 -23.031 1 96.44 120 ASN B N 1
ATOM 2741 C CA . ASN B 1 120 ? -7.25 -12.891 -24.375 1 96.44 120 ASN B CA 1
ATOM 2742 C C . ASN B 1 120 ? -6.395 -14.156 -24.438 1 96.44 120 ASN B C 1
ATOM 2744 O O . ASN B 1 120 ? -6.805 -15.148 -25.047 1 96.44 120 ASN B O 1
ATOM 2748 N N . ASN B 1 121 ? -5.266 -14.07 -23.906 1 97.44 121 ASN B N 1
ATOM 2749 C CA . ASN B 1 121 ? -4.41 -15.258 -23.844 1 97.44 121 ASN B CA 1
ATOM 2750 C C . ASN B 1 121 ? -5.074 -16.375 -23.047 1 97.44 121 ASN B C 1
ATOM 2752 O O . ASN B 1 121 ? -4.922 -17.562 -23.391 1 97.44 121 ASN B O 1
ATOM 2756 N N . TYR B 1 122 ? -5.77 -16 -22.031 1 98.19 122 TYR B N 1
ATOM 2757 C CA . TYR B 1 122 ? -6.477 -16.984 -21.219 1 98.19 122 TYR B CA 1
ATOM 2758 C C . TYR B 1 122 ? -7.582 -17.656 -22.016 1 98.19 122 TYR B C 1
ATOM 2760 O O . TYR B 1 122 ? -7.773 -18.875 -21.922 1 98.19 122 TYR B O 1
ATOM 2768 N N . ASP B 1 123 ? -8.32 -16.906 -22.797 1 97.75 123 ASP B N 1
ATOM 2769 C CA . ASP B 1 123 ? -9.336 -17.484 -23.672 1 97.75 123 ASP B CA 1
ATOM 2770 C C . ASP B 1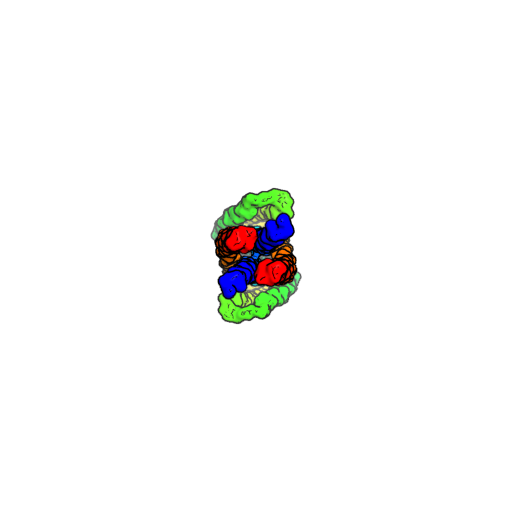 123 ? -8.727 -18.516 -24.625 1 97.75 123 ASP B C 1
ATOM 2772 O O . ASP B 1 123 ? -9.281 -19.609 -24.797 1 97.75 123 ASP B O 1
ATOM 2776 N N . THR B 1 124 ? -7.605 -18.141 -25.172 1 97.5 124 THR B N 1
ATOM 2777 C CA . THR B 1 124 ? -6.914 -19.062 -26.078 1 97.5 124 THR B CA 1
ATOM 2778 C C . THR B 1 124 ? -6.445 -20.312 -25.328 1 97.5 124 THR B C 1
ATOM 2780 O O . THR B 1 124 ? -6.535 -21.422 -25.859 1 97.5 124 THR B O 1
ATOM 2783 N N . PHE B 1 125 ? -5.902 -20.094 -24.125 1 98.06 125 PHE B N 1
ATOM 2784 C CA . PHE B 1 125 ? -5.484 -21.188 -23.266 1 98.06 125 PHE B CA 1
ATOM 2785 C C . PHE B 1 125 ? -6.637 -22.156 -23.016 1 98.06 125 PHE B C 1
ATOM 2787 O O . PHE B 1 125 ? -6.488 -23.375 -23.188 1 98.06 125 PHE B O 1
ATOM 2794 N N . MET B 1 126 ? -7.812 -21.641 -22.703 1 98 126 MET B N 1
ATOM 2795 C CA . MET B 1 126 ? -8.977 -22.469 -22.375 1 98 126 MET B CA 1
ATOM 2796 C C . MET B 1 126 ? -9.523 -23.141 -23.625 1 98 126 MET B C 1
ATOM 2798 O O . MET B 1 126 ? -10.023 -24.266 -23.562 1 98 126 MET B O 1
ATOM 2802 N N . ASN B 1 127 ? -9.438 -22.516 -24.781 1 97.62 127 ASN B N 1
ATOM 2803 C CA . ASN B 1 127 ? -9.82 -23.156 -26.031 1 97.62 127 ASN B CA 1
ATOM 2804 C C . ASN B 1 127 ? -8.922 -24.359 -26.344 1 97.62 127 ASN B C 1
ATOM 2806 O O . ASN B 1 127 ? -9.406 -25.406 -26.766 1 97.62 127 ASN B O 1
ATOM 2810 N N . THR B 1 128 ? -7.641 -24.141 -26.156 1 97.38 128 THR B N 1
ATOM 2811 C CA . THR B 1 128 ? -6.711 -25.25 -26.328 1 97.38 128 THR B CA 1
ATOM 2812 C C . THR B 1 128 ? -7.02 -26.375 -25.344 1 97.38 128 THR B C 1
ATOM 2814 O O . THR B 1 128 ? -6.992 -27.547 -25.719 1 97.38 128 THR B O 1
ATOM 2817 N N . TRP B 1 129 ? -7.285 -26.016 -24.094 1 97.56 129 TRP B N 1
ATOM 2818 C CA . TRP B 1 129 ? -7.641 -27 -23.078 1 97.56 129 TRP B CA 1
ATOM 2819 C C . TRP B 1 129 ? -8.867 -27.797 -23.484 1 97.56 129 TRP B C 1
ATOM 2821 O O . TRP B 1 129 ? -8.898 -29.016 -23.328 1 97.56 129 TRP B O 1
ATOM 2831 N N . ALA B 1 130 ? -9.883 -27.156 -24.031 1 96.88 130 ALA B N 1
ATOM 2832 C CA . ALA B 1 130 ? -11.078 -27.844 -24.5 1 96.88 130 ALA B CA 1
ATOM 2833 C C . ALA B 1 130 ? -10.734 -28.891 -25.562 1 96.88 130 ALA B C 1
ATOM 2835 O O . ALA B 1 130 ? -11.273 -30 -25.562 1 96.88 130 ALA B O 1
ATOM 2836 N N . SER B 1 131 ? -9.836 -28.5 -26.484 1 96.38 131 SER B N 1
ATOM 2837 C CA . SER B 1 131 ? -9.375 -29.438 -27.5 1 96.38 131 SER B CA 1
ATOM 2838 C C . SER B 1 131 ? -8.648 -30.625 -26.875 1 96.38 131 SER B C 1
ATOM 2840 O O . SER B 1 131 ? -8.82 -31.766 -27.297 1 96.38 131 SER B O 1
ATOM 2842 N N . VAL B 1 132 ? -7.844 -30.344 -25.875 1 96.31 132 VAL B N 1
ATOM 2843 C CA . VAL B 1 132 ? -7.086 -31.375 -25.172 1 96.31 132 VAL B CA 1
ATOM 2844 C C . VAL B 1 132 ? -8.047 -32.312 -24.469 1 96.31 132 VAL B C 1
ATOM 2846 O O . VAL B 1 132 ? -7.875 -33.562 -24.531 1 96.31 132 VAL B O 1
ATOM 2849 N N . VAL B 1 133 ? -9.086 -31.797 -23.812 1 96.81 133 VAL B N 1
ATOM 2850 C CA . VAL B 1 133 ? -10.07 -32.625 -23.125 1 96.81 133 VAL B CA 1
ATOM 2851 C C . VAL B 1 133 ? -10.75 -33.562 -24.109 1 96.81 133 VAL B C 1
ATOM 2853 O O . VAL B 1 133 ? -10.938 -34.75 -23.812 1 96.81 133 VAL B O 1
ATOM 2856 N N . ALA B 1 134 ? -11.109 -33.062 -25.281 1 96.19 134 ALA B N 1
ATOM 2857 C CA . ALA B 1 134 ? -11.742 -33.875 -26.312 1 96.19 134 ALA B CA 1
ATOM 2858 C C . ALA B 1 134 ? -10.82 -35.031 -26.734 1 96.19 134 ALA B C 1
ATOM 2860 O O . ALA B 1 134 ? -11.273 -36.156 -26.922 1 96.19 134 ALA B O 1
ATOM 2861 N N . LYS B 1 135 ? -9.578 -34.75 -26.844 1 95.75 135 LYS B N 1
ATOM 2862 C CA . LYS B 1 135 ? -8.617 -35.781 -27.219 1 95.75 135 LYS B CA 1
ATOM 2863 C C . LYS B 1 135 ? -8.469 -36.812 -26.109 1 95.75 135 LYS B C 1
ATOM 2865 O O . LYS B 1 135 ? -8.414 -38.031 -26.375 1 95.75 135 LYS B O 1
ATOM 2870 N N . LEU B 1 136 ? -8.352 -36.344 -24.875 1 95.12 136 LEU B N 1
ATOM 2871 C CA . LEU B 1 136 ? -8.227 -37.25 -23.734 1 95.12 136 LEU B CA 1
ATOM 2872 C C . LEU B 1 136 ? -9.438 -38.156 -23.625 1 95.12 136 LEU B C 1
ATOM 2874 O O . LEU B 1 136 ? -9.297 -39.344 -23.312 1 95.12 136 LEU B O 1
ATOM 2878 N N . GLN B 1 137 ? -10.648 -37.656 -23.859 1 94.5 137 GLN B N 1
ATOM 2879 C CA . GLN B 1 137 ? -11.883 -38.438 -23.828 1 94.5 137 GLN B CA 1
ATOM 2880 C C . GLN B 1 137 ? -11.844 -39.562 -24.859 1 94.5 137 GLN B C 1
ATOM 2882 O O . GLN B 1 137 ? -12.414 -40.656 -24.625 1 94.5 137 GLN B O 1
ATOM 2887 N N . ARG B 1 138 ? -11.164 -39.375 -26 1 95.44 138 ARG B N 1
ATOM 2888 C CA . ARG B 1 138 ? -11.062 -40.344 -27.062 1 95.44 138 ARG B CA 1
ATOM 2889 C C . ARG B 1 138 ? -9.812 -41.219 -26.906 1 95.44 138 ARG B C 1
ATOM 2891 O O . ARG B 1 138 ? -9.469 -41.969 -27.812 1 95.44 138 ARG B O 1
ATOM 2898 N N . HIS B 1 139 ? -9.039 -40.969 -25.828 1 92.12 139 HIS B N 1
ATOM 2899 C CA . HIS B 1 139 ? -7.816 -41.719 -25.516 1 92.12 139 HIS B CA 1
ATOM 2900 C C . HIS B 1 139 ? -6.762 -41.5 -26.594 1 92.12 139 HIS B C 1
ATOM 2902 O O . HIS B 1 139 ? -6.043 -42.438 -26.953 1 92.12 139 HIS B O 1
ATOM 2908 N N . GLU B 1 140 ? -6.777 -40.281 -27.109 1 91.38 140 GLU B N 1
ATOM 2909 C CA . GLU B 1 140 ? -5.766 -39.875 -28.094 1 91.38 140 GLU B CA 1
ATOM 2910 C C . GLU B 1 140 ? -4.555 -39.25 -27.422 1 91.38 140 GLU B C 1
ATOM 2912 O O . GLU B 1 140 ? -4.68 -38.625 -26.359 1 91.38 140 GLU B O 1
ATOM 2917 N N . GLU B 1 141 ? -3.451 -39.5 -28.062 1 84.56 141 GLU B N 1
ATOM 2918 C CA . GLU B 1 141 ? -2.24 -38.844 -27.562 1 84.56 141 GLU B CA 1
ATOM 2919 C C . GLU B 1 141 ? -2.252 -37.344 -27.844 1 84.56 141 GLU B C 1
ATOM 2921 O O . GLU B 1 141 ? -2.756 -36.906 -28.875 1 84.56 141 GLU B O 1
ATOM 2926 N N . LEU B 1 142 ? -1.688 -36.656 -26.906 1 87.5 142 LEU B N 1
ATOM 2927 C CA . LEU B 1 142 ? -1.583 -35.219 -27.094 1 87.5 142 LEU B CA 1
ATOM 2928 C C . LEU B 1 142 ? -0.423 -34.875 -28.016 1 87.5 142 LEU B C 1
ATOM 2930 O O . LEU B 1 142 ? 0.648 -35.469 -27.938 1 87.5 142 LEU B O 1
ATOM 2934 N N . ASP B 1 143 ? -0.721 -33.969 -28.953 1 87.5 143 ASP B N 1
ATOM 2935 C CA . ASP B 1 143 ? 0.355 -33.531 -29.844 1 87.5 143 ASP B CA 1
ATOM 2936 C C . ASP B 1 143 ? 1.203 -32.438 -29.203 1 87.5 143 ASP B C 1
ATOM 2938 O O . ASP B 1 143 ? 0.771 -31.812 -28.234 1 87.5 143 ASP B O 1
ATOM 2942 N N . ASP B 1 144 ? 2.41 -32.312 -29.672 1 87.62 144 ASP B N 1
ATOM 2943 C CA . ASP B 1 144 ? 3.369 -31.328 -29.172 1 87.62 144 ASP B CA 1
ATOM 2944 C C . ASP B 1 144 ? 2.836 -29.906 -29.328 1 87.62 144 ASP B C 1
ATOM 2946 O O . ASP B 1 144 ? 3.137 -29.031 -28.516 1 87.62 144 ASP B O 1
ATOM 2950 N N . GLN B 1 145 ? 2.055 -29.75 -30.281 1 90.5 145 GLN B N 1
ATOM 2951 C CA . GLN B 1 145 ? 1.512 -28.422 -30.531 1 90.5 145 GLN B CA 1
ATOM 2952 C C . GLN B 1 145 ? 0.576 -27.984 -29.406 1 90.5 145 GLN B C 1
ATOM 2954 O O . GLN B 1 145 ? 0.598 -26.828 -28.984 1 90.5 145 GLN B O 1
ATOM 2959 N N . ASP B 1 146 ? -0.247 -28.891 -28.922 1 91.94 146 ASP B N 1
ATOM 2960 C CA . ASP B 1 146 ? -1.145 -28.594 -27.812 1 91.94 146 ASP B CA 1
ATOM 2961 C C . ASP B 1 146 ? -0.358 -28.25 -26.547 1 91.94 146 ASP B C 1
ATOM 2963 O O . ASP B 1 146 ? -0.649 -27.266 -25.875 1 91.94 146 ASP B O 1
ATOM 2967 N N . ARG B 1 147 ? 0.623 -29.062 -26.25 1 88.81 147 ARG B N 1
ATOM 2968 C CA . ARG B 1 147 ? 1.466 -28.844 -25.078 1 88.81 147 ARG B CA 1
ATOM 2969 C C . ARG B 1 147 ? 2.166 -27.484 -25.156 1 88.81 147 ARG B C 1
ATOM 2971 O O . ARG B 1 147 ? 2.189 -26.734 -24.188 1 88.81 147 ARG B O 1
ATOM 2978 N N . PHE B 1 148 ? 2.666 -27.219 -26.312 1 90.31 148 PHE B N 1
ATOM 2979 C CA . PHE B 1 148 ? 3.371 -25.953 -26.516 1 90.31 148 PHE B CA 1
ATOM 2980 C C . PHE B 1 148 ? 2.424 -24.781 -26.359 1 90.31 148 PHE B C 1
ATOM 2982 O O . PHE B 1 148 ? 2.775 -23.766 -25.734 1 90.31 148 PHE B O 1
ATOM 2989 N N . SER B 1 149 ? 1.298 -24.844 -26.984 1 94 149 SER B N 1
ATOM 2990 C CA . SER B 1 149 ? 0.319 -23.766 -26.891 1 94 149 SER B CA 1
ATOM 2991 C C . SER B 1 149 ? -0.068 -23.484 -25.453 1 94 149 SER B C 1
ATOM 2993 O O . SER B 1 149 ? -0.103 -22.328 -25.016 1 94 149 SER B O 1
ATOM 2995 N N . LEU B 1 150 ? -0.344 -24.516 -24.656 1 94.69 150 LEU B N 1
ATOM 2996 C CA . LEU B 1 150 ? -0.69 -24.359 -23.25 1 94.69 150 LEU B CA 1
ATOM 2997 C C . LEU B 1 150 ? 0.45 -23.703 -22.484 1 94.69 150 LEU B C 1
ATOM 2999 O O . LEU B 1 150 ? 0.221 -22.781 -21.688 1 94.69 150 LEU B O 1
ATOM 3003 N N . GLU B 1 151 ? 1.626 -24.094 -22.766 1 90.81 151 GLU B N 1
ATOM 3004 C CA . GLU B 1 151 ? 2.791 -23.562 -22.062 1 90.81 151 GLU B CA 1
ATOM 3005 C C . GLU B 1 151 ? 3.047 -22.109 -22.438 1 90.81 151 GLU B C 1
ATOM 3007 O O . GLU B 1 151 ? 3.275 -21.266 -21.562 1 90.81 151 GLU B O 1
ATOM 3012 N N . ALA B 1 152 ? 3.023 -21.844 -23.734 1 92.81 152 ALA B N 1
ATOM 3013 C CA . ALA B 1 152 ? 3.301 -20.5 -24.219 1 92.81 152 ALA B CA 1
ATOM 3014 C C . ALA B 1 152 ? 2.262 -19.5 -23.703 1 92.81 152 ALA B C 1
ATOM 3016 O O . ALA B 1 152 ? 2.609 -18.422 -23.234 1 92.81 152 ALA B O 1
ATOM 3017 N N . ARG B 1 153 ? 1.008 -19.875 -23.797 1 95.81 153 ARG B N 1
ATOM 3018 C CA . ARG B 1 153 ? -0.055 -19 -23.312 1 95.81 153 ARG B CA 1
ATOM 3019 C C . ARG B 1 153 ? 0.017 -18.859 -21.781 1 95.81 153 ARG B C 1
ATOM 3021 O O . ARG B 1 153 ? -0.177 -17.766 -21.25 1 95.81 153 ARG B O 1
ATOM 3028 N N . GLY B 1 154 ? 0.256 -19.922 -21.125 1 94.81 154 GLY B N 1
ATOM 3029 C CA . GLY B 1 154 ? 0.408 -19.859 -19.672 1 94.81 154 GLY B CA 1
ATOM 3030 C C . GLY B 1 154 ? 1.498 -18.906 -19.234 1 94.81 154 GLY B C 1
ATOM 3031 O O . GLY B 1 154 ? 1.291 -18.094 -18.328 1 94.81 154 GLY B O 1
ATOM 3032 N N . SER B 1 155 ? 2.6 -18.984 -19.875 1 91.06 155 SER B N 1
ATOM 3033 C CA . SER B 1 155 ? 3.727 -18.125 -19.562 1 91.06 155 SER B CA 1
ATOM 3034 C C . SER B 1 155 ? 3.398 -16.656 -19.844 1 91.06 155 SER B C 1
ATOM 3036 O O . SER B 1 155 ? 3.787 -15.773 -19.078 1 91.06 155 SER B O 1
ATOM 3038 N N . ALA B 1 156 ? 2.729 -16.469 -20.938 1 94.62 156 ALA B N 1
ATOM 3039 C CA . ALA B 1 156 ? 2.346 -15.102 -21.297 1 94.62 156 ALA B CA 1
ATOM 3040 C C . ALA B 1 156 ? 1.393 -14.508 -20.266 1 94.62 156 ALA B C 1
ATOM 3042 O O . ALA B 1 156 ? 1.525 -13.336 -19.891 1 94.62 156 ALA B O 1
ATOM 3043 N N . ILE B 1 157 ? 0.439 -15.242 -19.828 1 96.25 157 ILE B N 1
ATOM 3044 C CA . ILE B 1 157 ? -0.515 -14.805 -18.812 1 96.25 157 ILE B CA 1
ATOM 3045 C C . ILE B 1 157 ? 0.227 -14.438 -17.531 1 96.25 157 ILE B C 1
ATOM 3047 O O . ILE B 1 157 ? 0.019 -13.359 -16.969 1 96.25 157 ILE B O 1
ATOM 3051 N N . LEU B 1 158 ? 1.117 -15.25 -17.109 1 93.5 158 LEU B N 1
ATOM 3052 C CA . LEU B 1 158 ? 1.87 -15.031 -15.883 1 93.5 158 LEU B CA 1
ATOM 3053 C C . LEU B 1 158 ? 2.719 -13.766 -15.984 1 93.5 158 LEU B C 1
ATOM 3055 O O . LEU B 1 158 ? 2.793 -12.984 -15.039 1 93.5 158 LEU B O 1
ATOM 3059 N N . SER B 1 159 ? 3.332 -13.617 -17.141 1 92 159 SER B N 1
ATOM 3060 C CA . SER B 1 159 ? 4.148 -12.43 -17.359 1 92 159 SER B CA 1
ATOM 3061 C C . SER B 1 159 ? 3.314 -11.156 -17.234 1 92 159 SER B C 1
ATOM 3063 O O . SER B 1 159 ? 3.768 -10.156 -16.672 1 92 159 SER B O 1
ATOM 3065 N N . SER B 1 160 ? 2.166 -11.203 -17.766 1 94.5 160 SER B N 1
ATOM 3066 C CA . SER B 1 160 ? 1.258 -10.062 -17.688 1 94.5 160 SER B CA 1
ATOM 3067 C C . SER B 1 160 ? 0.877 -9.758 -16.234 1 94.5 160 SER B C 1
ATOM 3069 O O . SER B 1 160 ? 0.873 -8.594 -15.828 1 94.5 160 SER B O 1
ATOM 3071 N N . LEU B 1 161 ? 0.564 -10.766 -15.484 1 94.38 161 LEU B N 1
ATOM 3072 C CA . LEU B 1 161 ? 0.142 -10.586 -14.102 1 94.38 161 LEU B CA 1
ATOM 3073 C C . LEU B 1 161 ? 1.286 -10.039 -13.25 1 94.38 161 LEU B C 1
ATOM 3075 O O . LEU B 1 161 ? 1.078 -9.164 -12.406 1 94.38 161 LEU B O 1
ATOM 3079 N N . VAL B 1 162 ? 2.504 -10.469 -13.523 1 91.19 162 VAL B N 1
ATOM 3080 C CA . VAL B 1 162 ? 3.688 -9.977 -12.828 1 91.19 162 VAL B CA 1
ATOM 3081 C C . VAL B 1 162 ? 3.904 -8.5 -13.156 1 91.19 162 VAL B C 1
ATOM 3083 O O . VAL B 1 162 ? 4.246 -7.711 -12.273 1 91.19 162 VAL B O 1
ATOM 3086 N N . TYR B 1 163 ? 3.711 -8.188 -14.383 1 93.75 163 TYR B N 1
ATOM 3087 C CA . TYR B 1 163 ? 3.84 -6.793 -14.789 1 93.75 163 TYR B CA 1
ATOM 3088 C C . TYR B 1 163 ? 2.885 -5.902 -14 1 93.75 163 TYR B C 1
ATOM 3090 O O . TYR B 1 163 ? 3.277 -4.84 -13.523 1 93.75 163 TYR B O 1
ATOM 3098 N N . VAL B 1 164 ? 1.671 -6.309 -13.852 1 93.62 164 VAL B N 1
ATOM 3099 C CA . VAL B 1 164 ? 0.661 -5.516 -13.164 1 93.62 164 VAL B CA 1
ATOM 3100 C C . VAL B 1 164 ? 1.059 -5.336 -11.695 1 93.62 164 VAL B C 1
ATOM 3102 O O . VAL B 1 164 ? 0.943 -4.242 -11.141 1 93.62 164 VAL B O 1
ATOM 3105 N N . VAL B 1 165 ? 1.524 -6.371 -11.047 1 93.44 165 VAL B N 1
ATOM 3106 C CA . VAL B 1 165 ? 1.956 -6.301 -9.656 1 93.44 165 VAL B CA 1
ATOM 3107 C C . VAL B 1 165 ? 3.096 -5.297 -9.516 1 93.44 165 VAL B C 1
ATOM 3109 O O . VAL B 1 165 ? 3.084 -4.453 -8.617 1 93.44 165 VAL B O 1
ATOM 3112 N N . ASN B 1 166 ? 4.039 -5.355 -10.438 1 93.88 166 ASN B N 1
ATOM 3113 C CA . ASN B 1 166 ? 5.18 -4.449 -10.398 1 93.88 166 ASN B CA 1
ATOM 3114 C C . ASN B 1 166 ? 4.758 -3.004 -10.641 1 93.88 166 ASN B C 1
ATOM 3116 O O . ASN B 1 166 ? 5.285 -2.084 -10.016 1 93.88 166 ASN B O 1
ATOM 3120 N N . SER B 1 167 ? 3.873 -2.84 -11.531 1 94.81 167 SER B N 1
ATOM 3121 C CA . SER B 1 167 ? 3.363 -1.502 -11.805 1 94.81 167 SER B CA 1
ATOM 3122 C C . SER B 1 167 ? 2.676 -0.908 -10.586 1 94.81 167 SER B C 1
ATOM 3124 O O . SER B 1 167 ? 2.832 0.28 -10.289 1 94.81 167 SER B O 1
ATOM 3126 N N . ASN B 1 168 ? 1.919 -1.725 -9.922 1 93.81 168 ASN B N 1
ATOM 3127 C CA . ASN B 1 168 ? 1.262 -1.271 -8.695 1 93.81 168 ASN B CA 1
ATOM 3128 C C . ASN B 1 168 ? 2.277 -0.886 -7.625 1 93.81 168 ASN B C 1
ATOM 3130 O O . ASN B 1 168 ? 2.082 0.094 -6.902 1 93.81 168 ASN B O 1
ATOM 3134 N N . LYS B 1 169 ? 3.314 -1.616 -7.504 1 96.06 169 LYS B N 1
ATOM 3135 C CA . LYS B 1 169 ? 4.391 -1.293 -6.57 1 96.06 169 LYS B CA 1
ATOM 3136 C C . LYS B 1 169 ? 5.039 0.043 -6.918 1 96.06 169 LYS B C 1
ATOM 3138 O O . LYS B 1 169 ? 5.285 0.868 -6.035 1 96.06 169 LYS B O 1
ATOM 3143 N N . GLU B 1 170 ? 5.289 0.248 -8.156 1 96.19 170 GLU B N 1
ATOM 3144 C CA . GLU B 1 170 ? 5.891 1.5 -8.602 1 96.19 170 GLU B CA 1
ATOM 3145 C C . GLU B 1 170 ? 4.973 2.686 -8.32 1 96.19 170 GLU B C 1
ATOM 3147 O O . GLU B 1 170 ? 5.434 3.748 -7.895 1 96.19 170 GLU B O 1
ATOM 3152 N N . PHE B 1 171 ? 3.709 2.455 -8.547 1 96.25 171 PHE B N 1
ATOM 3153 C CA . PHE B 1 171 ? 2.713 3.479 -8.25 1 96.25 171 PHE B CA 1
ATOM 3154 C C . PHE B 1 171 ? 2.73 3.838 -6.773 1 96.25 171 PHE B C 1
ATOM 3156 O O . PHE B 1 171 ? 2.732 5.02 -6.414 1 96.25 171 PHE B O 1
ATOM 3163 N N . ALA B 1 172 ? 2.777 2.852 -5.934 1 97.31 172 ALA B N 1
ATOM 3164 C CA . ALA B 1 172 ? 2.838 3.068 -4.488 1 97.31 172 ALA B CA 1
ATOM 3165 C C . ALA B 1 172 ? 4.129 3.777 -4.094 1 97.31 172 ALA B C 1
ATOM 3167 O O . ALA B 1 172 ? 4.129 4.633 -3.205 1 97.31 172 ALA B O 1
ATOM 3168 N N . GLU B 1 173 ? 5.234 3.402 -4.73 1 97.44 173 GLU B N 1
ATOM 3169 C CA . GLU B 1 173 ? 6.527 4.023 -4.453 1 97.44 173 GLU B CA 1
ATOM 3170 C C . GLU B 1 173 ? 6.504 5.512 -4.777 1 97.44 173 GLU B C 1
ATOM 3172 O O . GLU B 1 173 ? 7.027 6.328 -4.016 1 97.44 173 GLU B O 1
ATOM 3177 N N . GLU B 1 174 ? 5.875 5.871 -5.863 1 97.62 174 GLU B N 1
ATOM 3178 C CA . GLU B 1 174 ? 5.75 7.273 -6.25 1 97.62 174 GLU B CA 1
ATOM 3179 C C . GLU B 1 174 ? 4.965 8.062 -5.207 1 97.62 174 GLU B C 1
ATOM 3181 O O . GLU B 1 174 ? 5.352 9.18 -4.844 1 97.62 174 GLU B O 1
ATOM 3186 N N . LEU B 1 175 ? 3.904 7.484 -4.742 1 97.75 175 LEU B N 1
ATOM 3187 C CA . LEU B 1 175 ? 3.07 8.156 -3.75 1 97.75 175 LEU B CA 1
ATOM 3188 C C . LEU B 1 175 ? 3.781 8.227 -2.402 1 97.75 175 LEU B C 1
ATOM 3190 O O . LEU B 1 175 ? 3.607 9.195 -1.657 1 97.75 175 LEU B O 1
ATOM 3194 N N . TYR B 1 176 ? 4.551 7.203 -2.113 1 97.94 176 TYR B N 1
ATOM 3195 C CA . TYR B 1 176 ? 5.398 7.215 -0.927 1 97.94 176 TYR B CA 1
ATOM 3196 C C . TYR B 1 176 ? 6.398 8.367 -0.982 1 97.94 176 TYR B C 1
ATOM 3198 O O . TYR B 1 176 ? 6.516 9.141 -0.03 1 97.94 176 TYR B O 1
ATOM 3206 N N . ASP B 1 177 ? 7.051 8.57 -2.088 1 97.88 177 ASP B N 1
ATOM 3207 C CA . ASP B 1 177 ? 8.023 9.641 -2.273 1 97.88 177 ASP B CA 1
ATOM 3208 C C . ASP B 1 177 ? 7.352 11.008 -2.234 1 97.88 177 ASP B C 1
ATOM 3210 O O . ASP B 1 177 ? 7.875 11.953 -1.63 1 97.88 177 ASP B O 1
ATOM 3214 N N . GLU B 1 178 ? 6.203 11.07 -2.855 1 97.81 178 GLU B N 1
ATOM 3215 C CA . GLU B 1 178 ? 5.438 12.312 -2.836 1 97.81 178 GLU B CA 1
ATOM 3216 C C . GLU B 1 178 ? 5.051 12.703 -1.412 1 97.81 178 GLU B C 1
ATOM 3218 O O . GLU B 1 178 ? 5.16 13.867 -1.028 1 97.81 178 GLU B O 1
ATOM 3223 N N . SER B 1 179 ? 4.637 11.695 -0.709 1 97.75 179 SER B N 1
ATOM 3224 C CA . SER B 1 179 ? 4.254 11.945 0.676 1 97.75 179 SER B CA 1
ATOM 3225 C C . SER B 1 179 ? 5.434 12.461 1.493 1 97.75 179 SER B C 1
ATOM 3227 O O . SER B 1 179 ? 5.289 13.391 2.283 1 97.75 179 SER B O 1
ATOM 3229 N N . MET B 1 180 ? 6.566 11.875 1.315 1 96.88 180 MET B N 1
ATOM 3230 C CA . MET B 1 180 ? 7.773 12.32 1.998 1 96.88 180 MET B CA 1
ATOM 3231 C C . MET B 1 180 ? 8.125 13.75 1.596 1 96.88 180 MET B C 1
ATOM 3233 O O . MET B 1 180 ? 8.516 14.562 2.439 1 96.88 180 MET B O 1
ATOM 3237 N N . GLY B 1 181 ? 7.945 14.031 0.33 1 96.81 181 GLY B N 1
ATOM 3238 C CA . GLY B 1 181 ? 8.164 15.391 -0.145 1 96.81 181 GLY B CA 1
ATOM 3239 C C . GLY B 1 181 ? 7.223 16.391 0.482 1 96.81 181 GLY B C 1
ATOM 3240 O O . GLY B 1 181 ? 7.652 17.469 0.918 1 96.81 181 GLY B O 1
ATOM 3241 N N . ILE B 1 182 ? 5.973 16.062 0.517 1 96.19 182 ILE B N 1
ATOM 3242 C CA . ILE B 1 182 ? 4.961 16.938 1.118 1 96.19 182 ILE B CA 1
ATOM 3243 C C . ILE B 1 182 ? 5.258 17.109 2.605 1 96.19 182 ILE B C 1
ATOM 3245 O O . ILE B 1 182 ? 5.184 18.234 3.129 1 96.19 182 ILE B O 1
ATOM 3249 N N . TYR B 1 183 ? 5.602 16.047 3.248 1 96.62 183 TYR B N 1
ATOM 3250 C CA . TYR B 1 183 ? 5.945 16.094 4.668 1 96.62 183 TYR B CA 1
ATOM 3251 C C . TYR B 1 183 ? 7.086 17.062 4.922 1 96.62 183 TYR B C 1
ATOM 3253 O O . TYR B 1 183 ? 6.965 17.969 5.75 1 96.62 183 TYR B O 1
ATOM 3261 N N . ASN B 1 184 ? 8.141 16.938 4.203 1 96.19 184 ASN B N 1
ATOM 3262 C CA . ASN B 1 184 ? 9.32 17.781 4.391 1 96.19 184 ASN B CA 1
ATOM 3263 C C . ASN B 1 184 ? 9.016 19.25 4.078 1 96.19 184 ASN B C 1
ATOM 3265 O O . ASN B 1 184 ? 9.438 20.141 4.812 1 96.19 184 ASN B O 1
ATOM 3269 N N . ALA B 1 185 ? 8.281 19.484 3.043 1 95 185 ALA B N 1
ATOM 3270 C CA . ALA B 1 185 ? 7.91 20.844 2.66 1 95 185 ALA B CA 1
ATOM 3271 C C . ALA B 1 185 ? 7.023 21.5 3.721 1 95 185 ALA B C 1
ATOM 3273 O O . ALA B 1 185 ? 7.195 22.672 4.051 1 95 185 ALA B O 1
ATOM 3274 N N . ASN B 1 186 ? 6.105 20.766 4.215 1 94.19 186 ASN B N 1
ATOM 3275 C CA . ASN B 1 186 ? 5.168 21.281 5.203 1 94.19 186 ASN B CA 1
ATOM 3276 C C . ASN B 1 186 ? 5.859 21.562 6.531 1 94.19 186 ASN B C 1
ATOM 3278 O O . ASN B 1 186 ? 5.602 22.594 7.164 1 94.19 186 ASN B O 1
ATOM 3282 N N . ILE B 1 187 ? 6.75 20.688 6.945 1 93.88 187 ILE B N 1
ATOM 3283 C CA . ILE B 1 187 ? 7.492 20.906 8.18 1 93.88 187 ILE B CA 1
ATOM 3284 C C . ILE B 1 187 ? 8.359 22.156 8.062 1 93.88 187 ILE B C 1
ATOM 3286 O O . ILE B 1 187 ? 8.398 22.984 8.977 1 93.88 187 ILE B O 1
ATOM 3290 N N . ARG B 1 188 ? 8.953 22.281 6.973 1 94.75 188 ARG B N 1
ATOM 3291 C CA . ARG B 1 188 ? 9.766 23.469 6.734 1 94.75 188 ARG B CA 1
ATOM 3292 C C . ARG B 1 188 ? 8.891 24.719 6.684 1 94.75 188 ARG B C 1
ATOM 3294 O O . ARG B 1 188 ? 9.234 25.75 7.277 1 94.75 188 ARG B O 1
ATOM 3301 N N . GLY B 1 189 ? 7.777 24.625 6.004 1 93.31 189 GLY B N 1
ATOM 3302 C CA . GLY B 1 189 ? 6.852 25.75 5.918 1 93.31 189 GLY B CA 1
ATOM 3303 C C . GLY B 1 189 ? 6.289 26.156 7.266 1 93.31 189 GLY B C 1
ATOM 3304 O O . GLY B 1 189 ? 6.297 27.344 7.609 1 93.31 189 GLY B O 1
ATOM 3305 N N . LEU B 1 190 ? 5.84 25.219 7.988 1 92.88 190 LEU B N 1
ATOM 3306 C CA . LEU B 1 190 ? 5.273 25.484 9.305 1 92.88 190 LEU B CA 1
ATOM 3307 C C . LEU B 1 190 ? 6.316 26.094 10.234 1 92.88 190 LEU B C 1
ATOM 3309 O O . LEU B 1 190 ? 6.035 27.078 10.93 1 92.88 190 LEU B O 1
ATOM 3313 N N . SER B 1 191 ? 7.531 25.578 10.211 1 92.5 191 SER B N 1
ATOM 3314 C CA . SER B 1 191 ? 8.609 26.078 11.055 1 92.5 191 SER B CA 1
ATOM 3315 C C . SER B 1 191 ? 8.984 27.5 10.672 1 92.5 191 SER B C 1
ATOM 3317 O O . SER B 1 191 ? 9.094 28.375 11.531 1 92.5 191 SER B O 1
ATOM 3319 N N . THR B 1 192 ? 9.094 27.766 9.43 1 94.06 192 THR B N 1
ATOM 3320 C CA . TH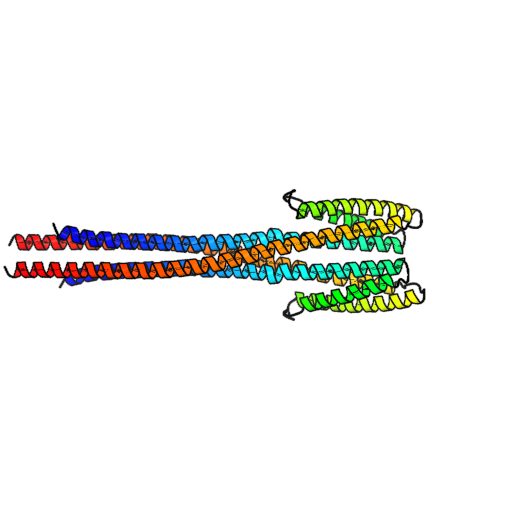R B 1 192 ? 9.508 29.078 8.93 1 94.06 192 THR B CA 1
ATOM 3321 C C . THR B 1 192 ? 8.461 30.141 9.266 1 94.06 192 THR B C 1
ATOM 3323 O O . THR B 1 192 ? 8.781 31.188 9.812 1 94.06 192 THR B O 1
ATOM 3326 N N . ILE B 1 193 ? 7.203 29.781 8.984 1 93.12 193 ILE B N 1
ATOM 3327 C CA . ILE B 1 193 ? 6.133 30.75 9.211 1 93.12 193 ILE B CA 1
ATOM 3328 C C . ILE B 1 193 ? 5.969 31 10.711 1 93.12 193 ILE B C 1
ATOM 3330 O O . ILE B 1 193 ? 5.668 32.125 11.125 1 93.12 193 ILE B O 1
ATOM 3334 N N . SER B 1 194 ? 6.16 29.984 11.492 1 90.38 194 SER B N 1
ATOM 3335 C CA . SER B 1 194 ? 6.051 30.141 12.945 1 90.38 194 SER B CA 1
ATOM 3336 C C . SER B 1 194 ? 7.141 31.047 13.492 1 90.38 194 SER B C 1
ATOM 3338 O O . SER B 1 194 ? 6.871 31.906 14.336 1 90.38 194 SER B O 1
ATOM 3340 N N . ILE B 1 195 ? 8.312 30.938 13.023 1 91.25 195 ILE B N 1
ATOM 3341 C CA . ILE B 1 195 ? 9.422 31.781 13.461 1 91.25 195 ILE B CA 1
ATOM 3342 C C . ILE B 1 195 ? 9.18 33.219 13.031 1 91.25 195 ILE B C 1
ATOM 3344 O O . ILE B 1 195 ? 9.328 34.156 13.836 1 91.25 195 ILE B O 1
ATOM 3348 N N . ILE B 1 196 ? 8.75 33.438 11.828 1 93.12 196 ILE B N 1
ATOM 3349 C CA . ILE B 1 196 ? 8.453 34.75 11.312 1 93.12 196 ILE B CA 1
ATOM 3350 C C . ILE B 1 196 ? 7.34 35.406 12.141 1 93.12 196 ILE B C 1
ATOM 3352 O O . ILE B 1 196 ? 7.418 36.562 12.5 1 93.12 196 ILE B O 1
ATOM 3356 N N . ALA B 1 197 ? 6.293 34.562 12.406 1 91.81 197 ALA B N 1
ATOM 3357 C CA . ALA B 1 197 ? 5.168 35.062 13.203 1 91.81 197 ALA B CA 1
ATOM 3358 C C . ALA B 1 197 ? 5.621 35.5 14.594 1 91.81 197 ALA B C 1
ATOM 3360 O O . ALA B 1 197 ? 5.23 36.562 15.07 1 91.81 197 ALA B O 1
ATOM 3361 N N . LEU B 1 198 ? 6.477 34.719 15.219 1 89.5 198 LEU B N 1
ATOM 3362 C CA . LEU B 1 198 ? 6.973 35.031 16.562 1 89.5 198 LEU B CA 1
ATOM 3363 C C . LEU B 1 198 ? 7.785 36.312 16.547 1 89.5 198 LEU B C 1
ATOM 3365 O O . LEU B 1 198 ? 7.562 37.219 17.375 1 89.5 198 LEU B O 1
ATOM 3369 N N . ILE B 1 199 ? 8.617 36.531 15.602 1 91.56 199 ILE B N 1
ATOM 3370 C CA . ILE B 1 199 ? 9.469 37.719 15.5 1 91.56 199 ILE B CA 1
ATOM 3371 C C . ILE B 1 199 ? 8.617 38.938 15.234 1 91.56 199 ILE B C 1
ATOM 3373 O O . ILE B 1 199 ? 8.812 40 15.867 1 91.56 199 ILE B O 1
ATOM 3377 N N . THR B 1 200 ? 7.668 38.781 14.344 1 91.31 200 THR B N 1
ATOM 3378 C CA . THR B 1 200 ? 6.809 39.906 13.969 1 91.31 200 THR B CA 1
ATOM 3379 C C . THR B 1 200 ? 5.941 40.344 15.148 1 91.31 200 THR B C 1
ATOM 3381 O O . THR B 1 200 ? 5.832 41.531 15.438 1 91.31 200 THR B O 1
ATOM 3384 N N . LEU B 1 201 ? 5.34 39.406 15.812 1 88 201 LEU B N 1
ATOM 3385 C CA . LEU B 1 201 ? 4.453 39.719 16.938 1 88 201 LEU B CA 1
ATOM 3386 C C . LEU B 1 201 ? 5.238 40.312 18.094 1 88 201 LEU B C 1
ATOM 3388 O O . LEU B 1 201 ? 4.781 41.281 18.703 1 88 201 LEU B O 1
ATOM 3392 N N . LEU B 1 202 ? 6.453 39.844 18.344 1 86 202 LEU B N 1
ATOM 3393 C CA . LEU B 1 202 ? 7.309 40.406 19.375 1 86 202 LEU B CA 1
ATOM 3394 C C . LEU B 1 202 ? 7.77 41.812 18.984 1 86 202 LEU B C 1
ATOM 3396 O O . LEU B 1 202 ? 7.777 42.719 19.828 1 86 202 LEU B O 1
ATOM 3400 N N . GLY B 1 203 ? 8.141 42 17.781 1 86.88 203 GLY B N 1
ATOM 3401 C CA . GLY B 1 203 ? 8.539 43.281 17.297 1 86.88 203 GLY B CA 1
ATOM 3402 C C . GLY B 1 203 ? 7.453 44.344 17.422 1 86.88 203 GLY B C 1
ATOM 3403 O O . GLY B 1 203 ? 7.703 45.438 17.906 1 86.88 203 GLY B O 1
ATOM 3404 N N . PHE B 1 204 ? 6.25 44 17.031 1 84.44 204 PHE B N 1
ATOM 3405 C CA . PHE B 1 204 ? 5.129 44.906 17.125 1 84.44 204 PHE B CA 1
ATOM 3406 C C . PHE B 1 204 ? 4.805 45.219 18.578 1 84.44 204 PHE B C 1
ATOM 3408 O O . PHE B 1 204 ? 4.453 46.375 18.922 1 84.44 204 PHE B O 1
ATOM 3415 N N . SER B 1 205 ? 4.906 44.219 19.375 1 80.81 205 SER B N 1
ATOM 3416 C CA . SER B 1 205 ? 4.676 44.438 20.812 1 80.81 205 SER B CA 1
ATOM 3417 C C . SER B 1 205 ? 5.656 45.438 21.375 1 80.81 205 SER B C 1
ATOM 3419 O O . SER B 1 205 ? 5.262 46.344 22.109 1 80.81 205 SER B O 1
ATOM 3421 N N . PHE B 1 206 ? 6.863 45.406 21.031 1 83.62 206 PHE B N 1
ATOM 3422 C CA . PHE B 1 206 ? 7.879 46.312 21.5 1 83.62 206 PHE B CA 1
ATOM 3423 C C . PHE B 1 206 ? 7.605 47.719 20.984 1 83.62 206 PHE B C 1
ATOM 3425 O O . PHE B 1 206 ? 7.758 48.719 21.703 1 83.62 206 PHE B O 1
ATOM 3432 N N . LEU B 1 207 ? 7.199 47.781 19.766 1 84.19 207 LEU B N 1
ATOM 3433 C CA . LEU B 1 207 ? 6.895 49.094 19.172 1 84.19 207 LEU B CA 1
ATOM 3434 C C . LEU B 1 207 ? 5.719 49.75 19.875 1 84.19 207 LEU B C 1
ATOM 3436 O O . LEU B 1 207 ? 5.766 50.938 20.188 1 84.19 207 LEU B O 1
ATOM 3440 N N . ILE B 1 208 ? 4.699 49 20.125 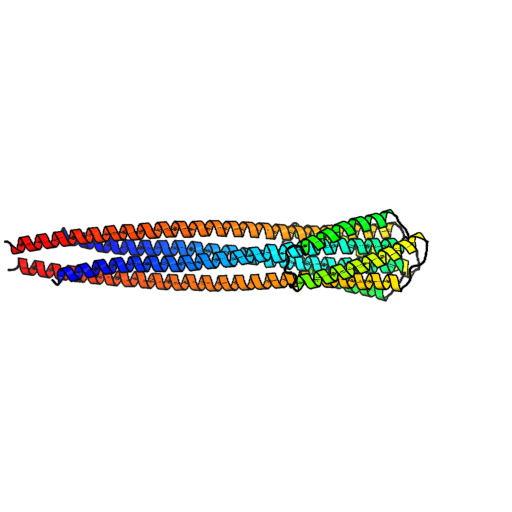1 81.31 208 ILE B N 1
ATOM 3441 C CA . ILE B 1 208 ? 3.494 49.531 20.75 1 81.31 208 ILE B CA 1
ATOM 3442 C C . ILE B 1 208 ? 3.809 50 22.172 1 81.31 208 ILE B C 1
ATOM 3444 O O . ILE B 1 208 ? 3.387 51.062 22.594 1 81.31 208 ILE B O 1
ATOM 3448 N N . ILE B 1 209 ? 4.59 49.188 22.859 1 78.19 209 ILE B N 1
ATOM 3449 C CA . ILE B 1 209 ? 4.992 49.531 24.219 1 78.19 209 ILE B CA 1
ATOM 3450 C C . ILE B 1 209 ? 5.809 50.812 24.203 1 78.19 209 ILE B C 1
ATOM 3452 O O . ILE B 1 209 ? 5.633 51.688 25.062 1 78.19 209 ILE B O 1
ATOM 3456 N N . GLY B 1 210 ? 6.668 50.938 23.266 1 81.12 210 GLY B N 1
ATOM 3457 C CA . GLY B 1 210 ? 7.441 52.188 23.109 1 81.12 210 GLY B CA 1
ATOM 3458 C C . GLY B 1 210 ? 6.578 53.406 22.875 1 81.12 210 GLY B C 1
ATOM 3459 O O . GLY B 1 210 ? 6.793 54.438 23.5 1 81.12 210 GLY B O 1
ATOM 3460 N N . ILE B 1 211 ? 5.664 53.25 21.984 1 78.44 211 ILE B N 1
ATOM 3461 C CA . ILE B 1 211 ? 4.746 54.344 21.672 1 78.44 211 ILE B CA 1
ATOM 3462 C C . ILE B 1 211 ? 3.951 54.719 22.922 1 78.44 211 ILE B C 1
ATOM 3464 O O . ILE B 1 211 ? 3.754 55.906 23.219 1 78.44 211 ILE B O 1
ATOM 3468 N N . LEU B 1 212 ? 3.564 53.75 23.656 1 76.56 212 LEU B N 1
ATOM 3469 C CA . LEU B 1 212 ? 2.801 53.969 24.891 1 76.56 212 LEU B CA 1
ATOM 3470 C C . LEU B 1 212 ? 3.637 54.719 25.922 1 76.56 212 LEU B C 1
ATOM 3472 O O . LEU B 1 212 ? 3.154 55.656 26.562 1 76.56 212 LEU B O 1
ATOM 3476 N N . LYS B 1 213 ? 4.855 54.312 26.078 1 78.5 213 LYS B N 1
ATOM 3477 C CA . LYS B 1 213 ? 5.746 54.938 27.031 1 78.5 213 LYS B CA 1
ATOM 3478 C C . LYS B 1 213 ? 5.984 56.406 26.656 1 78.5 213 LYS B C 1
ATOM 3480 O O . LYS B 1 213 ? 5.977 57.281 27.531 1 78.5 213 LYS B O 1
ATOM 3485 N N . LYS B 1 214 ? 6.191 56.625 25.469 1 80.38 214 LYS B N 1
ATOM 3486 C CA . LYS B 1 214 ? 6.398 58 25.016 1 80.38 214 LYS B CA 1
ATOM 3487 C C . LYS B 1 214 ? 5.156 58.875 25.234 1 80.38 214 LYS B C 1
ATOM 3489 O O . LYS B 1 214 ? 5.258 60 25.672 1 80.38 214 LYS B O 1
ATOM 3494 N N . SER B 1 215 ? 4.043 58.25 24.953 1 74 215 SER B N 1
ATOM 3495 C CA . SER B 1 215 ? 2.781 58.938 25.141 1 74 215 SER B CA 1
ATOM 3496 C C . SER B 1 215 ? 2.561 59.312 26.609 1 74 215 SER B C 1
ATOM 3498 O O . SER B 1 215 ? 2.104 60.406 26.922 1 74 215 SER B O 1
ATOM 3500 N N . ILE B 1 216 ? 2.904 58.469 27.453 1 73.56 216 ILE B N 1
ATOM 3501 C CA . ILE B 1 216 ? 2.748 58.688 28.891 1 73.56 216 ILE B CA 1
ATOM 3502 C C . ILE B 1 216 ? 3.705 59.781 29.359 1 73.56 216 ILE B C 1
ATOM 3504 O O . ILE B 1 216 ? 3.322 60.656 30.141 1 73.56 216 ILE B O 1
ATOM 3508 N N . LYS B 1 217 ? 4.828 59.75 28.891 1 79.19 217 LYS B N 1
ATOM 3509 C CA . LYS B 1 217 ? 5.812 60.75 29.266 1 79.19 217 LYS B CA 1
ATOM 3510 C C . LYS B 1 217 ? 5.367 62.156 28.812 1 79.19 217 LYS B C 1
ATOM 3512 O O . LYS B 1 217 ? 5.508 63.125 29.562 1 79.19 217 LYS B O 1
ATOM 3517 N N . GLU B 1 218 ? 4.918 62.188 27.688 1 76.62 218 GLU B N 1
ATOM 3518 C CA . GLU B 1 218 ? 4.445 63.469 27.156 1 76.62 218 GLU B CA 1
ATOM 3519 C C . GLU B 1 218 ? 3.273 64 27.984 1 76.62 218 GLU B C 1
ATOM 3521 O O . GLU B 1 218 ? 3.209 65.188 28.281 1 76.62 218 GLU B O 1
ATOM 3526 N N . MET B 1 219 ? 2.43 63.125 28.297 1 72.88 219 MET B N 1
ATOM 3527 C CA . MET B 1 219 ? 1.273 63.531 29.094 1 72.88 219 MET B CA 1
ATOM 3528 C C . MET B 1 219 ? 1.707 64 30.469 1 72.88 219 MET B C 1
ATOM 3530 O O . MET B 1 219 ? 1.188 65.062 30.953 1 72.88 219 MET B O 1
ATOM 3534 N N . ASN B 1 220 ? 2.613 63.344 31.047 1 73.38 220 ASN B N 1
ATOM 3535 C CA . ASN B 1 220 ? 3.162 63.781 32.344 1 73.38 220 ASN B CA 1
ATOM 3536 C C . ASN B 1 220 ? 3.803 65.125 32.219 1 73.38 220 ASN B C 1
ATOM 3538 O O . ASN B 1 220 ? 3.662 66 33.125 1 73.38 220 ASN B O 1
ATOM 3542 N N . GLY B 1 221 ? 4.449 65.375 31.156 1 75.56 221 GLY B N 1
ATOM 3543 C CA . GLY B 1 221 ? 5.039 66.688 30.938 1 75.56 221 GLY B CA 1
ATOM 3544 C C . GLY B 1 221 ? 4.008 67.812 30.859 1 75.56 221 GLY B C 1
ATOM 3545 O O . GLY B 1 221 ? 4.191 68.875 31.438 1 75.56 221 GLY B O 1
ATOM 3546 N N . ILE B 1 222 ? 3.01 67.5 30.234 1 74.94 222 ILE B N 1
ATOM 3547 C CA . ILE B 1 222 ? 1.946 68.5 30.078 1 74.94 222 ILE B CA 1
ATOM 3548 C C . ILE B 1 222 ? 1.315 68.75 31.438 1 74.94 222 ILE B C 1
ATOM 3550 O O . ILE B 1 222 ? 1.06 69.938 31.781 1 74.94 222 ILE B O 1
ATOM 3554 N N . PHE B 1 223 ? 1.112 67.75 32.219 1 73.75 223 PHE B N 1
ATOM 3555 C CA . PHE B 1 223 ? 0.533 67.938 33.531 1 73.75 223 PHE B CA 1
ATOM 3556 C C . PHE B 1 223 ? 1.441 68.75 34.438 1 73.75 223 PHE B C 1
ATOM 3558 O O . PHE B 1 223 ? 0.966 69.625 35.188 1 73.75 223 PHE B O 1
ATOM 3565 N N . GLU B 1 224 ? 2.611 68.5 34.312 1 77.5 224 GLU B N 1
ATOM 3566 C CA . GLU B 1 224 ? 3.574 69.25 35.125 1 77.5 224 GLU B CA 1
ATOM 3567 C C . GLU B 1 224 ? 3.6 70.688 34.719 1 77.5 224 GLU B C 1
ATOM 3569 O O . GLU B 1 224 ? 3.66 71.562 35.562 1 77.5 224 GLU B O 1
ATOM 3574 N N . ASN B 1 225 ? 3.473 71 33.5 1 80.12 225 ASN B N 1
ATOM 3575 C CA . ASN B 1 225 ? 3.477 72.375 33 1 80.12 225 ASN B CA 1
ATOM 3576 C C . ASN B 1 225 ? 2.221 73.125 33.438 1 80.12 225 ASN B C 1
ATOM 3578 O O . ASN B 1 225 ? 2.289 74.312 33.812 1 80.12 225 ASN B O 1
ATOM 3582 N N . VAL B 1 226 ? 1.205 72.438 33.406 1 73.12 226 VAL B N 1
ATOM 3583 C CA . VAL B 1 226 ? -0.065 73.062 33.781 1 73.12 226 VAL B CA 1
ATOM 3584 C C . VAL B 1 226 ? -0.118 73.25 35.281 1 73.12 226 VAL B C 1
ATOM 3586 O O . VAL B 1 226 ? -0.638 74.25 35.75 1 73.12 226 VAL B O 1
ATOM 3589 N N . ALA B 1 227 ? 0.515 72.375 35.969 1 72.88 227 ALA B N 1
ATOM 3590 C CA . ALA B 1 227 ? 0.528 72.438 37.406 1 72.88 227 ALA B CA 1
ATOM 3591 C C . ALA B 1 227 ? 1.47 73.562 37.906 1 72.88 227 ALA B C 1
ATOM 3593 O O . ALA B 1 227 ? 1.264 74.125 38.969 1 72.88 227 ALA B O 1
ATOM 3594 N N . THR B 1 228 ? 2.467 73.75 36.969 1 76.88 228 THR B N 1
ATOM 3595 C CA . THR B 1 228 ? 3.439 74.75 37.375 1 76.88 228 THR B CA 1
ATOM 3596 C C . THR B 1 228 ? 3.086 76.062 36.781 1 76.88 228 THR B C 1
ATOM 3598 O O . THR B 1 228 ? 3.699 77.125 37.125 1 76.88 228 THR B O 1
ATOM 3601 N N . GLY B 1 229 ? 2.021 76.5 36.312 1 67.62 229 GLY B N 1
ATOM 3602 C CA . GLY B 1 229 ? 1.562 77.75 35.812 1 67.62 229 GLY B CA 1
ATOM 3603 C C . GLY B 1 229 ? 2.105 78.062 34.438 1 67.62 229 GLY B C 1
ATOM 3604 O O . GLY B 1 229 ? 3.287 77.875 34.156 1 67.62 229 GLY B O 1
#

Radius of gyration: 37.76 Å; Cα contacts (8 Å, |Δi|>4): 425; chains: 2; bounding box: 34×124×72 Å

Secondary structure (DSSP, 8-state):
-HHHHHHHHHHHHHHHHHHHHHHHHHHHHHHHHHHHHHHHHHHHHIIIIIIHHHHHHHHHHHHHHHHHHHHHHHHHH---HHHHHHHHHHHHHHHHHHHHHHTT--TTSHHHHHHHHHHHHHHHHHHHHHHHHHHHHTTPPPPHHHHHHHHHHHHHHHHHHHHHHHHHHHHHHHHHHHHHHHHHHHHHHHHHHHHHHHHHHHHHHHHHHHHHHHHHHHHHHHHHHHHH-/-HHHHHHHHHHHHHHHHHHHHHHHHHHHHHHHHHHHHHHHHHHHHIIIIIIHHHHHHHHHHHHHHHHHHHHHHHHHH---HHHHHHHHHHHHHHHHHHHHHHTT--TTSHHHHHHHHHHHHHHHHHHHHHHHHHHHHTTPPPPHHHHHHHHHHHHHHHHHHHHHHHHHHHHHHHHHHHHHHHHHHHHHHHHHHHHHHHHHHHHHHHHHHHHHHHHHHHHHHHHHHHHH-

Sequence (458 aa):
MKKLTKNMRITHSIIMVVILATAFLAIVGGIGYKGIGSINNNVSQIYNEAVLKTQLVTEINHKFMNIRIEVLRAIDLGYNPSIIRNVDNLDQELRELMDAYLEGQDEESMENVVLESAKNNYDTFMNTWASVVAKLQRHEELDDQDRFSLEARGSAILSSLVYVVNSNKEFAEELYDESMGIYNANIRGLSTISIIALITLLGFSFLIIGILKKSIKEMNGIFENVATGMKKLTKNMRITHSIIMVVILATAFLAIVGGIGYKGIGSINNNVSQIYNEAVLKTQLVTEINHKFMNIRIEVLRAIDLGYNPSIIRNVDNLDQELRELMDAYLEGQDEESMENVVLESAKNNYDTFMNTWASVVAKLQRHEELDDQDRFSLEARGSAILSSLVYVVNSNKEFAEELYDESMGIYNANIRGLSTISIIALITLLGFSFLIIGILKKSIKEMNGIFENVATG

Foldseek 3Di:
DVLVVLVVVLVVLVVVLVVLLVVLVCQLVVLVVVLVVLLVVLVVCLVPVQVVLLVLLVVLLVLLVLLLVLLVVCLVVFADVVSVVSNVVSVVVNVVSLCVSLPPDDCPDPLNVLSVVLVVLVVQLVVLSVVVNVCSVVVHHDDPVSVVSNVVSSVSSVVSSVVNNVVSVVSSVVSVVVSVVSVVVSVVSSVVSVVVSVVVSVVSVVVSVVSVVVSVVVVVVVVVVVVVD/DVLVVLVVVLVVLVVVLVVLLVVLVCQLVVLVVVLVVLLVVLVVCLVPVQVVLLVLLVVLVVLLVLLLVLLVVCLVVFADPVSVVSNVVSVVVNVVSLCVSLPPDDCPDPLNVLSVVLVVLVVQLVVLSVVVNVCSVVVHHDDPVSVVSNVVSSVSNVVSSVVNNVVSVVSSVVSVVVSVVSVVVSVVSSVVSVVVSVVVSVVSVVVSVVSVVVSVVVVVVVVVVVVVD

Organism: NCBI:txid312168

Solvent-accessible surface area (backbone atoms only — not comparable to full-atom values): 23380 Å² total; per-residue (Å²): 118,72,65,66,52,50,54,48,47,53,52,52,50,51,52,50,50,48,52,50,44,49,50,50,41,50,51,40,41,46,49,26,50,52,43,33,52,52,40,45,50,37,38,52,44,32,46,61,64,18,48,49,48,38,52,52,50,50,51,38,50,51,40,49,52,50,39,52,51,44,51,53,48,36,69,59,74,36,69,48,70,70,50,53,51,50,41,50,54,40,48,54,53,33,52,52,49,52,50,58,63,57,54,90,50,60,74,79,37,68,60,45,50,40,50,50,51,27,52,53,36,46,54,53,33,52,52,51,47,53,56,49,50,56,34,30,72,69,72,44,82,84,52,68,64,59,55,48,48,45,51,55,32,50,50,51,32,51,51,35,54,52,49,43,44,50,49,26,49,52,54,34,51,52,40,46,52,48,33,51,49,46,49,54,51,41,52,51,48,48,52,52,53,51,52,51,46,52,51,51,51,52,52,51,50,52,51,53,49,49,51,49,52,52,52,50,50,53,50,51,50,50,52,51,47,66,73,65,104,117,73,64,66,52,49,54,48,47,52,52,50,50,52,52,48,51,50,52,50,45,51,52,47,41,49,52,40,41,47,49,26,50,52,42,34,51,52,40,45,50,38,38,50,44,34,46,61,62,17,47,50,46,40,52,52,50,50,51,37,50,51,38,50,53,51,40,53,50,45,53,52,48,36,68,57,75,34,69,46,70,70,52,53,52,49,40,51,53,41,49,54,53,34,52,52,48,52,50,57,64,56,54,92,50,60,75,80,37,67,58,44,49,39,50,50,50,26,50,52,34,46,54,52,35,52,52,51,47,53,53,49,52,55,33,31,72,70,72,44,82,82,53,70,65,59,55,46,49,44,50,54,31,49,51,52,32,50,51,34,54,51,49,44,46,52,50,27,48,52,52,34,51,52,42,46,51,48,33,52,48,48,48,54,51,40,53,51,47,48,52,52,52,50,51,53,47,52,52,50,51,52,50,49,50,52,49,50,50,49,53,49,51,51,52,51,51,53,51,50,50,51,51,51,46,63,72,64,104

pLDDT: mean 89.5, std 9.71, range [40.09, 98.19]

Nearest PDB structures (foldseek):
  7sqc-assembly1_1F  TM=4.304E-01  e=2.218E-01  Chlamydomonas reinhardtii
  7sqc-assembly1_1Y  TM=3.109E-01  e=3.131E-02  Chlamydomonas reinhardtii
  7aal-assembly1_B  TM=3.545E-01  e=1.135E-01  Homo sapiens
  7aan-assembly1_B  TM=3.600E-01  e=2.335E-01  Homo sapiens
  8a1g-assembly2_B  TM=2.836E-01  e=9.880E-01  Homo sapiens

InterPro domains:
  IPR024478 Chemotaxis methyl-accepting receptor HlyB-like, 4HB MCP domain [PF12729] (7-179)